Protein AF-A0A7Y5L4W3-F1 (afdb_monomer_lite)

Radius of gyration: 30.9 Å; chains: 1; bounding box: 61×67×86 Å

Structure (mmCIF, N/CA/C/O backbone):
data_AF-A0A7Y5L4W3-F1
#
_entry.id   AF-A0A7Y5L4W3-F1
#
loop_
_atom_site.group_PDB
_atom_site.id
_atom_site.type_symbol
_atom_site.label_atom_id
_atom_site.label_alt_id
_atom_site.label_comp_id
_atom_site.label_asym_id
_atom_site.label_entity_id
_atom_site.label_seq_id
_atom_site.pdbx_PDB_ins_code
_atom_site.Cartn_x
_atom_site.Cartn_y
_atom_site.Cartn_z
_atom_site.occupancy
_atom_site.B_iso_or_equiv
_atom_site.auth_seq_id
_atom_site.auth_comp_id
_atom_site.auth_asym_id
_atom_site.auth_atom_id
_atom_site.pdbx_PDB_model_num
ATOM 1 N N . ALA A 1 1 ? -15.209 17.185 25.508 1.00 70.69 1 ALA A N 1
ATOM 2 C CA . ALA A 1 1 ? -14.730 18.537 25.840 1.00 70.69 1 ALA A CA 1
ATOM 3 C C . ALA A 1 1 ? -14.443 18.598 27.333 1.00 70.69 1 ALA A C 1
ATOM 5 O O . ALA A 1 1 ? -15.109 17.875 28.069 1.00 70.69 1 ALA A O 1
ATOM 6 N N . ILE A 1 2 ? -13.473 19.399 27.769 1.00 72.62 2 ILE A N 1
ATOM 7 C CA . ILE A 1 2 ? -13.125 19.591 29.188 1.00 72.62 2 ILE A CA 1
ATOM 8 C C . ILE A 1 2 ? -13.421 21.040 29.561 1.00 72.62 2 ILE A C 1
ATOM 10 O O . ILE A 1 2 ? -13.145 21.937 28.769 1.00 72.62 2 ILE A O 1
ATOM 14 N N . LYS A 1 3 ? -13.999 21.278 30.740 1.00 77.88 3 LYS A N 1
ATOM 15 C CA . LYS A 1 3 ? -14.192 22.637 31.252 1.00 77.88 3 LYS A CA 1
ATOM 16 C C . LYS A 1 3 ? -12.831 23.212 31.637 1.00 77.88 3 LYS A C 1
ATOM 18 O O . LYS A 1 3 ? -12.131 22.598 32.437 1.00 77.88 3 LYS A O 1
ATOM 23 N N . ILE A 1 4 ? -12.457 24.364 31.088 1.00 77.31 4 ILE A N 1
ATOM 24 C CA . ILE A 1 4 ? -11.211 25.026 31.486 1.00 77.31 4 ILE A CA 1
ATOM 25 C C . ILE A 1 4 ? -11.514 26.006 32.622 1.00 77.31 4 ILE A C 1
ATOM 27 O O . ILE A 1 4 ? -12.463 26.786 32.549 1.00 77.31 4 ILE A O 1
ATOM 31 N N . GLY A 1 5 ? -10.710 25.960 33.686 1.00 67.25 5 GLY A N 1
ATOM 32 C CA . GLY A 1 5 ? -10.701 27.000 34.711 1.00 67.25 5 GLY A CA 1
ATOM 33 C C . GLY A 1 5 ? -9.978 28.238 34.186 1.00 67.25 5 GLY A C 1
ATOM 34 O O . GLY A 1 5 ? -8.765 28.210 34.030 1.00 67.25 5 GLY A O 1
ATOM 35 N N . GLY A 1 6 ? -10.716 29.305 33.878 1.00 69.50 6 GLY A N 1
ATOM 36 C CA . GLY A 1 6 ? -10.157 30.572 33.393 1.00 69.50 6 GLY A CA 1
ATOM 37 C C . GLY A 1 6 ? -10.971 31.184 32.253 1.00 69.50 6 GLY A C 1
ATOM 38 O O . GLY A 1 6 ? -11.746 30.498 31.590 1.00 69.50 6 GLY A O 1
ATOM 39 N N . ASN A 1 7 ? -10.812 32.490 32.036 1.00 76.69 7 ASN A N 1
ATOM 40 C CA . ASN A 1 7 ? -11.541 33.231 31.006 1.00 76.69 7 ASN A CA 1
ATOM 41 C C . ASN A 1 7 ? -10.694 33.296 29.722 1.00 76.69 7 ASN A C 1
ATOM 43 O O . ASN A 1 7 ? -10.004 34.281 29.466 1.00 76.69 7 ASN A O 1
ATOM 47 N N . TYR A 1 8 ? -10.682 32.202 28.958 1.00 81.38 8 TYR A N 1
ATOM 48 C CA . TYR A 1 8 ? -9.958 32.113 27.687 1.00 81.38 8 TYR A CA 1
ATOM 49 C C . TYR A 1 8 ? -10.875 32.521 26.523 1.00 81.38 8 TYR A C 1
ATOM 51 O O . TYR A 1 8 ? -12.008 32.034 26.467 1.00 81.38 8 TYR A O 1
ATOM 59 N N . PRO A 1 9 ? -10.425 33.389 25.595 1.00 83.75 9 PRO A N 1
ATOM 60 C CA . PRO A 1 9 ? -11.215 33.736 24.420 1.00 83.75 9 PRO A CA 1
ATOM 61 C C . PRO A 1 9 ? -11.444 32.522 23.509 1.00 83.75 9 PRO A C 1
ATOM 63 O O . PRO A 1 9 ? -10.730 31.522 23.567 1.00 83.75 9 PRO A O 1
ATOM 66 N N . GLU A 1 10 ? -12.459 32.597 22.651 1.00 84.50 10 GLU A N 1
ATOM 67 C CA . GLU A 1 10 ? -12.707 31.531 21.680 1.00 84.50 10 GLU A CA 1
ATOM 68 C C . GLU A 1 10 ? -11.589 31.490 20.634 1.00 84.50 10 GLU A C 1
ATOM 70 O O . GLU A 1 10 ? -11.131 32.521 20.136 1.00 84.50 10 GLU A O 1
ATOM 75 N N . GLY A 1 11 ? -11.117 30.291 20.299 1.00 83.75 11 GLY A N 1
ATOM 76 C CA . GLY A 1 11 ? -9.986 30.149 19.388 1.00 83.75 11 GLY A CA 1
ATOM 77 C C . GLY A 1 11 ? -9.327 28.780 19.435 1.00 83.75 11 GLY A C 1
ATOM 78 O O . GLY A 1 11 ? -9.814 27.860 20.086 1.00 83.75 11 GLY A O 1
ATOM 79 N N . SER A 1 12 ? -8.210 28.635 18.718 1.00 85.81 12 SER A N 1
ATOM 80 C CA . SER A 1 12 ? -7.402 27.409 18.714 1.00 85.81 12 SER A CA 1
ATOM 81 C C . SER A 1 12 ? -6.350 27.439 19.817 1.00 85.81 12 SER A C 1
ATOM 83 O O . SER A 1 12 ? -5.648 28.437 19.972 1.00 85.81 12 SER A O 1
ATOM 85 N N . TYR A 1 13 ? -6.208 26.328 20.536 1.00 85.69 13 TYR A N 1
ATOM 86 C CA . TYR A 1 13 ? -5.327 26.213 21.697 1.00 85.69 13 TYR A CA 1
ATOM 87 C C . TYR A 1 13 ? -4.530 24.907 21.687 1.00 85.69 13 TYR A C 1
ATOM 89 O O . TYR A 1 13 ? -4.951 23.899 21.106 1.00 85.69 13 TYR A O 1
ATOM 97 N N . ARG A 1 14 ? -3.384 24.932 22.367 1.00 84.31 14 ARG A N 1
ATOM 98 C CA . ARG A 1 14 ? -2.642 23.759 22.833 1.00 84.31 14 ARG A CA 1
ATOM 99 C C . ARG A 1 14 ? -2.838 23.656 24.339 1.00 84.31 14 ARG A C 1
ATOM 101 O O . ARG A 1 14 ? -2.620 24.630 25.050 1.00 84.31 14 ARG A O 1
ATOM 108 N N . VAL A 1 15 ? -3.280 22.498 24.812 1.00 81.31 15 VAL A N 1
ATOM 109 C CA . VAL A 1 15 ? -3.488 22.249 26.243 1.00 81.31 15 VAL A CA 1
ATOM 110 C C . VAL A 1 15 ? -2.564 21.128 26.680 1.00 81.31 15 VAL A C 1
ATOM 112 O O . VAL A 1 15 ? -2.554 20.062 26.065 1.00 81.31 15 VAL A O 1
ATOM 115 N N . PHE A 1 16 ? -1.789 21.388 27.722 1.00 81.69 16 PHE A N 1
ATOM 116 C CA . PHE A 1 16 ? -0.855 20.449 28.325 1.00 81.69 16 PHE A CA 1
ATOM 117 C C . PHE A 1 16 ? -1.538 19.775 29.504 1.00 81.69 16 PHE A C 1
ATOM 119 O O . PHE A 1 16 ? -2.185 20.447 30.312 1.00 81.69 16 PHE A O 1
ATOM 126 N N . PHE A 1 17 ? -1.395 18.458 29.591 1.00 76.62 17 PHE A N 1
ATOM 127 C CA . PHE A 1 17 ? -1.985 17.656 30.655 1.00 76.62 17 PHE A CA 1
ATOM 128 C C . PHE A 1 17 ? -0.888 16.948 31.444 1.00 76.62 17 PHE A C 1
ATOM 130 O O . PHE A 1 17 ? 0.130 16.570 30.866 1.00 76.62 17 PHE A O 1
ATOM 137 N N . ASP A 1 18 ? -1.099 16.762 32.744 1.00 73.06 18 ASP A N 1
ATOM 138 C CA . ASP A 1 18 ? -0.280 15.848 33.538 1.00 73.06 18 ASP A CA 1
ATOM 139 C C . ASP A 1 18 ? -0.660 14.380 33.265 1.00 73.06 18 ASP A C 1
ATOM 141 O O . ASP A 1 18 ? -1.599 14.079 32.518 1.00 73.06 18 ASP A O 1
ATOM 145 N N . GLU A 1 19 ? 0.065 13.447 33.885 1.00 61.22 19 GLU A N 1
ATOM 146 C CA . GLU A 1 19 ? -0.187 12.002 33.760 1.00 61.22 19 GLU A CA 1
ATOM 147 C C . GLU A 1 19 ? -1.587 11.585 34.251 1.00 61.22 19 GLU A C 1
ATOM 149 O O . GLU A 1 19 ? -2.121 10.568 33.810 1.00 61.22 19 GLU A O 1
ATOM 154 N N . ASN A 1 20 ? -2.217 12.398 35.104 1.00 62.41 20 ASN A N 1
ATOM 155 C CA . ASN A 1 20 ? -3.556 12.176 35.648 1.00 62.41 20 ASN A CA 1
ATOM 156 C C . ASN A 1 20 ? -4.658 12.889 34.840 1.00 62.41 20 ASN A C 1
ATOM 158 O O . ASN A 1 20 ? -5.840 12.785 35.171 1.00 62.41 20 ASN A O 1
ATOM 162 N N . GLY A 1 21 ? -4.299 13.600 33.766 1.00 63.59 21 GLY A N 1
ATOM 163 C CA . GLY A 1 21 ? -5.230 14.338 32.918 1.00 63.59 21 GLY A CA 1
ATOM 164 C C . GLY A 1 21 ? -5.667 15.700 33.468 1.00 63.59 21 GLY A C 1
ATOM 165 O O . GLY A 1 21 ? -6.623 16.275 32.941 1.00 63.59 21 GLY A O 1
ATOM 166 N N . ALA A 1 22 ? -4.999 16.238 34.491 1.00 74.75 22 ALA A N 1
ATOM 167 C CA . ALA A 1 22 ? -5.201 17.607 34.953 1.00 74.75 22 ALA A CA 1
ATOM 168 C C . ALA A 1 22 ? -4.508 18.604 34.014 1.00 74.75 22 ALA A C 1
ATOM 170 O O . ALA A 1 22 ? -3.451 18.327 33.451 1.00 74.75 22 ALA A O 1
ATOM 171 N N . ILE A 1 23 ? -5.117 19.777 33.827 1.00 78.12 23 ILE A N 1
ATOM 172 C CA . ILE A 1 23 ? -4.586 20.817 32.939 1.00 78.12 23 ILE A CA 1
ATOM 173 C C . ILE A 1 23 ? -3.377 21.476 33.609 1.00 78.12 23 ILE A C 1
ATOM 175 O O . ILE A 1 23 ? -3.525 22.132 34.637 1.00 78.12 23 ILE A O 1
ATOM 179 N N . LEU A 1 24 ? -2.203 21.337 32.994 1.00 81.31 24 LEU A N 1
ATOM 180 C CA . LEU A 1 24 ? -0.969 22.002 33.413 1.00 81.31 24 LEU A CA 1
ATOM 181 C C . LEU A 1 24 ? -0.857 23.407 32.821 1.00 81.31 24 LEU A C 1
ATOM 183 O O . LEU A 1 24 ? -0.470 24.344 33.514 1.00 81.31 24 LEU A O 1
ATOM 187 N N . ASN A 1 25 ? -1.172 23.553 31.531 1.00 82.00 25 ASN A N 1
ATOM 188 C CA . ASN A 1 25 ? -1.017 24.815 30.810 1.00 82.00 25 ASN A CA 1
ATOM 189 C C . ASN A 1 25 ? -1.960 24.897 29.594 1.00 82.00 25 ASN A C 1
ATOM 191 O O . ASN A 1 25 ? -2.338 23.873 29.020 1.00 82.00 25 ASN A O 1
ATOM 195 N N . VAL A 1 26 ? -2.327 26.115 29.190 1.00 82.94 26 VAL A N 1
ATOM 196 C CA . VAL A 1 26 ? -3.200 26.418 28.045 1.00 82.94 26 VAL A CA 1
ATOM 197 C C . VAL A 1 26 ? -2.573 27.547 27.227 1.00 82.94 26 VAL A C 1
ATOM 199 O O . VAL A 1 26 ? -2.522 28.690 27.674 1.00 82.94 26 VAL A O 1
ATOM 202 N N . GLU A 1 27 ? -2.143 27.245 26.005 1.00 86.31 27 GLU A N 1
ATOM 203 C CA . GLU A 1 27 ? -1.473 28.190 25.108 1.00 86.31 27 GLU A CA 1
ATOM 204 C C . GLU A 1 27 ? -2.327 28.485 23.872 1.00 86.31 27 GLU A C 1
ATOM 206 O O . GLU A 1 27 ? -2.765 27.571 23.166 1.00 86.31 27 GLU A O 1
ATOM 211 N N . GLN A 1 28 ? -2.566 29.767 23.582 1.00 81.94 28 GLN A N 1
ATOM 212 C CA . GLN A 1 28 ? -3.303 30.175 22.386 1.00 81.94 28 GLN A CA 1
ATOM 213 C C . GLN A 1 28 ? -2.423 30.039 21.144 1.00 81.94 28 GLN A C 1
ATOM 215 O O . GLN A 1 28 ? -1.285 30.502 21.106 1.00 81.94 28 GLN A O 1
ATOM 220 N N . LYS A 1 29 ? -2.962 29.430 20.089 1.00 78.94 29 LYS A N 1
ATOM 221 C CA . LYS A 1 29 ? -2.237 29.226 18.836 1.00 78.94 29 LYS A CA 1
ATOM 222 C C . LYS A 1 29 ? -2.311 30.486 17.972 1.00 78.94 29 LYS A C 1
ATOM 224 O O . LYS A 1 29 ? -3.281 30.691 17.245 1.00 78.94 29 LYS A O 1
ATOM 229 N N . THR A 1 30 ? -1.280 31.322 18.029 1.00 60.19 30 THR A N 1
ATOM 230 C CA . THR A 1 30 ? -1.136 32.516 17.183 1.00 60.19 30 THR A CA 1
ATOM 231 C C . THR A 1 30 ? -0.327 32.186 15.924 1.00 60.19 30 THR A C 1
ATOM 233 O O . THR A 1 30 ? 0.887 32.333 15.905 1.00 60.19 30 THR A O 1
ATOM 236 N N . GLY A 1 31 ? -0.993 31.724 14.860 1.00 57.16 31 GLY A N 1
ATOM 237 C CA . GLY A 1 31 ? -0.377 31.520 13.536 1.00 57.16 31 GLY A CA 1
ATOM 238 C C . GLY A 1 31 ? -0.001 30.075 13.169 1.00 57.16 31 GLY A C 1
ATOM 239 O O . GLY A 1 31 ? -0.251 29.117 13.905 1.00 57.16 31 GLY A O 1
ATOM 240 N N . SER A 1 32 ? 0.562 29.904 11.966 1.00 44.03 32 SER A N 1
ATOM 241 C CA . SER A 1 32 ? 0.973 28.616 11.386 1.00 44.03 32 SER A CA 1
ATOM 242 C C . SER A 1 32 ? 2.353 28.163 11.874 1.00 44.03 32 SER A C 1
ATOM 244 O O . SER A 1 32 ? 3.199 27.767 11.070 1.00 44.03 32 SER A O 1
ATOM 246 N N . ASP A 1 33 ? 2.592 28.221 13.180 1.00 42.56 33 ASP A N 1
ATOM 247 C CA . ASP A 1 33 ? 3.857 27.779 13.754 1.00 42.56 33 ASP A CA 1
ATOM 248 C C . ASP A 1 33 ? 3.941 26.251 13.728 1.00 42.56 33 ASP A C 1
ATOM 250 O O . ASP A 1 33 ? 3.390 25.534 14.575 1.00 42.56 33 ASP A O 1
ATOM 254 N N . LYS A 1 34 ? 4.675 25.753 12.728 1.00 40.69 34 LYS A N 1
ATOM 255 C CA . LYS A 1 34 ? 5.316 24.436 12.747 1.00 40.69 34 LYS A CA 1
ATOM 256 C C . LYS A 1 34 ? 6.489 24.486 13.730 1.00 40.69 34 LYS A C 1
ATOM 258 O O . LYS A 1 34 ? 7.641 24.441 13.317 1.00 40.69 34 LYS A O 1
ATOM 263 N N . LYS A 1 35 ? 6.199 24.635 15.022 1.00 39.97 35 LYS A N 1
ATOM 264 C CA . LYS A 1 35 ? 7.147 24.202 16.048 1.00 39.97 35 LYS A CA 1
ATOM 265 C C . LYS A 1 35 ? 7.053 22.688 16.158 1.00 39.97 35 LYS A C 1
ATOM 267 O O . LYS A 1 35 ? 5.947 22.139 16.125 1.00 39.97 35 LYS A O 1
ATOM 272 N N . ASP A 1 36 ? 8.222 22.065 16.206 1.00 36.44 36 ASP A N 1
ATOM 273 C CA . ASP A 1 36 ? 8.403 20.635 16.387 1.00 36.44 36 ASP A CA 1
ATOM 274 C C . ASP A 1 36 ? 7.603 20.136 17.591 1.00 36.44 36 ASP A C 1
ATOM 276 O O . ASP A 1 36 ? 7.322 20.882 18.530 1.00 36.44 36 ASP A O 1
ATOM 280 N N . ALA A 1 37 ? 7.165 18.884 17.502 1.00 37.56 37 ALA A N 1
ATOM 281 C CA . ALA A 1 37 ? 6.348 18.223 18.502 1.00 37.56 37 ALA A CA 1
ATOM 282 C C . ALA A 1 37 ? 7.098 18.130 19.842 1.00 37.56 37 ALA A C 1
ATOM 284 O O . ALA A 1 37 ? 7.767 17.137 20.110 1.00 37.56 37 ALA A O 1
ATOM 285 N N . GLU A 1 38 ? 6.983 19.156 20.684 1.00 38.88 38 GLU A N 1
ATOM 286 C CA . GLU A 1 38 ? 7.213 19.005 22.118 1.00 38.88 38 GLU A CA 1
ATOM 287 C C . GLU A 1 38 ? 6.142 18.045 22.658 1.00 38.88 38 GLU A C 1
ATOM 289 O O . GLU A 1 38 ? 4.941 18.223 22.434 1.00 38.88 38 GLU A O 1
ATOM 294 N N . GLU A 1 39 ? 6.584 16.952 23.277 1.00 50.69 39 GLU A N 1
ATOM 295 C CA . GLU A 1 39 ? 5.698 15.933 23.836 1.00 50.69 39 GLU A CA 1
ATOM 296 C C . GLU A 1 39 ? 4.832 16.532 24.961 1.00 50.69 39 GLU A C 1
ATOM 298 O O . GLU A 1 39 ? 5.305 17.323 25.771 1.00 50.69 39 GLU A O 1
ATOM 303 N N . GLY A 1 40 ? 3.550 16.144 25.016 1.00 58.78 40 GLY A N 1
ATOM 304 C CA . GLY A 1 40 ? 2.673 16.417 26.167 1.00 58.78 40 GLY A CA 1
ATOM 305 C C . GLY A 1 40 ? 1.501 17.383 25.950 1.00 58.78 40 GLY A C 1
ATOM 306 O O . GLY A 1 40 ? 0.690 17.540 26.862 1.00 58.78 40 GLY A O 1
ATOM 307 N N . PHE A 1 41 ? 1.339 17.993 24.767 1.00 67.44 41 PHE A N 1
ATOM 308 C CA . PHE A 1 41 ? 0.166 18.835 24.475 1.00 67.44 41 PHE A CA 1
ATOM 309 C C . PHE A 1 41 ? -0.866 18.169 23.561 1.00 67.44 41 PHE A C 1
ATOM 311 O O . PHE A 1 41 ? -0.556 17.345 22.696 1.00 67.44 41 PHE A O 1
ATOM 318 N N . VAL A 1 42 ? -2.124 18.585 23.709 1.00 74.44 42 VAL A N 1
ATOM 319 C CA . VAL A 1 42 ? -3.221 18.237 22.805 1.00 74.44 42 VAL A CA 1
ATOM 320 C C . VAL A 1 42 ? -3.745 19.500 22.138 1.00 74.44 42 VAL A C 1
ATOM 322 O O . VAL A 1 42 ? -4.016 20.502 22.796 1.00 74.44 42 VAL A O 1
ATOM 325 N N . GLU A 1 43 ? -3.890 19.461 20.814 1.00 82.38 43 GLU A N 1
ATOM 326 C CA . GLU A 1 43 ? -4.502 20.556 20.061 1.00 82.38 43 GLU A CA 1
ATOM 327 C C . GLU A 1 43 ? -6.029 20.483 20.117 1.00 82.38 43 GLU A C 1
ATOM 329 O O . GLU A 1 43 ? -6.628 19.405 20.074 1.00 82.38 43 GLU A O 1
ATOM 334 N N . GLY A 1 44 ? -6.666 21.647 20.137 1.00 83.62 44 GLY A N 1
ATOM 335 C CA . GLY A 1 44 ? -8.115 21.770 20.136 1.00 83.62 44 GLY A CA 1
ATOM 336 C C . GLY A 1 44 ? -8.565 23.211 19.966 1.00 83.62 44 GLY A C 1
ATOM 337 O O . GLY A 1 44 ? -7.783 24.080 19.576 1.00 83.62 44 GLY A O 1
ATOM 338 N N . TYR A 1 45 ? -9.833 23.458 20.257 1.00 84.56 45 TYR A N 1
ATOM 339 C CA . TYR A 1 45 ? -10.403 24.799 20.280 1.00 84.56 45 TYR A CA 1
ATOM 340 C C . TYR A 1 45 ? -11.188 25.024 21.566 1.00 84.56 45 TYR A C 1
ATOM 342 O O . TYR A 1 45 ? -11.766 24.088 22.115 1.00 84.56 45 TYR A O 1
ATOM 350 N N . ILE A 1 46 ? -11.184 26.259 22.058 1.00 84.00 46 ILE A N 1
ATOM 351 C CA . ILE A 1 46 ? -11.999 26.669 23.200 1.00 84.00 46 ILE A CA 1
ATOM 352 C C . ILE A 1 46 ? -13.251 27.354 22.665 1.00 84.00 46 ILE A C 1
ATOM 354 O O . ILE A 1 46 ? -13.150 28.239 21.817 1.00 84.00 46 ILE A O 1
ATOM 358 N N . GLN A 1 47 ? -14.413 26.928 23.154 1.00 78.62 47 GLN A N 1
ATOM 359 C CA . GLN A 1 47 ? -15.709 27.531 22.856 1.00 78.62 47 GLN A CA 1
ATOM 360 C C . GLN A 1 47 ? -16.596 27.454 24.104 1.00 78.62 47 GLN A C 1
ATOM 362 O O . GLN A 1 47 ? -16.646 26.407 24.756 1.00 78.62 47 GLN A O 1
ATOM 367 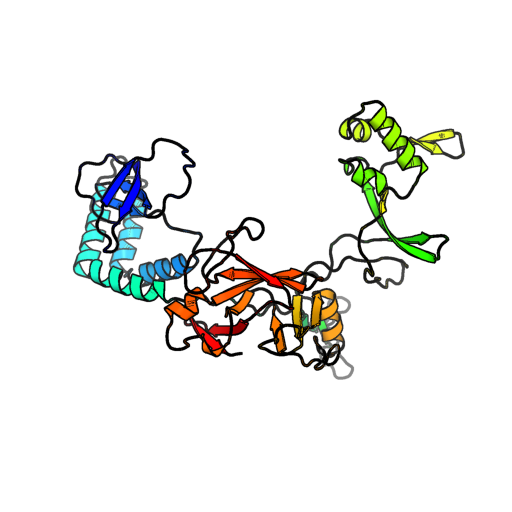N N . GLU A 1 48 ? -17.262 28.556 24.462 1.00 78.88 48 GLU A N 1
ATOM 368 C CA . GLU A 1 48 ? -18.120 28.648 25.661 1.00 78.88 48 GLU A CA 1
ATOM 369 C C . GLU A 1 48 ? -17.451 28.157 26.976 1.00 78.88 48 GLU A C 1
ATOM 371 O O . GLU A 1 48 ? -18.100 27.554 27.832 1.00 78.88 48 GLU A O 1
ATOM 376 N N . GLY A 1 49 ? -16.138 28.369 27.148 1.00 76.31 49 GLY A N 1
ATOM 377 C CA . GLY A 1 49 ? -15.388 27.933 28.343 1.00 76.31 49 GLY A CA 1
ATOM 378 C C . GLY A 1 49 ? -15.024 26.438 28.381 1.00 76.31 49 GLY A C 1
ATOM 379 O O . GLY A 1 49 ? -14.532 25.938 29.397 1.00 76.31 49 GLY A O 1
ATOM 380 N N . TYR A 1 50 ? -15.239 25.715 27.279 1.00 79.25 50 TYR A N 1
ATOM 381 C CA . TYR A 1 50 ? -14.866 24.309 27.129 1.00 79.25 50 TYR A CA 1
ATOM 382 C C . TYR A 1 50 ? -13.792 24.122 26.062 1.00 79.25 50 TYR A C 1
ATOM 384 O O . TYR A 1 50 ? -13.895 24.658 24.963 1.00 79.25 50 TYR A O 1
ATOM 392 N N . PHE A 1 51 ? -12.803 23.280 26.357 1.00 79.44 51 PHE A N 1
ATOM 393 C CA . PHE A 1 51 ? -11.829 22.790 25.391 1.00 79.44 51 PHE A CA 1
ATOM 394 C C . PHE A 1 51 ? -12.347 21.571 24.645 1.00 79.44 51 PHE A C 1
ATOM 396 O O . PHE A 1 51 ? -12.620 20.519 25.235 1.00 79.44 51 PHE A O 1
ATOM 403 N N . TYR A 1 52 ? -12.426 21.690 23.331 1.00 78.56 52 TYR A N 1
ATOM 404 C CA . TYR A 1 52 ? -12.764 20.624 22.411 1.00 78.56 52 TYR A CA 1
ATOM 405 C C . TYR A 1 52 ? -11.492 20.102 21.762 1.00 78.56 52 TYR A C 1
ATOM 407 O O . TYR A 1 52 ? -10.847 20.788 20.970 1.00 78.56 52 TYR A O 1
ATOM 415 N N . PHE A 1 53 ? -11.154 18.856 22.081 1.00 77.38 53 PHE A N 1
ATOM 416 C CA . PHE A 1 53 ? -10.053 18.149 21.447 1.00 77.38 53 PHE A CA 1
ATOM 417 C C . PHE A 1 53 ? -10.227 18.115 19.933 1.00 77.38 53 PHE A C 1
ATOM 419 O O . PHE A 1 53 ? -11.296 17.772 19.415 1.00 77.38 53 PHE A O 1
ATOM 426 N N . ARG A 1 54 ? -9.151 18.404 19.206 1.00 75.12 54 ARG A N 1
ATOM 427 C CA . ARG A 1 54 ? -9.125 18.184 17.769 1.00 75.12 54 ARG A CA 1
ATOM 428 C C . ARG A 1 54 ? -9.147 16.679 17.513 1.00 75.12 54 ARG A C 1
ATOM 430 O O . ARG A 1 54 ? -8.255 15.949 17.941 1.00 75.12 54 ARG A O 1
ATOM 437 N N . LYS A 1 55 ? -10.172 16.210 16.801 1.00 69.12 55 LYS A N 1
ATOM 438 C CA . LYS A 1 55 ? -10.329 14.794 16.451 1.00 69.12 55 LYS A CA 1
ATOM 439 C C . LYS A 1 55 ? -9.116 14.315 15.641 1.00 69.12 55 LYS A C 1
ATOM 441 O O . LYS A 1 55 ? -8.905 14.781 14.519 1.00 69.12 55 LYS A O 1
ATOM 446 N N . LYS A 1 56 ? -8.335 13.382 16.199 1.00 72.19 56 LYS A N 1
ATOM 447 C CA . LYS A 1 56 ? -7.234 12.706 15.496 1.00 72.19 56 LYS A CA 1
ATOM 448 C C . LYS A 1 56 ? -7.830 11.753 14.456 1.00 72.19 56 LYS A C 1
ATOM 450 O O . LYS A 1 56 ? -8.287 10.670 14.797 1.00 72.19 56 LYS A O 1
ATOM 455 N N . ARG A 1 57 ? -7.868 12.178 13.190 1.00 72.88 57 ARG A N 1
ATOM 456 C CA . ARG A 1 57 ? -8.358 11.352 12.066 1.00 72.88 57 ARG A CA 1
ATOM 457 C C . ARG A 1 57 ? -7.349 10.292 11.616 1.00 72.88 57 ARG A C 1
ATOM 459 O O . ARG A 1 57 ? -7.712 9.389 10.873 1.00 72.88 57 ARG A O 1
ATOM 466 N N . ASP A 1 58 ? -6.113 10.402 12.093 1.00 82.38 58 ASP A N 1
ATOM 467 C CA . ASP A 1 58 ? -5.002 9.512 11.751 1.00 82.38 58 ASP A CA 1
ATOM 468 C C . ASP A 1 58 ? -4.966 8.242 12.620 1.00 82.38 58 ASP A C 1
ATOM 470 O O . ASP A 1 58 ? -4.076 7.415 12.464 1.00 82.38 58 ASP A O 1
ATOM 474 N N . ASP A 1 59 ? -5.937 8.056 13.518 1.00 86.31 59 ASP A N 1
ATOM 475 C CA . ASP A 1 59 ? -6.126 6.831 14.301 1.00 86.31 59 ASP A CA 1
ATOM 476 C C . ASP A 1 59 ? -7.521 6.263 14.023 1.00 86.31 59 ASP A C 1
ATOM 478 O O . ASP A 1 59 ? -8.520 6.907 14.331 1.00 86.31 59 ASP A O 1
ATOM 482 N N . HIS A 1 60 ? -7.608 5.068 13.442 1.00 87.88 60 HIS A N 1
ATOM 483 C CA . HIS A 1 60 ? -8.859 4.403 13.057 1.00 87.88 60 HIS A CA 1
ATOM 484 C C . HIS A 1 60 ? -9.806 4.149 14.244 1.00 87.88 60 HIS A C 1
ATOM 486 O O . HIS A 1 60 ? -11.013 4.024 14.033 1.00 87.88 60 HIS A O 1
ATOM 492 N N . ARG A 1 61 ? -9.313 4.129 15.492 1.00 87.06 61 ARG A N 1
ATOM 493 C CA . ARG A 1 61 ? -10.151 3.929 16.689 1.00 87.06 61 ARG A CA 1
ATOM 494 C C . ARG A 1 61 ? -11.203 5.024 16.879 1.00 87.06 61 ARG A C 1
ATOM 496 O O . ARG A 1 61 ? -12.183 4.813 17.591 1.00 87.06 61 ARG A O 1
ATOM 503 N N . HIS A 1 62 ? -11.066 6.170 16.204 1.00 85.94 62 HIS A N 1
ATOM 504 C CA . HIS A 1 62 ? -12.104 7.202 16.212 1.00 85.94 62 HIS A CA 1
ATOM 505 C C . HIS A 1 62 ? -13.459 6.701 15.684 1.00 85.94 62 HIS A C 1
ATOM 507 O O . HIS A 1 62 ? -14.485 7.216 16.115 1.00 85.94 62 HIS A O 1
ATOM 513 N N . HIS A 1 63 ? -13.483 5.685 14.812 1.00 88.00 63 HIS A N 1
ATOM 514 C CA . HIS A 1 63 ? -14.730 5.070 14.349 1.00 88.00 63 HIS A CA 1
ATOM 515 C C . HIS A 1 63 ? -15.481 4.350 15.474 1.00 88.00 63 HIS A C 1
ATOM 517 O O . HIS A 1 63 ? -16.706 4.417 15.524 1.00 88.00 63 HIS A O 1
ATOM 523 N N . ALA A 1 64 ? -14.766 3.715 16.407 1.00 88.31 64 ALA A N 1
ATOM 524 C CA . ALA A 1 64 ? -15.382 3.079 17.570 1.00 88.31 64 ALA A CA 1
ATOM 525 C C . ALA A 1 64 ? -15.965 4.119 18.538 1.00 88.31 64 ALA A C 1
ATOM 527 O O . ALA A 1 64 ? -17.060 3.931 19.060 1.00 88.31 64 ALA A O 1
ATOM 528 N N . ILE A 1 65 ? -15.277 5.253 18.716 1.00 88.12 65 ILE A N 1
ATOM 529 C CA . ILE A 1 65 ? -15.790 6.384 19.508 1.00 88.12 65 ILE A CA 1
ATOM 530 C C . ILE A 1 65 ? -17.060 6.960 18.867 1.00 88.12 65 ILE A C 1
ATOM 532 O O . ILE A 1 65 ? -18.031 7.239 19.569 1.00 88.12 65 ILE A O 1
ATOM 536 N N . ASP A 1 66 ? -17.078 7.108 17.540 1.00 87.62 66 ASP A N 1
ATOM 537 C CA . ASP A 1 66 ? -18.265 7.569 16.814 1.00 87.62 66 ASP A CA 1
ATOM 538 C C . ASP A 1 66 ? -19.430 6.574 16.960 1.00 87.62 66 ASP A C 1
ATOM 540 O O . ASP A 1 66 ? -20.558 6.985 17.224 1.00 87.62 66 ASP A O 1
ATOM 544 N N . ALA A 1 67 ? -19.163 5.269 16.853 1.00 90.19 67 ALA A N 1
ATOM 545 C CA . ALA A 1 67 ? -20.167 4.224 17.044 1.00 90.19 67 ALA A CA 1
ATOM 546 C C . ALA A 1 67 ? -20.731 4.214 18.475 1.00 90.19 67 ALA A C 1
ATOM 548 O O . ALA A 1 67 ? -21.942 4.097 18.652 1.00 90.19 67 ALA A O 1
ATOM 549 N N . LEU A 1 68 ? -19.880 4.410 19.488 1.00 89.56 68 LEU A N 1
ATOM 550 C CA . LEU A 1 68 ? -20.314 4.562 20.877 1.00 89.56 68 LEU A CA 1
ATOM 551 C C . LEU A 1 68 ? -21.224 5.785 21.044 1.00 89.56 68 LEU A C 1
ATOM 553 O O . LEU A 1 68 ? -22.277 5.686 21.667 1.00 89.56 68 LEU A O 1
ATOM 557 N N . ALA A 1 69 ? -20.866 6.927 20.451 1.00 86.94 69 ALA A N 1
ATOM 558 C CA . ALA A 1 69 ? -21.703 8.125 20.494 1.00 86.94 69 ALA A CA 1
ATOM 559 C C . ALA A 1 69 ? -23.080 7.895 19.841 1.00 86.94 69 ALA A C 1
ATOM 561 O O . ALA A 1 69 ? -24.096 8.352 20.367 1.00 86.94 69 ALA A O 1
ATOM 562 N N . VAL A 1 70 ? -23.131 7.144 18.734 1.00 88.00 70 VAL A N 1
ATOM 563 C CA . VAL A 1 70 ? -24.393 6.727 18.100 1.00 88.00 70 VAL A CA 1
ATOM 564 C C . VAL A 1 70 ? -25.192 5.806 19.023 1.00 88.00 70 VAL A C 1
ATOM 566 O O . VAL A 1 70 ? -26.384 6.032 19.203 1.00 88.00 70 VAL A O 1
ATOM 569 N N . ALA A 1 71 ? -24.554 4.818 19.655 1.00 88.81 71 ALA A N 1
ATOM 570 C CA . ALA A 1 71 ? -25.218 3.884 20.566 1.00 88.81 71 ALA A CA 1
ATOM 571 C C . ALA A 1 71 ? -25.815 4.575 21.806 1.00 88.81 71 ALA A C 1
ATOM 573 O O . ALA A 1 71 ? -26.882 4.188 22.277 1.00 88.81 71 ALA A O 1
ATOM 574 N N . LEU A 1 72 ? -25.161 5.628 22.306 1.00 86.69 72 LEU A N 1
ATOM 575 C CA . LEU A 1 72 ? -25.650 6.449 23.420 1.00 86.69 72 LEU A CA 1
ATOM 576 C C . LEU A 1 72 ? -26.742 7.453 23.006 1.00 86.69 72 LEU A C 1
ATOM 578 O O . LEU A 1 72 ? -27.338 8.111 23.859 1.00 86.69 72 LEU A O 1
ATOM 582 N N . THR A 1 73 ? -27.020 7.594 21.708 1.00 85.56 73 THR A N 1
ATOM 583 C CA . THR A 1 73 ? -28.042 8.514 21.206 1.00 85.56 73 THR A CA 1
ATOM 584 C C . THR A 1 73 ? -29.397 7.815 21.143 1.00 85.56 73 THR A C 1
ATOM 586 O O . THR A 1 73 ? -29.672 7.033 20.237 1.00 85.56 73 THR A O 1
ATOM 589 N N . ASN A 1 74 ? -30.289 8.135 22.081 1.00 83.44 74 ASN A N 1
ATOM 590 C CA . ASN A 1 74 ? -31.669 7.648 22.044 1.00 83.44 74 ASN A CA 1
ATOM 591 C C . ASN A 1 74 ? -32.587 8.518 21.164 1.00 83.44 74 ASN A C 1
ATOM 593 O O . ASN A 1 74 ? -32.239 9.625 20.746 1.00 83.44 74 ASN A O 1
ATOM 597 N N . SER A 1 75 ? -33.816 8.045 20.932 1.00 85.56 75 SER A N 1
ATOM 598 C CA . SER A 1 75 ? -34.802 8.733 20.089 1.00 85.56 75 SER A CA 1
ATOM 599 C C . SER A 1 75 ? -35.153 10.150 20.566 1.00 85.56 75 SER A C 1
ATOM 601 O O . SER A 1 75 ? -35.476 11.000 19.738 1.00 85.56 75 SER A O 1
ATOM 603 N N . ARG A 1 76 ? -35.093 10.450 21.876 1.00 83.44 76 ARG A N 1
ATOM 604 C CA . ARG A 1 76 ? -35.363 11.807 22.399 1.00 83.44 76 ARG A CA 1
ATOM 605 C C . ARG A 1 76 ? -34.243 12.769 22.028 1.00 83.44 76 ARG A C 1
ATOM 607 O O . ARG A 1 76 ? -34.527 13.882 21.578 1.00 83.44 76 ARG A O 1
ATOM 614 N N . ILE A 1 77 ? -32.996 12.334 22.199 1.00 82.75 77 ILE A N 1
ATOM 615 C CA . ILE A 1 77 ? -31.801 13.088 21.815 1.00 82.75 77 ILE A CA 1
ATOM 616 C C . ILE A 1 77 ? -31.800 13.286 20.297 1.00 82.75 77 ILE A C 1
ATOM 618 O O . ILE A 1 77 ? -31.713 14.422 19.840 1.00 82.75 77 ILE A O 1
ATOM 622 N N . PHE A 1 78 ? -32.012 12.221 19.519 1.00 84.81 78 PHE A N 1
ATOM 623 C CA . PHE A 1 78 ? -32.070 12.284 18.057 1.00 84.81 78 PHE A CA 1
ATOM 624 C C . PHE A 1 78 ? -33.131 13.270 17.553 1.00 84.81 78 PHE A C 1
ATOM 626 O O . PHE A 1 78 ? -32.820 14.182 16.788 1.00 84.81 78 PHE A O 1
ATOM 633 N N . ASN A 1 79 ? -34.372 13.154 18.038 1.00 84.81 79 ASN A N 1
ATOM 634 C CA . ASN A 1 79 ? -35.454 14.067 17.664 1.00 84.81 79 ASN A CA 1
ATOM 635 C C . ASN A 1 79 ? -35.157 15.515 18.075 1.00 84.81 79 ASN A C 1
ATOM 637 O O . ASN A 1 79 ? -35.592 16.452 17.405 1.00 84.81 79 ASN A O 1
ATOM 641 N N . SER A 1 80 ? -34.435 15.713 19.179 1.00 81.25 80 SER A N 1
ATOM 642 C CA . SER A 1 80 ? -34.026 17.041 19.637 1.00 81.25 80 SER A CA 1
ATOM 643 C C . SER A 1 80 ? -32.942 17.645 18.742 1.00 81.25 80 SER A C 1
ATOM 645 O O . SER A 1 80 ? -33.046 18.817 18.383 1.00 81.25 80 SER A O 1
ATOM 647 N N . ILE A 1 81 ? -31.961 16.840 18.321 1.00 80.94 81 ILE A N 1
ATOM 648 C CA . ILE A 1 81 ? -30.915 17.236 17.369 1.00 80.94 81 ILE A CA 1
ATOM 649 C C . ILE A 1 81 ? -31.537 17.575 16.008 1.00 80.94 81 ILE A C 1
ATOM 651 O O . ILE A 1 81 ? -31.300 18.662 15.489 1.00 80.94 81 ILE A O 1
ATOM 655 N N . ALA A 1 82 ? -32.399 16.712 15.467 1.00 82.44 82 ALA A N 1
ATOM 656 C CA . ALA A 1 82 ? -33.054 16.939 14.177 1.00 82.44 82 ALA A CA 1
ATOM 657 C C . ALA A 1 82 ? -33.897 18.228 14.159 1.00 82.44 82 ALA A C 1
ATOM 659 O O . ALA A 1 82 ? -33.891 18.976 13.184 1.00 82.44 82 ALA A O 1
ATOM 660 N N . LYS A 1 83 ? -34.590 18.532 15.265 1.00 80.75 83 LYS A N 1
ATOM 661 C CA . LYS A 1 83 ? -35.312 19.803 15.419 1.00 80.75 83 LYS A CA 1
ATOM 662 C C . LYS A 1 83 ? -34.366 20.999 15.514 1.00 80.75 83 LYS A C 1
ATOM 664 O O . LYS A 1 83 ? -34.671 22.045 14.952 1.00 80.75 83 LYS A O 1
ATOM 669 N N . SER A 1 84 ? -33.223 20.868 16.193 1.00 74.62 84 SER A N 1
ATOM 670 C CA . SER A 1 84 ? -32.243 21.962 16.253 1.00 74.62 84 SER A CA 1
ATOM 671 C C . SER A 1 84 ? -31.664 22.310 14.882 1.00 74.62 84 SER A C 1
ATOM 673 O O . SER A 1 84 ? -31.586 23.491 14.566 1.00 74.62 84 SER A O 1
ATOM 675 N N . SER A 1 85 ? -31.361 21.320 14.033 1.00 70.38 85 SER A N 1
ATOM 676 C CA . SER A 1 85 ? -30.808 21.585 12.699 1.00 70.38 85 SER A CA 1
ATOM 677 C C . SER A 1 85 ? -31.802 22.293 11.778 1.00 70.38 85 SER A C 1
ATOM 679 O O . SER A 1 85 ? -31.402 23.134 10.992 1.00 70.38 85 SER A O 1
ATOM 681 N N . THR A 1 86 ? -33.106 22.015 11.900 1.00 74.88 86 THR A N 1
ATOM 682 C CA . THR A 1 86 ? -34.133 22.749 11.134 1.00 74.88 86 THR A CA 1
ATOM 683 C C . THR A 1 86 ? -34.326 24.193 11.596 1.00 74.88 86 THR A C 1
ATOM 685 O O . THR A 1 86 ? -34.849 25.008 10.847 1.00 74.88 86 THR A O 1
ATOM 688 N N . ILE A 1 87 ? -33.958 24.505 12.842 1.00 72.56 87 ILE A N 1
ATOM 689 C CA . ILE A 1 87 ? -34.120 25.839 13.433 1.00 72.56 87 ILE A CA 1
ATOM 690 C C . ILE A 1 87 ? -32.892 26.715 13.152 1.00 72.56 87 ILE A C 1
ATOM 692 O O . ILE A 1 87 ? -33.051 27.926 13.031 1.00 72.56 87 ILE A O 1
ATOM 696 N N . GLU A 1 88 ? -31.696 26.125 13.006 1.00 66.69 88 GLU A N 1
ATOM 697 C CA . GLU A 1 88 ? -30.456 26.850 12.670 1.00 66.69 88 GLU A CA 1
ATOM 698 C C . GLU A 1 88 ? -30.606 27.725 11.411 1.00 66.69 88 GLU A C 1
ATOM 700 O O . GLU A 1 88 ? -30.098 28.843 11.393 1.00 66.69 88 GLU A O 1
ATOM 705 N N . ASP A 1 89 ? -31.390 27.287 10.421 1.00 69.00 89 ASP A N 1
ATOM 706 C CA . ASP A 1 89 ? -31.649 28.044 9.187 1.00 69.00 89 ASP A CA 1
ATOM 707 C C . ASP A 1 89 ? -32.511 29.311 9.394 1.00 69.00 89 ASP A C 1
ATOM 709 O O . ASP A 1 89 ? -32.531 30.199 8.540 1.00 69.00 89 ASP A O 1
ATOM 713 N N . PHE A 1 90 ? -33.222 29.419 10.524 1.00 74.44 90 PHE A N 1
ATOM 714 C CA . PHE A 1 90 ? -34.200 30.481 10.808 1.00 74.44 90 PHE A CA 1
ATOM 715 C C . PHE A 1 90 ? -33.923 31.248 12.112 1.00 74.44 90 PHE A C 1
ATOM 717 O O . PHE A 1 90 ? -34.753 32.058 12.531 1.00 74.44 90 PHE A O 1
ATOM 724 N N . ASP A 1 91 ? -32.776 31.019 12.759 1.00 76.00 91 ASP A N 1
ATOM 725 C CA . ASP A 1 91 ? -32.412 31.618 14.050 1.00 76.00 91 ASP A CA 1
ATOM 726 C C . ASP A 1 91 ? -31.212 32.578 13.916 1.00 76.00 91 ASP A C 1
ATOM 728 O O . ASP A 1 91 ? -30.092 32.235 14.303 1.00 76.00 91 ASP A O 1
ATOM 732 N N . PRO A 1 92 ? -31.419 33.806 13.393 1.00 69.19 92 PRO A N 1
ATOM 733 C CA . PRO A 1 92 ? -30.342 34.766 13.127 1.00 69.19 92 PRO A CA 1
ATOM 734 C C . PRO A 1 92 ? -29.572 35.212 14.381 1.00 69.19 92 PRO A C 1
ATOM 736 O O . PRO A 1 92 ? -28.488 35.779 14.258 1.00 69.19 92 PRO A O 1
ATOM 739 N N . TYR A 1 93 ? -30.108 34.954 15.578 1.00 75.38 93 TYR A N 1
ATOM 740 C CA . TYR A 1 93 ? -29.477 35.286 16.859 1.00 75.38 93 TYR A CA 1
ATOM 741 C C . TYR A 1 93 ? -29.018 34.047 17.652 1.00 75.38 93 TYR A C 1
ATOM 743 O O . TYR A 1 93 ? -28.455 34.197 18.737 1.00 75.38 93 TYR A O 1
ATOM 751 N N . GLY A 1 94 ? -29.250 32.829 17.147 1.00 77.12 94 GLY A N 1
ATOM 752 C CA . GLY A 1 94 ? -28.847 31.569 17.783 1.00 77.12 94 GLY A CA 1
ATOM 753 C C . GLY A 1 94 ? -29.519 31.264 19.133 1.00 77.12 94 GLY A C 1
ATOM 754 O O . GLY A 1 94 ? -29.048 30.393 19.870 1.00 77.12 94 GLY A O 1
ATOM 755 N N . ILE A 1 95 ? -30.591 31.978 19.495 1.00 75.81 95 ILE A N 1
ATOM 756 C CA . ILE A 1 95 ? -31.244 31.891 20.812 1.00 75.81 95 ILE A CA 1
ATOM 757 C C . ILE A 1 95 ? -31.965 30.548 20.975 1.00 75.81 95 ILE A C 1
ATOM 759 O O . ILE A 1 95 ? -31.832 29.877 22.004 1.00 75.81 95 ILE A O 1
ATOM 763 N N . PHE A 1 96 ? -32.713 30.134 19.955 1.00 72.44 96 PHE A N 1
ATOM 764 C CA . PHE A 1 96 ? -33.474 28.888 19.959 1.00 72.44 96 PHE A CA 1
ATOM 765 C C . PHE A 1 96 ? -32.552 27.679 19.825 1.00 72.44 96 PHE A C 1
ATOM 767 O O . PHE A 1 96 ? -32.739 26.675 20.517 1.00 72.44 96 PHE A O 1
ATOM 774 N N . VAL A 1 97 ? -31.510 27.795 19.000 1.00 75.31 97 VAL A N 1
ATOM 775 C CA . VAL A 1 97 ? -30.464 26.775 18.860 1.00 75.31 97 VAL A CA 1
ATOM 776 C C . VAL A 1 97 ? -29.758 26.550 20.196 1.00 75.31 97 VAL A C 1
ATOM 778 O O . VAL A 1 97 ? -29.577 25.402 20.610 1.00 75.31 97 VAL A O 1
ATOM 781 N N . LYS A 1 98 ? -29.414 27.625 20.918 1.00 78.50 98 LYS A N 1
ATOM 782 C CA . LYS A 1 98 ? -28.798 27.541 22.249 1.00 78.50 98 LYS A CA 1
ATOM 783 C C . LYS A 1 98 ? -29.722 26.874 23.269 1.00 78.50 98 LYS A C 1
ATOM 785 O O . LYS A 1 98 ? -29.307 25.919 23.923 1.00 78.50 98 LYS A O 1
ATOM 790 N N . ALA A 1 99 ? -30.987 27.292 23.343 1.00 77.25 99 ALA A N 1
ATOM 791 C CA . ALA A 1 99 ? -31.972 26.681 24.238 1.00 77.25 99 ALA A CA 1
ATOM 792 C C . ALA A 1 99 ? -32.166 25.177 23.959 1.00 77.25 99 ALA A C 1
ATOM 794 O O . ALA A 1 99 ? -32.299 24.373 24.885 1.00 77.25 99 ALA A O 1
ATOM 795 N N . MET A 1 100 ? -32.137 24.774 22.685 1.00 75.94 100 MET A N 1
ATOM 796 C CA . MET A 1 100 ? -32.256 23.370 22.297 1.00 75.94 100 MET A CA 1
ATOM 797 C C . MET A 1 100 ? -30.992 22.565 22.629 1.00 75.94 100 MET A C 1
ATOM 799 O O . MET A 1 100 ? -31.100 21.446 23.133 1.00 75.94 100 MET A O 1
ATOM 803 N N . LYS A 1 101 ? -29.797 23.138 22.425 1.00 79.81 101 LYS A N 1
ATOM 804 C CA . LYS A 1 101 ? -28.521 22.543 22.863 1.00 79.81 101 LYS A CA 1
ATOM 805 C C . LYS A 1 101 ? -28.497 22.336 24.376 1.00 79.81 101 LYS A C 1
ATOM 807 O O . LYS A 1 101 ? -28.104 21.265 24.832 1.00 79.81 101 LYS A O 1
ATOM 812 N N . ASP A 1 102 ? -28.976 23.303 25.152 1.00 81.44 102 ASP A N 1
ATOM 813 C CA . ASP A 1 102 ? -29.064 23.184 26.611 1.00 81.44 102 ASP A CA 1
ATOM 814 C C . ASP A 1 102 ? -30.082 22.122 27.045 1.00 81.44 102 ASP A C 1
ATOM 816 O O . ASP A 1 102 ? -29.826 21.361 27.981 1.00 81.44 102 ASP A O 1
ATOM 820 N N . LYS A 1 103 ? -31.201 21.990 26.322 1.00 80.50 103 LYS A N 1
ATOM 821 C CA . LYS A 1 103 ? -32.156 20.894 26.525 1.00 80.50 103 LYS A CA 1
ATOM 822 C C . LYS A 1 103 ? -31.521 19.526 26.260 1.00 80.50 103 LYS A C 1
ATOM 824 O O . LYS A 1 103 ? -31.702 18.618 27.065 1.00 80.50 103 LYS A O 1
ATOM 829 N N . ILE A 1 104 ? -30.762 19.379 25.172 1.00 79.94 104 ILE A N 1
ATOM 830 C CA . ILE A 1 104 ? -30.031 18.140 24.860 1.00 79.94 104 ILE A CA 1
ATOM 831 C C . ILE A 1 104 ? -29.011 17.830 25.961 1.00 79.94 104 ILE A C 1
ATOM 833 O O . ILE A 1 104 ? -28.971 16.699 26.441 1.00 79.94 104 ILE A O 1
ATOM 837 N N . LYS A 1 105 ? -28.237 18.831 26.409 1.00 80.31 105 LYS A N 1
ATOM 838 C CA . LYS A 1 105 ? -27.272 18.680 27.511 1.00 80.31 105 LYS A CA 1
ATOM 839 C C . LYS A 1 105 ? -27.946 18.190 28.797 1.00 80.31 105 LYS A C 1
ATOM 841 O O . LYS A 1 105 ? -27.383 17.325 29.456 1.00 80.31 105 LYS A O 1
ATOM 846 N N . ARG A 1 106 ? -29.139 18.698 29.140 1.00 82.06 106 ARG A N 1
ATOM 847 C CA . ARG A 1 106 ? -29.904 18.223 30.312 1.00 82.06 106 ARG A CA 1
ATOM 848 C C . ARG A 1 106 ? -30.345 16.773 30.169 1.00 82.06 106 ARG A C 1
ATOM 850 O O . ARG A 1 106 ? -30.057 15.992 31.061 1.00 82.06 106 ARG A O 1
ATOM 857 N N . ILE A 1 107 ? -30.958 16.409 29.040 1.00 80.12 107 ILE A N 1
ATOM 858 C CA . ILE A 1 107 ? -31.395 15.024 28.784 1.00 80.12 107 ILE A CA 1
ATOM 859 C C . ILE A 1 107 ? -30.202 14.066 28.893 1.00 80.12 107 ILE A C 1
ATOM 861 O O . ILE A 1 107 ? -30.286 13.040 29.557 1.00 80.12 107 ILE A O 1
ATOM 865 N N . MET A 1 108 ? -29.065 14.430 28.291 1.00 80.50 108 MET A N 1
ATOM 866 C CA . MET A 1 108 ? -27.838 13.643 28.400 1.00 80.50 108 MET A CA 1
ATOM 867 C C . MET A 1 108 ? -27.332 13.548 29.844 1.00 80.50 108 MET A C 1
ATOM 869 O O . MET A 1 108 ? -26.943 12.468 30.256 1.00 80.50 108 MET A O 1
ATOM 873 N N . ALA A 1 109 ? -27.340 14.640 30.612 1.00 81.25 109 ALA A N 1
ATOM 874 C CA . ALA A 1 109 ? -26.872 14.638 32.001 1.00 81.25 109 ALA A CA 1
ATOM 875 C C . ALA A 1 109 ? -27.799 13.874 32.966 1.00 81.25 109 ALA A C 1
ATOM 877 O O . ALA A 1 109 ? -27.333 13.387 33.990 1.00 81.25 109 ALA A O 1
ATOM 878 N N . GLU A 1 110 ? -29.095 13.777 32.658 1.00 82.25 110 GLU A N 1
ATOM 879 C CA . GLU A 1 110 ? -30.067 12.989 33.428 1.00 82.25 110 GLU A CA 1
ATOM 880 C C . GLU A 1 110 ? -29.896 11.483 33.200 1.00 82.25 110 GLU A C 1
ATOM 882 O O . GLU A 1 110 ? -30.059 10.690 34.124 1.00 82.25 110 GLU A O 1
ATOM 887 N N . GLU A 1 111 ? -29.589 11.085 31.964 1.00 78.56 111 GLU A N 1
ATOM 888 C CA . GLU A 1 111 ? -29.586 9.679 31.549 1.00 78.56 111 GLU A CA 1
ATOM 889 C C . GLU A 1 111 ? -28.176 9.059 31.517 1.00 78.56 111 GLU A C 1
ATOM 891 O O . GLU A 1 111 ? -28.050 7.834 31.534 1.00 78.56 111 GLU A O 1
ATOM 896 N N . LEU A 1 112 ? -27.113 9.872 31.471 1.00 81.69 112 LEU A N 1
ATOM 897 C CA . LEU A 1 112 ? -25.733 9.419 31.283 1.00 81.69 112 LEU A CA 1
ATOM 898 C C . LEU A 1 112 ? -24.776 10.036 32.308 1.00 81.69 112 LEU A C 1
ATOM 900 O O . LEU A 1 112 ? -24.646 11.255 32.422 1.00 81.69 112 LEU A O 1
ATOM 904 N N . ASP A 1 113 ? -23.991 9.179 32.958 1.00 85.31 113 ASP A N 1
ATOM 905 C CA . ASP A 1 113 ? -22.800 9.600 33.696 1.00 85.31 113 ASP A CA 1
ATOM 906 C C . ASP A 1 113 ? -21.633 9.781 32.713 1.00 85.31 113 ASP A C 1
ATOM 908 O O . ASP A 1 113 ? -20.942 8.833 32.327 1.00 85.31 113 ASP A O 1
ATOM 912 N N . ALA A 1 114 ? -21.445 11.021 32.261 1.00 78.31 114 ALA A N 1
ATOM 913 C CA . ALA A 1 114 ? -20.453 11.353 31.245 1.00 78.31 114 ALA A CA 1
ATOM 914 C C . ALA A 1 114 ? -19.014 11.028 31.673 1.00 78.31 114 ALA A C 1
ATOM 916 O O . ALA A 1 114 ? -18.200 10.682 30.816 1.00 78.31 114 ALA A O 1
ATOM 917 N N . ASP A 1 115 ? -18.684 11.141 32.960 1.00 79.69 115 ASP A N 1
ATOM 918 C CA . ASP A 1 115 ? -17.321 10.911 33.438 1.00 79.69 115 ASP A CA 1
ATOM 919 C C . ASP A 1 115 ? -17.031 9.417 33.561 1.00 79.69 115 ASP A C 1
ATOM 921 O O . ASP A 1 115 ? -15.980 8.959 33.097 1.00 79.69 115 ASP A O 1
ATOM 925 N N . LYS A 1 116 ? -18.002 8.634 34.046 1.00 85.81 116 LYS A N 1
ATOM 926 C CA . LYS A 1 116 ? -17.918 7.170 34.020 1.00 85.81 116 LYS A CA 1
ATOM 927 C C . LYS A 1 116 ? -17.773 6.635 32.594 1.00 85.81 116 LYS A C 1
ATOM 929 O O . LYS A 1 116 ? -16.843 5.878 32.321 1.00 85.81 116 LYS A O 1
ATOM 934 N N . ILE A 1 117 ? -18.619 7.089 31.664 1.00 86.75 117 ILE A N 1
ATOM 935 C CA . ILE A 1 117 ? -18.568 6.663 30.254 1.00 86.75 117 ILE A CA 1
ATOM 936 C C . ILE A 1 117 ? -17.222 7.011 29.623 1.00 86.75 117 ILE A C 1
ATOM 938 O O . ILE A 1 117 ? -16.660 6.202 28.892 1.00 86.75 117 ILE A O 1
ATOM 942 N N . ARG A 1 118 ? -16.676 8.203 29.892 1.00 83.56 118 ARG A N 1
ATOM 943 C CA . ARG A 1 118 ? -15.360 8.595 29.366 1.00 83.56 118 ARG A CA 1
ATOM 944 C C . ARG A 1 118 ? -14.252 7.683 29.872 1.00 83.56 118 ARG A C 1
ATOM 946 O O . ARG A 1 118 ? -13.385 7.322 29.078 1.00 83.56 118 ARG A O 1
ATOM 953 N N . LYS A 1 119 ? -14.271 7.335 31.161 1.00 85.00 119 LYS A N 1
ATOM 954 C CA . LYS A 1 119 ? -13.277 6.441 31.759 1.00 85.00 119 LYS A CA 1
ATOM 955 C C . LYS A 1 119 ? -13.352 5.047 31.135 1.00 85.00 119 LYS A C 1
ATOM 957 O O . LYS A 1 119 ? -12.348 4.568 30.619 1.00 85.00 119 LYS A O 1
ATOM 962 N N . GLU A 1 120 ? -14.544 4.458 31.082 1.00 88.75 120 GLU A N 1
ATOM 963 C CA . GLU A 1 120 ? -14.760 3.132 30.486 1.00 88.75 120 GLU A CA 1
ATOM 964 C C . GLU A 1 120 ? -14.411 3.115 28.989 1.00 88.75 120 GLU A C 1
ATOM 966 O O . GLU A 1 120 ? -13.683 2.241 28.519 1.00 88.75 120 GLU A O 1
ATOM 971 N N . ALA A 1 121 ? -14.856 4.123 28.232 1.00 88.12 121 ALA A N 1
ATOM 972 C CA . ALA A 1 121 ? -14.543 4.238 26.811 1.00 88.12 121 ALA A CA 1
ATOM 973 C C . ALA A 1 121 ? -13.036 4.360 26.568 1.00 88.12 121 ALA A C 1
ATOM 975 O O . ALA A 1 121 ? -12.520 3.772 25.619 1.00 88.12 121 ALA A O 1
ATOM 976 N N . ARG A 1 122 ? -12.317 5.100 27.419 1.00 85.62 122 ARG A N 1
ATOM 977 C CA . ARG A 1 122 ? -10.862 5.227 27.323 1.00 85.62 122 ARG A CA 1
ATOM 978 C C . ARG A 1 122 ? -10.168 3.884 27.540 1.00 85.62 122 ARG A C 1
ATOM 980 O O . ARG A 1 122 ? -9.356 3.499 26.703 1.00 85.62 122 ARG A O 1
ATOM 987 N N . GLU A 1 123 ? -10.522 3.170 28.606 1.00 85.38 123 GLU A N 1
ATOM 988 C CA . GLU A 1 123 ? -9.940 1.863 28.938 1.00 85.38 123 GLU A CA 1
ATOM 989 C C . GLU A 1 123 ? -10.154 0.825 27.822 1.00 85.38 123 GLU A C 1
ATOM 991 O O . GLU A 1 123 ? -9.267 0.015 27.545 1.00 85.38 123 GLU A O 1
ATOM 996 N N . ILE A 1 124 ? -11.311 0.867 27.151 1.00 86.38 124 ILE A N 1
ATOM 997 C CA . ILE A 1 124 ? -11.625 -0.010 26.013 1.00 86.38 124 ILE A CA 1
ATOM 998 C C . ILE A 1 124 ? -10.843 0.413 24.762 1.00 86.38 124 ILE A C 1
ATOM 1000 O O . ILE A 1 124 ? -10.198 -0.417 24.122 1.00 86.38 124 ILE A O 1
ATOM 1004 N N . VAL A 1 125 ? -10.864 1.702 24.406 1.00 85.75 125 VAL A N 1
ATOM 1005 C CA . VAL A 1 125 ? -10.205 2.227 23.196 1.00 85.75 125 VAL A CA 1
ATOM 1006 C C . VAL A 1 125 ? -8.687 2.033 23.245 1.00 85.75 125 VAL A C 1
ATOM 1008 O O . VAL A 1 125 ? -8.062 1.797 22.210 1.00 85.75 125 VAL A O 1
ATOM 1011 N N . GLU A 1 126 ? -8.070 2.094 24.424 1.00 82.69 126 GLU A N 1
ATOM 1012 C CA . GLU A 1 126 ? -6.637 1.825 24.593 1.00 82.69 126 GLU A CA 1
ATOM 1013 C C . GLU A 1 126 ? -6.247 0.384 24.220 1.00 82.69 126 GLU A C 1
ATOM 1015 O O . GLU A 1 126 ? -5.124 0.167 23.769 1.00 82.69 126 GLU A O 1
ATOM 1020 N N . LYS A 1 127 ? -7.179 -0.572 24.323 1.00 83.25 127 LYS A N 1
ATOM 1021 C CA . LYS A 1 127 ? -6.965 -2.004 24.043 1.00 83.25 127 LYS A CA 1
ATOM 1022 C C . LYS A 1 127 ? -7.541 -2.460 22.698 1.00 83.25 127 LYS A C 1
ATOM 1024 O O . LYS A 1 127 ? -7.349 -3.606 22.306 1.00 83.25 127 LYS A O 1
ATOM 1029 N N . LEU A 1 128 ? -8.272 -1.589 22.006 1.00 87.06 128 LEU A N 1
ATOM 1030 C CA . LEU A 1 128 ? -9.056 -1.950 20.830 1.00 87.06 128 LEU A CA 1
ATOM 1031 C C . LEU A 1 128 ? -8.166 -2.224 19.610 1.00 87.06 128 LEU A C 1
ATOM 1033 O O . LEU A 1 128 ? -7.703 -1.284 18.957 1.00 87.06 128 LEU A O 1
ATOM 1037 N N . ALA A 1 129 ? -7.989 -3.499 19.263 1.00 88.56 129 ALA A N 1
ATOM 1038 C CA . ALA A 1 129 ? -7.374 -3.889 18.001 1.00 88.56 129 ALA A CA 1
ATOM 1039 C C . ALA A 1 129 ? -8.332 -3.662 16.821 1.00 88.56 129 ALA A C 1
ATOM 1041 O O . ALA A 1 129 ? -9.554 -3.662 16.960 1.00 88.56 129 ALA A O 1
ATOM 1042 N N . ILE A 1 130 ? -7.763 -3.465 15.634 1.00 89.25 130 ILE A N 1
ATOM 1043 C CA . ILE A 1 130 ? -8.518 -3.122 14.424 1.00 89.25 130 ILE A CA 1
ATOM 1044 C C . ILE A 1 130 ? -8.394 -4.248 13.420 1.00 89.25 130 ILE A C 1
ATOM 1046 O O . ILE A 1 130 ? -7.294 -4.556 12.962 1.00 89.25 130 ILE A O 1
ATOM 1050 N N . SER A 1 131 ? -9.539 -4.815 13.059 1.00 89.56 131 SER A N 1
ATOM 1051 C CA . SER A 1 131 ? -9.632 -5.818 12.010 1.00 89.56 131 SER A CA 1
ATOM 1052 C C . SER A 1 131 ? -9.590 -5.182 10.620 1.00 89.56 131 SER A C 1
ATOM 1054 O O . SER A 1 131 ? -10.124 -4.094 10.388 1.00 89.56 131 SER A O 1
ATOM 1056 N N . TYR A 1 132 ? -8.948 -5.882 9.687 1.00 87.94 132 TYR A N 1
ATOM 1057 C CA . TYR A 1 132 ? -8.884 -5.523 8.277 1.00 87.94 132 TYR A CA 1
ATOM 1058 C C . TYR A 1 132 ? -9.286 -6.727 7.432 1.00 87.94 132 TYR A C 1
ATOM 1060 O O . TYR A 1 132 ? -8.752 -7.825 7.603 1.00 87.94 132 TYR A O 1
ATOM 1068 N N . ASP A 1 133 ? -10.177 -6.504 6.465 1.00 82.44 133 ASP A N 1
ATOM 1069 C CA . ASP A 1 133 ? -10.482 -7.520 5.464 1.00 82.44 133 ASP A CA 1
ATOM 1070 C C . ASP A 1 133 ? -9.332 -7.617 4.451 1.00 82.44 133 ASP A C 1
ATOM 1072 O O . ASP A 1 133 ? -9.129 -6.750 3.596 1.00 82.44 133 ASP A O 1
ATOM 1076 N N . SER A 1 134 ? -8.565 -8.698 4.566 1.00 70.38 134 SER A N 1
ATOM 1077 C CA . SER A 1 134 ? -7.434 -9.015 3.694 1.00 70.38 134 SER A CA 1
ATOM 1078 C C . SER A 1 134 ? -7.802 -9.972 2.549 1.00 70.38 134 SER A C 1
ATOM 1080 O O . SER A 1 134 ? -6.947 -10.289 1.714 1.00 70.38 134 SER A O 1
ATOM 1082 N N . MET A 1 135 ? -9.066 -10.412 2.428 1.00 64.62 135 MET A N 1
ATOM 1083 C CA . MET A 1 135 ? -9.509 -11.382 1.415 1.00 64.62 135 MET A CA 1
ATOM 1084 C C . MET A 1 135 ? -9.701 -10.767 0.018 1.00 64.62 135 MET A C 1
ATOM 1086 O O . MET A 1 135 ? -10.742 -10.893 -0.635 1.00 64.62 135 MET A O 1
ATOM 1090 N N . LYS A 1 136 ? -8.639 -10.175 -0.533 1.00 68.12 136 LYS A N 1
ATOM 1091 C CA . LYS A 1 136 ? -8.590 -9.786 -1.947 1.00 68.12 136 LYS A CA 1
ATOM 1092 C C . LYS A 1 136 ? -8.524 -11.044 -2.817 1.00 68.12 136 LYS A C 1
ATOM 1094 O O . LYS A 1 136 ? -7.459 -11.618 -3.055 1.00 68.12 136 LYS A O 1
ATOM 1099 N N . LYS A 1 137 ? -9.682 -11.493 -3.311 1.00 74.06 137 LYS A N 1
ATOM 1100 C CA . LYS A 1 137 ? -9.766 -12.589 -4.289 1.00 74.06 137 LYS A CA 1
ATOM 1101 C C . LYS A 1 137 ? -9.072 -12.153 -5.579 1.00 74.06 137 LYS A C 1
ATOM 1103 O O . LYS A 1 137 ? -9.539 -11.230 -6.233 1.00 74.06 137 LYS A O 1
ATOM 1108 N N . VAL A 1 138 ? -7.991 -12.828 -5.975 1.00 81.19 138 VAL A N 1
ATOM 1109 C CA . VAL A 1 138 ? -7.328 -12.578 -7.275 1.00 81.19 138 VAL A CA 1
ATOM 1110 C C . VAL A 1 138 ? -8.181 -13.104 -8.419 1.00 81.19 138 VAL A C 1
ATOM 1112 O O . VAL A 1 138 ? -8.327 -12.460 -9.456 1.00 81.19 138 VAL A O 1
ATOM 1115 N N . VAL A 1 139 ? -8.767 -14.278 -8.208 1.00 81.31 139 VAL A N 1
ATOM 1116 C CA . VAL A 1 139 ? -9.577 -14.994 -9.179 1.00 81.31 139 VAL A CA 1
ATOM 1117 C C . VAL A 1 139 ? -10.887 -15.407 -8.522 1.00 81.31 139 VAL A C 1
ATOM 1119 O O . VAL A 1 139 ? -10.902 -15.925 -7.409 1.00 81.31 139 VAL A O 1
ATOM 1122 N N . ALA A 1 140 ? -11.994 -15.215 -9.233 1.00 80.81 140 ALA A N 1
ATOM 1123 C CA . ALA A 1 140 ? -13.290 -15.770 -8.866 1.00 80.81 140 ALA A CA 1
ATOM 1124 C C . ALA A 1 140 ? -13.742 -16.775 -9.928 1.00 80.81 140 ALA A C 1
ATOM 1126 O O . ALA A 1 140 ? -13.601 -16.516 -11.126 1.00 80.81 140 ALA A O 1
ATOM 1127 N N . SER A 1 141 ? -14.322 -17.900 -9.502 1.00 78.00 141 SER A N 1
ATOM 1128 C CA . SER A 1 141 ? -15.045 -18.773 -10.430 1.00 78.00 141 SER A CA 1
ATOM 1129 C C . SER A 1 141 ? -16.232 -17.998 -10.998 1.00 78.00 141 SER A C 1
ATOM 1131 O O . SER A 1 141 ? -17.008 -17.393 -10.256 1.00 78.00 141 SER A O 1
ATOM 1133 N N . SER A 1 142 ? -16.351 -17.969 -12.319 1.00 78.06 142 SER A N 1
ATOM 1134 C CA . SER A 1 142 ? -17.451 -17.328 -13.017 1.00 78.06 142 SER A CA 1
ATOM 1135 C C . SER A 1 142 ? -18.183 -18.332 -13.891 1.00 78.06 142 SER A C 1
ATOM 1137 O O . SER A 1 142 ? -17.612 -19.252 -14.480 1.00 78.06 142 SER A O 1
ATOM 1139 N N . LYS A 1 143 ? -19.500 -18.146 -13.945 1.00 82.44 143 LYS A N 1
ATOM 1140 C CA . LYS A 1 143 ? -20.417 -18.954 -14.735 1.00 82.44 143 LYS A CA 1
ATOM 1141 C C . LYS A 1 143 ? -21.295 -18.000 -15.536 1.00 82.44 143 LYS A C 1
ATOM 1143 O O . LYS A 1 143 ? -22.240 -17.428 -15.001 1.00 82.44 143 LYS A O 1
ATOM 1148 N N . LYS A 1 144 ? -20.971 -17.798 -16.814 1.00 81.69 144 LYS A N 1
ATOM 1149 C CA . LYS A 1 144 ? -21.737 -16.923 -17.716 1.00 81.69 144 LYS A CA 1
ATOM 1150 C C . LYS A 1 144 ? -22.568 -17.757 -18.679 1.00 81.69 144 LYS A C 1
ATOM 1152 O O . LYS A 1 144 ? -22.055 -18.694 -19.283 1.00 81.69 144 LYS A O 1
ATOM 1157 N N . LYS A 1 145 ? -23.855 -17.426 -18.822 1.00 87.38 145 LYS A N 1
ATOM 1158 C CA . LYS A 1 145 ? -24.712 -18.031 -19.853 1.00 87.38 145 LYS A CA 1
ATOM 1159 C C . LYS A 1 145 ? -24.148 -17.673 -21.224 1.00 87.38 145 LYS A C 1
ATOM 1161 O O . LYS A 1 145 ? -23.816 -16.514 -21.463 1.00 87.38 145 LYS A O 1
ATOM 1166 N N . LEU A 1 146 ? -24.038 -18.662 -22.100 1.00 85.81 146 LEU A N 1
ATOM 1167 C CA . LEU A 1 146 ? -23.634 -18.430 -23.478 1.00 85.81 146 LEU A CA 1
ATOM 1168 C C . LEU A 1 146 ? -24.846 -17.999 -24.300 1.00 85.81 146 LEU A C 1
ATOM 1170 O O . LEU A 1 146 ? -25.916 -18.597 -24.190 1.00 85.81 146 LEU A O 1
ATOM 1174 N N . TYR A 1 147 ? -24.664 -16.981 -25.135 1.00 86.62 147 TYR A N 1
ATOM 1175 C CA . TYR A 1 147 ? -25.692 -16.469 -26.034 1.00 86.62 147 TYR A CA 1
ATOM 1176 C C . TYR A 1 147 ? -25.188 -16.494 -27.474 1.00 86.62 147 TYR A C 1
ATOM 1178 O O . TYR A 1 147 ? -24.012 -16.243 -27.730 1.00 86.62 147 TYR A O 1
ATOM 1186 N N . ARG A 1 148 ? -26.094 -16.756 -28.415 1.00 83.06 148 ARG A N 1
ATOM 1187 C CA . ARG A 1 148 ? -25.882 -16.542 -29.850 1.00 83.06 148 ARG A CA 1
ATOM 1188 C C . ARG A 1 148 ? -27.124 -15.850 -30.396 1.00 83.06 148 ARG A C 1
ATOM 1190 O O . ARG A 1 148 ? -28.233 -16.326 -30.167 1.00 83.06 148 ARG A O 1
ATOM 1197 N N . ASN A 1 149 ? -26.943 -14.707 -31.056 1.00 82.31 149 ASN A N 1
ATOM 1198 C CA . ASN A 1 149 ? -28.032 -13.878 -31.593 1.00 82.31 149 ASN A CA 1
ATOM 1199 C C . ASN A 1 149 ? -29.119 -13.557 -30.543 1.00 82.31 149 ASN A C 1
ATOM 1201 O O . ASN A 1 149 ? -30.309 -13.731 -30.790 1.00 82.31 149 ASN A O 1
ATOM 1205 N N . GLY A 1 150 ? -28.710 -13.180 -29.326 1.00 82.00 150 GLY A N 1
ATOM 1206 C CA . GLY A 1 150 ? -29.626 -12.823 -28.233 1.00 82.00 150 GLY A CA 1
ATOM 1207 C C . GLY A 1 150 ? -30.341 -13.994 -27.540 1.00 82.00 150 GLY A C 1
ATOM 1208 O O . GLY A 1 150 ? -30.993 -13.781 -26.522 1.00 82.00 150 GLY A O 1
ATOM 1209 N N . LYS A 1 151 ? -30.196 -15.240 -28.014 1.00 84.19 151 LYS A N 1
ATOM 1210 C CA . LYS A 1 151 ? -30.805 -16.430 -27.390 1.00 84.19 151 LYS A CA 1
ATOM 1211 C C . LYS A 1 151 ? -29.768 -17.245 -26.623 1.00 84.19 151 LYS A C 1
ATOM 1213 O O . LYS A 1 151 ? -28.654 -17.453 -27.105 1.00 84.19 151 LYS A O 1
ATOM 1218 N N . SER A 1 152 ? -30.130 -17.716 -25.426 1.00 84.94 152 SER A N 1
ATOM 1219 C CA . SER A 1 152 ? -29.251 -18.581 -24.633 1.00 84.94 152 SER A CA 1
ATOM 1220 C C . SER A 1 152 ? -29.026 -19.910 -25.353 1.00 84.94 152 SER A C 1
ATOM 1222 O O . SER A 1 152 ? -29.993 -20.573 -25.738 1.00 84.94 152 SER A O 1
ATOM 1224 N N . LEU A 1 153 ? -27.763 -20.290 -25.530 1.00 86.75 153 LEU A N 1
ATOM 1225 C CA . LEU A 1 153 ? -27.385 -21.552 -26.152 1.00 86.75 153 LEU A CA 1
ATOM 1226 C C . LEU A 1 153 ? -27.772 -22.711 -25.234 1.00 86.75 153 LEU A C 1
ATOM 1228 O O . LEU A 1 153 ? -27.604 -22.632 -24.017 1.00 86.75 153 LEU A O 1
ATOM 1232 N N . LYS A 1 154 ? -28.280 -23.791 -25.823 1.00 88.31 154 LYS A N 1
ATOM 1233 C CA . LYS A 1 154 ? -28.646 -25.022 -25.121 1.00 88.31 154 LYS A CA 1
ATOM 1234 C C . LYS A 1 154 ? -27.830 -26.192 -25.673 1.00 88.31 154 LYS A C 1
ATOM 1236 O O . LYS A 1 154 ? -27.451 -26.173 -26.842 1.00 88.31 154 LYS A O 1
ATOM 1241 N N . ASN A 1 155 ? -27.523 -27.179 -24.836 1.00 86.69 155 ASN A N 1
ATOM 1242 C CA . ASN A 1 155 ? -26.926 -28.439 -25.280 1.00 86.69 155 ASN A CA 1
ATOM 1243 C C . ASN A 1 155 ? -27.973 -29.293 -26.030 1.00 86.69 155 ASN A C 1
ATOM 1245 O O . ASN A 1 155 ? -29.144 -28.919 -26.120 1.00 86.69 155 ASN A O 1
ATOM 1249 N N . LYS A 1 156 ? -27.563 -30.464 -26.536 1.00 84.00 156 LYS A N 1
ATOM 1250 C CA . LYS A 1 156 ? -28.461 -31.412 -27.227 1.00 84.00 156 LYS A CA 1
ATOM 1251 C C . LYS A 1 156 ? -29.633 -31.906 -26.355 1.00 84.00 156 LYS A C 1
ATOM 1253 O O . LYS A 1 156 ? -30.633 -32.351 -26.894 1.00 84.00 156 LYS A O 1
ATOM 1258 N N . GLU A 1 157 ? -29.534 -31.771 -25.034 1.00 84.69 157 GLU A N 1
ATOM 1259 C CA . GLU A 1 157 ? -30.556 -32.153 -24.044 1.00 84.69 157 GLU A CA 1
ATOM 1260 C C . GLU A 1 157 ? -31.448 -30.970 -23.609 1.00 84.69 157 GLU A C 1
ATOM 1262 O O . GLU A 1 157 ? -32.222 -31.081 -22.661 1.00 84.69 157 GLU A O 1
ATOM 1267 N N . GLY A 1 158 ? -31.314 -29.792 -24.231 1.00 80.38 158 GLY A N 1
ATOM 1268 C CA . GLY A 1 158 ? -32.125 -28.612 -23.909 1.00 80.38 158 GLY A CA 1
ATOM 1269 C C . GLY A 1 158 ? -31.692 -27.815 -22.666 1.00 80.38 158 GLY A C 1
ATOM 1270 O O . GLY A 1 158 ? -32.337 -26.815 -22.332 1.00 80.38 158 GLY A O 1
ATOM 1271 N N . LYS A 1 159 ? -30.586 -28.176 -22.001 1.00 85.56 159 LYS A N 1
ATOM 1272 C CA . LYS A 1 159 ? -30.017 -27.430 -20.861 1.00 85.56 159 LYS A CA 1
ATOM 1273 C C . LYS A 1 159 ? -29.179 -26.244 -21.331 1.00 85.56 159 LYS A C 1
ATOM 1275 O O . LYS A 1 159 ? -28.406 -26.362 -22.276 1.00 85.56 159 LYS A O 1
ATOM 1280 N N . ILE A 1 160 ? -29.287 -25.107 -20.637 1.00 85.62 160 ILE A N 1
ATOM 1281 C CA . ILE A 1 160 ? -28.524 -23.885 -20.947 1.00 85.62 160 ILE A CA 1
ATOM 1282 C C . ILE A 1 160 ? -27.018 -24.147 -20.810 1.00 85.62 160 ILE A C 1
ATOM 1284 O O . ILE A 1 160 ? -26.551 -24.646 -19.785 1.00 85.62 160 ILE A O 1
ATOM 1288 N N . LEU A 1 161 ? -26.260 -23.757 -21.832 1.00 85.94 161 LEU A N 1
ATOM 1289 C CA . LEU A 1 161 ? -24.806 -23.803 -21.848 1.00 85.94 161 LEU A CA 1
ATOM 1290 C C . LEU A 1 161 ? -24.225 -22.611 -21.087 1.00 85.94 161 LEU A C 1
ATOM 1292 O O . LEU A 1 161 ? -24.617 -21.455 -21.276 1.00 85.94 161 LEU A O 1
ATOM 1296 N N . TYR A 1 162 ? -23.245 -22.905 -20.239 1.00 83.88 162 TYR A N 1
ATOM 1297 C CA . TYR A 1 162 ? -22.514 -21.907 -19.477 1.00 83.88 162 TYR A CA 1
ATOM 1298 C C . TYR A 1 162 ? -21.031 -21.979 -19.817 1.00 83.88 162 TYR A C 1
ATOM 1300 O O . TYR A 1 162 ? -20.435 -23.052 -19.748 1.00 83.88 162 TYR A O 1
ATOM 1308 N N . ALA A 1 163 ? -20.429 -20.827 -20.095 1.00 78.06 163 ALA A N 1
ATOM 1309 C CA . ALA A 1 163 ? -18.991 -20.669 -19.999 1.00 78.06 163 ALA A CA 1
ATOM 1310 C C . ALA A 1 163 ? -18.627 -20.653 -18.515 1.00 78.06 163 ALA A C 1
ATOM 1312 O O . ALA A 1 163 ? -19.045 -19.758 -17.772 1.00 78.06 163 ALA A O 1
ATOM 1313 N N . LYS A 1 164 ? -17.888 -21.675 -18.091 1.00 78.88 164 LYS A N 1
ATOM 1314 C CA . LYS A 1 164 ? -17.240 -21.715 -16.784 1.00 78.88 164 LYS A CA 1
ATOM 1315 C C . LYS A 1 164 ? -15.797 -21.279 -16.968 1.00 78.88 164 LYS A C 1
ATOM 1317 O O . LYS A 1 164 ? -15.138 -21.720 -17.905 1.00 78.88 164 LYS A O 1
ATOM 1322 N N . GLY A 1 165 ? -15.320 -20.425 -16.083 1.00 71.88 165 GLY A N 1
ATOM 1323 C CA . GLY A 1 165 ? -13.939 -19.989 -16.108 1.00 71.88 165 GLY A CA 1
ATOM 1324 C C . GLY A 1 165 ? -13.567 -19.254 -14.841 1.00 71.88 165 GLY A C 1
ATOM 1325 O O . GLY A 1 165 ? -14.357 -19.108 -13.911 1.00 71.88 165 GLY A O 1
ATOM 1326 N N . HIS A 1 166 ? -12.340 -18.779 -14.832 1.00 76.75 166 HIS A N 1
ATOM 1327 C CA . HIS A 1 166 ? -11.782 -17.983 -13.765 1.00 76.75 166 HIS A CA 1
ATOM 1328 C C . HIS A 1 166 ? -11.688 -16.537 -14.242 1.00 76.75 166 HIS A C 1
ATOM 1330 O O . HIS A 1 166 ? -11.107 -16.248 -15.286 1.00 76.75 166 HIS A O 1
ATOM 1336 N N . THR A 1 167 ? -12.307 -15.617 -13.509 1.00 80.31 167 THR A N 1
ATOM 1337 C CA . THR A 1 167 ? -12.263 -14.188 -13.821 1.00 80.31 167 THR A CA 1
ATOM 1338 C C . THR A 1 167 ? -11.323 -13.495 -12.852 1.00 80.31 167 THR A C 1
ATOM 1340 O O . THR A 1 167 ? -11.529 -13.567 -11.639 1.00 80.31 167 THR A O 1
ATOM 1343 N N . ALA A 1 168 ? -10.311 -12.819 -13.396 1.00 83.56 168 ALA A N 1
ATOM 1344 C CA . ALA A 1 168 ? -9.425 -11.960 -12.626 1.00 83.56 168 ALA A CA 1
ATOM 1345 C C . ALA A 1 168 ? -10.215 -10.793 -12.012 1.00 83.56 168 ALA A C 1
ATOM 1347 O O . ALA A 1 168 ? -11.056 -10.182 -12.673 1.00 83.56 168 ALA A O 1
ATOM 1348 N N . ARG A 1 169 ? -9.960 -10.506 -10.737 1.00 85.12 169 ARG A N 1
ATOM 1349 C CA . ARG A 1 169 ? -10.609 -9.440 -9.955 1.00 85.12 169 ARG A CA 1
ATOM 1350 C C . ARG A 1 169 ? -9.641 -8.332 -9.538 1.00 85.12 169 ARG A C 1
ATOM 1352 O O . ARG A 1 169 ? -10.050 -7.395 -8.864 1.00 85.12 169 ARG A O 1
ATOM 1359 N N . ALA A 1 170 ? -8.387 -8.430 -9.967 1.00 84.69 170 ALA A N 1
ATOM 1360 C CA . ALA A 1 170 ? -7.332 -7.467 -9.700 1.00 84.69 170 ALA A CA 1
ATOM 1361 C C . ALA A 1 170 ? -6.602 -7.097 -11.004 1.00 84.69 170 ALA A C 1
ATOM 1363 O O . ALA A 1 170 ? -6.570 -7.919 -11.930 1.00 84.69 170 ALA A O 1
ATOM 1364 N N . PRO A 1 171 ? -6.008 -5.891 -11.091 1.00 88.56 171 PRO A N 1
ATOM 1365 C CA . PRO A 1 171 ? -5.182 -5.503 -12.229 1.00 88.56 171 PRO A CA 1
ATOM 1366 C C . PRO A 1 171 ? -3.964 -6.427 -12.319 1.00 88.56 171 PRO A C 1
ATOM 1368 O O . PRO A 1 171 ? -3.144 -6.497 -11.405 1.00 88.56 171 PRO A O 1
ATOM 1371 N N . LEU A 1 172 ? -3.863 -7.172 -13.420 1.00 89.62 172 LEU A N 1
ATOM 1372 C CA . LEU A 1 172 ? -2.803 -8.166 -13.601 1.00 89.62 172 LEU A CA 1
ATOM 1373 C C . LEU A 1 172 ? -1.481 -7.509 -14.021 1.00 89.62 172 LEU A C 1
ATOM 1375 O O . LEU A 1 172 ? -0.407 -7.923 -13.591 1.00 89.62 172 LEU A O 1
ATOM 1379 N N . HIS A 1 173 ? -1.553 -6.471 -14.843 1.00 90.56 173 HIS A N 1
ATOM 1380 C CA . HIS A 1 173 ? -0.400 -5.774 -15.392 1.00 90.56 173 HIS A CA 1
ATOM 1381 C C . HIS A 1 173 ? -0.675 -4.279 -15.514 1.00 90.56 173 HIS A C 1
ATOM 1383 O O . HIS A 1 173 ? -1.821 -3.840 -15.410 1.00 90.56 173 HIS A O 1
ATOM 1389 N N . GLU A 1 174 ? 0.384 -3.508 -15.726 1.00 90.88 174 GLU A N 1
ATOM 1390 C CA . GLU A 1 174 ? 0.270 -2.096 -16.084 1.00 90.88 174 GLU A CA 1
ATOM 1391 C C . GLU A 1 174 ? -0.369 -1.929 -17.469 1.00 90.88 174 GLU A C 1
ATOM 1393 O O . GLU A 1 174 ? -0.350 -2.838 -18.300 1.00 90.88 174 GLU A O 1
ATOM 1398 N N . GLU A 1 175 ? -0.925 -0.751 -17.742 1.00 90.19 175 GLU A N 1
ATOM 1399 C CA . GLU A 1 175 ? -1.592 -0.455 -19.018 1.00 90.19 175 GLU A CA 1
ATOM 1400 C C . GLU A 1 175 ? -0.614 -0.385 -20.202 1.00 90.19 175 GLU A C 1
ATOM 1402 O O . GLU A 1 175 ? -1.002 -0.554 -21.357 1.00 90.19 175 GLU A O 1
ATOM 1407 N N . SER A 1 176 ? 0.668 -0.143 -19.919 1.00 90.75 176 SER A N 1
ATOM 1408 C CA . SER A 1 176 ? 1.700 0.011 -20.940 1.00 90.75 176 SER A CA 1
ATOM 1409 C C . SER A 1 176 ? 2.125 -1.328 -21.537 1.00 90.75 176 SER A C 1
ATOM 1411 O O . SER A 1 176 ? 2.475 -2.271 -20.826 1.00 90.75 176 SER A O 1
ATOM 1413 N N . LEU A 1 177 ? 2.166 -1.371 -22.869 1.00 90.62 177 LEU A N 1
ATOM 1414 C CA . LEU A 1 177 ? 2.724 -2.479 -23.635 1.00 90.62 177 LEU A CA 1
ATOM 1415 C C . LEU A 1 177 ? 4.145 -2.142 -24.083 1.00 90.62 177 LEU A C 1
ATOM 1417 O O . LEU A 1 177 ? 4.422 -1.043 -24.569 1.00 90.62 177 LEU A O 1
ATOM 1421 N N . TYR A 1 178 ? 5.031 -3.120 -23.959 1.00 91.62 178 TYR A N 1
ATOM 1422 C CA . TYR A 1 178 ? 6.443 -2.995 -24.288 1.00 91.62 178 TYR A CA 1
ATOM 1423 C C . TYR A 1 178 ? 6.777 -3.850 -25.507 1.00 91.62 178 TYR A C 1
ATOM 1425 O O . TYR A 1 178 ? 6.283 -4.967 -25.654 1.00 91.62 178 TYR A O 1
ATOM 1433 N N . GLY A 1 179 ? 7.627 -3.321 -26.382 1.00 90.38 179 GLY A N 1
ATOM 1434 C CA . GLY A 1 179 ? 8.321 -4.120 -27.388 1.00 90.38 179 GLY A CA 1
ATOM 1435 C C . GLY A 1 179 ? 9.640 -4.649 -26.833 1.00 90.38 179 GLY A C 1
ATOM 1436 O O . GLY A 1 179 ? 10.047 -4.285 -25.729 1.00 90.38 179 GLY A O 1
ATOM 1437 N N . ALA A 1 180 ? 10.345 -5.450 -27.623 1.00 88.94 180 ALA A N 1
ATOM 1438 C CA . ALA A 1 180 ? 11.721 -5.832 -27.334 1.00 88.94 180 ALA A CA 1
ATOM 1439 C C . ALA A 1 180 ? 12.610 -5.637 -28.563 1.00 88.94 180 ALA A C 1
ATOM 1441 O O . ALA A 1 180 ? 12.148 -5.762 -29.699 1.00 88.94 180 ALA A O 1
ATOM 1442 N N . VAL A 1 181 ? 13.876 -5.318 -28.316 1.00 86.19 181 VAL A N 1
ATOM 1443 C CA . VAL A 1 181 ? 14.935 -5.228 -29.322 1.00 86.19 181 VAL A CA 1
ATOM 1444 C C . VAL A 1 181 ? 16.049 -6.177 -28.902 1.00 86.19 181 VAL A C 1
ATOM 1446 O O . VAL A 1 181 ? 16.427 -6.211 -27.728 1.00 86.19 181 VAL A O 1
ATOM 1449 N N . THR A 1 182 ? 16.540 -6.956 -29.859 1.00 85.12 182 THR A N 1
ATOM 1450 C CA . THR A 1 182 ? 17.692 -7.840 -29.682 1.00 85.12 182 THR A CA 1
ATOM 1451 C C . THR A 1 182 ? 18.949 -7.105 -30.122 1.00 85.12 182 THR A C 1
ATOM 1453 O O . THR A 1 18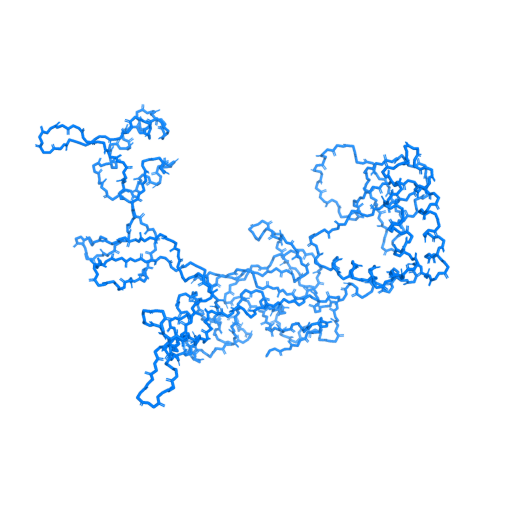2 ? 18.944 -6.447 -31.162 1.00 85.12 182 THR A O 1
ATOM 1456 N N . PHE A 1 183 ? 19.996 -7.194 -29.314 1.00 77.06 183 PHE A N 1
ATOM 1457 C CA . PHE A 1 183 ? 21.311 -6.634 -29.596 1.00 77.06 183 PHE A CA 1
ATOM 1458 C C . PHE A 1 183 ? 22.192 -7.646 -30.327 1.00 77.06 183 PHE A C 1
ATOM 1460 O O . PHE A 1 183 ? 21.914 -8.845 -30.323 1.00 77.06 183 PHE A O 1
ATOM 1467 N N . ASP A 1 184 ? 23.290 -7.157 -30.900 1.00 79.12 184 ASP A N 1
ATOM 1468 C CA . ASP A 1 184 ? 24.283 -7.992 -31.585 1.00 79.12 184 ASP A CA 1
ATOM 1469 C C . ASP A 1 184 ? 24.951 -9.008 -30.638 1.00 79.12 184 ASP A C 1
ATOM 1471 O O . ASP A 1 184 ? 25.370 -10.077 -31.071 1.00 79.12 184 ASP A O 1
ATOM 1475 N N . ASP A 1 185 ? 24.990 -8.714 -29.331 1.00 81.38 185 ASP A N 1
ATOM 1476 C CA . ASP A 1 185 ? 25.458 -9.626 -28.275 1.00 81.38 185 ASP A CA 1
ATOM 1477 C C . ASP A 1 185 ? 24.432 -10.720 -27.900 1.00 81.38 185 ASP A C 1
ATOM 1479 O O . ASP A 1 185 ? 24.686 -11.544 -27.021 1.00 81.38 185 ASP A O 1
ATOM 1483 N N . GLY A 1 186 ? 23.261 -10.733 -28.547 1.00 78.75 186 GLY A N 1
ATOM 1484 C CA . GLY A 1 186 ? 22.162 -11.659 -28.278 1.00 78.75 186 GLY A CA 1
ATOM 1485 C C . GLY A 1 186 ? 21.290 -11.287 -27.073 1.00 78.75 186 GLY A C 1
ATOM 1486 O O . GLY A 1 186 ? 20.284 -11.956 -26.824 1.00 78.75 186 GLY A O 1
ATOM 1487 N N . SER A 1 187 ? 21.614 -10.219 -26.336 1.00 82.81 187 SER A N 1
ATOM 1488 C CA . SER A 1 187 ? 20.791 -9.744 -25.225 1.00 82.81 187 SER A CA 1
ATOM 1489 C C . SER A 1 187 ? 19.505 -9.085 -25.732 1.00 82.81 187 SER A C 1
ATOM 1491 O O . SER A 1 187 ? 19.472 -8.406 -26.760 1.00 82.81 187 SER A O 1
ATOM 1493 N N . MET A 1 188 ? 18.403 -9.292 -25.013 1.00 84.38 188 MET A N 1
ATOM 1494 C CA . MET A 1 188 ? 17.106 -8.691 -25.321 1.00 84.38 188 MET A CA 1
ATOM 1495 C C . MET A 1 188 ? 16.824 -7.574 -24.318 1.00 84.38 188 MET A C 1
ATOM 1497 O O . MET A 1 188 ? 16.864 -7.813 -23.112 1.00 84.38 188 MET A O 1
ATOM 1501 N N . ARG A 1 189 ? 16.492 -6.366 -24.792 1.00 88.81 189 ARG A N 1
ATOM 1502 C CA . ARG A 1 189 ? 16.021 -5.272 -23.921 1.00 88.81 189 ARG A CA 1
ATOM 1503 C C . ARG A 1 189 ? 14.645 -4.784 -24.335 1.00 88.81 189 ARG A C 1
ATOM 1505 O O . ARG A 1 189 ? 14.311 -4.735 -25.520 1.00 88.81 189 ARG A O 1
ATOM 1512 N N . TYR A 1 190 ? 13.857 -4.386 -23.343 1.00 91.31 190 TYR A N 1
ATOM 1513 C CA . TYR A 1 190 ? 12.500 -3.896 -23.549 1.00 91.31 190 TYR A CA 1
ATOM 1514 C C . TYR A 1 190 ? 12.484 -2.416 -23.916 1.00 91.31 190 TYR A C 1
ATOM 1516 O O . TYR A 1 190 ? 13.297 -1.624 -23.433 1.00 91.31 190 TYR A O 1
ATOM 1524 N N . VAL A 1 191 ? 11.537 -2.043 -24.775 1.00 92.56 191 VAL A N 1
ATOM 1525 C CA . VAL A 1 191 ? 11.407 -0.686 -25.308 1.00 92.56 191 VAL A CA 1
ATOM 1526 C C . VAL A 1 191 ? 9.964 -0.204 -25.277 1.00 92.56 191 VAL A C 1
ATOM 1528 O O . VAL A 1 191 ? 9.022 -0.976 -25.461 1.00 92.56 191 VAL A O 1
ATOM 1531 N N . ILE A 1 192 ? 9.788 1.103 -25.108 1.00 93.62 192 ILE A N 1
ATOM 1532 C CA . ILE A 1 192 ? 8.496 1.786 -25.224 1.00 93.62 192 ILE A CA 1
ATOM 1533 C C . ILE A 1 192 ? 8.660 3.066 -26.042 1.00 93.62 192 ILE A C 1
ATOM 1535 O O . ILE A 1 192 ? 9.744 3.642 -26.106 1.00 93.62 192 ILE A O 1
ATOM 1539 N N . ARG A 1 193 ? 7.594 3.510 -26.713 1.00 93.31 193 ARG A N 1
ATOM 1540 C CA . ARG A 1 193 ? 7.587 4.792 -27.427 1.00 93.31 193 ARG A CA 1
ATOM 1541 C C . ARG A 1 193 ? 7.087 5.888 -26.498 1.00 93.31 193 ARG A C 1
ATOM 1543 O O . ARG A 1 193 ? 5.984 5.775 -25.976 1.00 93.31 193 ARG A O 1
ATOM 1550 N N . ARG A 1 194 ? 7.870 6.952 -26.337 1.00 93.75 194 ARG A N 1
ATOM 1551 C CA . ARG A 1 194 ? 7.513 8.128 -25.538 1.00 93.75 194 ARG A CA 1
ATOM 1552 C C . ARG A 1 194 ? 7.491 9.385 -26.415 1.00 93.75 194 ARG A C 1
ATOM 1554 O O . ARG A 1 194 ? 8.308 9.481 -27.335 1.00 93.75 194 ARG A O 1
ATOM 1561 N N . PRO A 1 195 ? 6.570 10.332 -26.175 1.00 93.25 195 PRO A N 1
ATOM 1562 C CA . PRO A 1 195 ? 6.544 11.591 -26.910 1.00 93.25 195 PRO A CA 1
ATOM 1563 C C . PRO A 1 195 ? 7.777 12.438 -26.587 1.00 93.25 195 PRO A C 1
ATOM 1565 O O . PRO A 1 195 ? 8.358 12.307 -25.512 1.00 93.25 195 PRO A O 1
ATOM 1568 N N . VAL A 1 196 ? 8.161 13.347 -27.488 1.00 90.56 196 VAL A N 1
ATOM 1569 C CA . VAL A 1 196 ? 9.302 14.263 -27.256 1.00 90.56 196 VAL A CA 1
ATOM 1570 C C . VAL A 1 196 ? 9.104 15.118 -25.994 1.00 90.56 196 VAL A C 1
ATOM 1572 O O . VAL A 1 196 ? 10.066 15.436 -25.304 1.00 90.56 196 VAL A O 1
ATOM 1575 N N . SER A 1 197 ? 7.857 15.415 -25.626 1.00 91.19 197 SER A N 1
ATOM 1576 C CA . SER A 1 197 ? 7.514 16.144 -24.399 1.00 91.19 197 SER A CA 1
ATOM 1577 C C . SER A 1 197 ? 7.747 15.366 -23.096 1.00 91.19 197 SER A C 1
ATOM 1579 O O . SER A 1 197 ? 7.726 15.970 -22.029 1.00 91.19 197 SER A O 1
ATOM 1581 N N . TYR A 1 198 ? 7.969 14.046 -23.148 1.00 90.94 198 TYR A N 1
ATOM 1582 C CA . TYR A 1 198 ? 8.241 13.230 -21.957 1.00 90.94 198 TYR A CA 1
ATOM 1583 C C . TYR A 1 198 ? 9.623 13.513 -21.347 1.00 90.94 198 TYR A C 1
ATOM 1585 O O . TYR A 1 198 ? 9.838 13.337 -20.146 1.00 90.94 198 TYR A O 1
ATOM 1593 N N . PHE A 1 199 ? 10.590 13.900 -22.177 1.00 90.06 199 PHE A N 1
ATOM 1594 C CA . PHE A 1 199 ? 11.976 14.043 -21.756 1.00 90.06 199 PHE A CA 1
ATOM 1595 C C . PHE A 1 199 ? 12.147 15.325 -20.942 1.00 90.06 199 PHE A C 1
ATOM 1597 O O . PHE A 1 199 ? 11.934 16.424 -21.441 1.00 90.06 199 PHE A O 1
ATOM 1604 N N . SER A 1 200 ? 12.541 15.165 -19.682 1.00 89.88 200 SER A N 1
ATOM 1605 C CA . SER A 1 200 ? 12.711 16.252 -18.710 1.00 89.88 200 SER A CA 1
ATOM 1606 C C . SER A 1 200 ? 14.066 16.220 -17.999 1.00 89.88 200 SER A C 1
ATOM 1608 O O . SER A 1 200 ? 14.379 17.116 -17.220 1.00 89.88 200 SER A O 1
ATOM 1610 N N . SER A 1 201 ? 14.871 15.183 -18.242 1.00 90.94 201 SER A N 1
ATOM 1611 C CA . SER A 1 201 ? 16.179 14.984 -17.622 1.00 90.94 201 SER A CA 1
ATOM 1612 C C . SER A 1 201 ? 17.166 14.386 -18.622 1.00 90.94 201 SER A C 1
ATOM 1614 O O . SER A 1 201 ? 16.773 13.672 -19.549 1.00 90.94 201 SER A O 1
ATOM 1616 N N . ARG A 1 202 ? 18.466 14.643 -18.419 1.00 89.00 202 ARG A N 1
ATOM 1617 C CA . ARG A 1 202 ? 19.538 14.075 -19.256 1.00 89.00 202 ARG A CA 1
ATOM 1618 C C . ARG A 1 202 ? 19.564 12.542 -19.179 1.00 89.00 202 ARG A C 1
ATOM 1620 O O . ARG A 1 202 ? 19.721 11.898 -20.209 1.00 89.00 202 ARG A O 1
ATOM 1627 N N . LYS A 1 203 ? 19.263 11.966 -18.005 1.00 89.69 203 LYS A N 1
ATOM 1628 C CA . LYS A 1 203 ? 19.117 10.512 -17.816 1.00 89.69 203 LYS A CA 1
ATOM 1629 C C . LYS A 1 203 ? 18.066 9.912 -18.762 1.00 89.69 203 LYS A C 1
ATOM 1631 O O . LYS A 1 203 ? 18.342 8.923 -19.429 1.00 89.69 203 LYS A O 1
ATOM 1636 N N . HIS A 1 204 ? 16.892 10.538 -18.900 1.00 88.38 204 HIS A N 1
ATOM 1637 C CA . HIS A 1 204 ? 15.861 10.045 -19.828 1.00 88.38 204 HIS A CA 1
ATOM 1638 C C . HIS A 1 204 ? 16.315 10.093 -21.297 1.00 88.38 204 HIS A C 1
ATOM 1640 O O . HIS A 1 204 ? 15.870 9.284 -22.105 1.00 88.38 204 HIS A O 1
ATOM 1646 N N . VAL A 1 205 ? 17.184 11.041 -21.663 1.00 90.00 205 VAL A N 1
ATOM 1647 C CA . VAL A 1 205 ? 17.733 11.148 -23.026 1.00 90.00 205 VAL A CA 1
ATOM 1648 C C . VAL A 1 205 ? 18.756 10.040 -23.292 1.00 90.00 205 VAL A C 1
ATOM 1650 O O . VAL A 1 205 ? 18.812 9.505 -24.398 1.00 90.00 205 VAL A O 1
ATOM 1653 N N . GLU A 1 206 ? 19.533 9.644 -22.285 1.00 91.25 206 GLU A N 1
ATOM 1654 C CA . GLU A 1 206 ? 20.491 8.535 -22.394 1.00 91.25 206 GLU A CA 1
ATOM 1655 C C . GLU A 1 206 ? 19.806 7.184 -22.656 1.00 91.25 206 GLU A C 1
ATOM 1657 O O . GLU A 1 206 ? 20.371 6.345 -23.362 1.00 91.25 206 GLU A O 1
ATOM 1662 N N . GLU A 1 207 ? 18.563 7.020 -22.186 1.00 92.38 207 GLU A N 1
ATOM 1663 C CA . GLU A 1 207 ? 17.696 5.856 -22.426 1.00 92.38 207 GLU A CA 1
ATOM 1664 C C . GLU A 1 207 ? 17.165 5.761 -23.871 1.00 92.38 207 GLU A C 1
ATOM 1666 O O . GLU A 1 207 ? 16.506 4.777 -24.213 1.00 92.38 207 GLU A O 1
ATOM 1671 N N . ILE A 1 208 ? 17.401 6.747 -24.744 1.00 93.38 208 ILE A N 1
ATOM 1672 C CA . ILE A 1 208 ? 16.951 6.693 -26.144 1.00 93.38 208 ILE A CA 1
ATOM 1673 C C . ILE A 1 208 ? 17.683 5.573 -26.898 1.00 93.38 208 ILE A C 1
ATOM 1675 O O . ILE A 1 208 ? 18.909 5.481 -26.879 1.00 93.38 208 ILE A O 1
ATOM 1679 N N . VAL A 1 209 ? 16.909 4.749 -27.611 1.00 90.75 209 VAL A N 1
ATOM 1680 C CA . VAL A 1 209 ? 17.414 3.606 -28.391 1.00 90.75 209 VAL A CA 1
ATOM 1681 C C . VAL A 1 209 ? 18.216 4.062 -29.609 1.00 90.75 209 VAL A C 1
ATOM 1683 O O . VAL A 1 209 ? 19.276 3.516 -29.897 1.00 90.75 209 VAL A O 1
ATOM 1686 N N . ASP A 1 210 ? 17.700 5.054 -30.334 1.00 90.19 210 ASP A N 1
ATOM 1687 C CA . ASP A 1 210 ? 18.304 5.564 -31.563 1.00 90.19 210 ASP A CA 1
ATOM 1688 C C . ASP A 1 210 ? 19.440 6.552 -31.251 1.00 90.19 210 ASP A C 1
ATOM 1690 O O . ASP A 1 210 ? 19.212 7.656 -30.745 1.00 90.19 210 ASP A O 1
ATOM 1694 N N . THR A 1 211 ? 20.674 6.159 -31.572 1.00 91.12 211 THR A N 1
ATOM 1695 C CA . THR A 1 211 ? 21.876 6.957 -31.299 1.00 91.12 211 THR A CA 1
ATOM 1696 C C . THR A 1 211 ? 21.857 8.318 -31.995 1.00 91.12 211 THR A C 1
ATOM 1698 O O . THR A 1 211 ? 22.294 9.303 -31.402 1.00 91.12 211 THR A O 1
ATOM 1701 N N . SER A 1 212 ? 21.327 8.410 -33.216 1.00 89.38 212 SER A N 1
ATOM 1702 C CA . SER A 1 212 ? 21.271 9.660 -33.982 1.00 89.38 212 SER A CA 1
ATOM 1703 C C . SER A 1 212 ? 20.326 10.657 -33.327 1.00 89.38 212 SER A C 1
ATOM 1705 O O . SER A 1 212 ? 20.702 11.804 -33.082 1.00 89.38 212 SER A O 1
ATOM 1707 N N . ILE A 1 213 ? 19.124 10.201 -32.962 1.00 89.88 213 ILE A N 1
ATOM 1708 C CA . ILE A 1 213 ? 18.151 11.025 -32.237 1.00 89.88 213 ILE A CA 1
ATOM 1709 C C . ILE A 1 213 ? 18.732 11.463 -30.892 1.00 89.88 213 ILE A C 1
ATOM 1711 O O . ILE A 1 213 ? 18.631 12.637 -30.540 1.00 89.88 213 ILE A O 1
ATOM 1715 N N . ARG A 1 214 ? 19.386 10.550 -30.162 1.00 92.44 214 ARG A N 1
ATOM 1716 C CA . ARG A 1 214 ? 20.032 10.854 -28.880 1.00 92.44 214 ARG A CA 1
ATOM 1717 C C . ARG A 1 214 ? 21.085 11.955 -29.014 1.00 92.44 214 ARG A C 1
ATOM 1719 O O . ARG A 1 214 ? 21.081 12.895 -28.226 1.00 92.44 214 ARG A O 1
ATOM 1726 N N . LEU A 1 215 ? 21.954 11.875 -30.023 1.00 91.19 215 LEU A N 1
ATOM 1727 C CA . LEU A 1 215 ? 22.986 12.887 -30.271 1.00 91.19 215 LEU A CA 1
ATOM 1728 C C . LEU A 1 215 ? 22.388 14.245 -30.650 1.00 91.19 215 LEU A C 1
ATOM 1730 O O . LEU A 1 215 ? 22.862 15.266 -30.158 1.00 91.19 215 LEU A O 1
ATOM 1734 N N . ILE A 1 216 ? 21.345 14.274 -31.485 1.00 89.31 216 ILE A N 1
ATOM 1735 C CA . ILE A 1 216 ? 20.638 15.520 -31.823 1.00 89.31 216 ILE A CA 1
ATOM 1736 C C . ILE A 1 216 ? 20.052 16.149 -30.555 1.00 89.31 216 ILE A C 1
ATOM 1738 O O . ILE A 1 216 ? 20.232 17.343 -30.322 1.00 89.31 216 ILE A O 1
ATOM 1742 N N . PHE A 1 217 ? 19.412 15.338 -29.710 1.00 89.19 217 PHE A N 1
ATOM 1743 C CA . PHE A 1 217 ? 18.814 15.790 -28.456 1.00 89.19 217 PHE A CA 1
ATOM 1744 C C . PHE A 1 217 ? 19.866 16.398 -27.517 1.00 89.19 217 PHE A C 1
ATOM 1746 O O . PHE A 1 217 ? 19.686 17.510 -27.022 1.00 89.19 217 PHE A O 1
ATOM 1753 N N . LEU A 1 218 ? 20.989 15.702 -27.311 1.00 90.25 218 LEU A N 1
ATOM 1754 C CA . LEU A 1 218 ? 22.080 16.177 -26.457 1.00 90.25 218 LEU A CA 1
ATOM 1755 C C . LEU A 1 218 ? 22.701 17.473 -26.987 1.00 90.25 218 LEU A C 1
ATOM 1757 O O . LEU A 1 218 ? 22.865 18.410 -26.216 1.00 90.25 218 LEU A O 1
ATOM 1761 N N . ARG A 1 219 ? 22.940 17.590 -28.300 1.00 90.19 219 ARG A N 1
ATOM 1762 C CA . ARG A 1 219 ? 23.446 18.838 -28.902 1.00 90.19 219 ARG A CA 1
ATOM 1763 C C . ARG A 1 219 ? 22.497 20.016 -28.690 1.00 90.19 219 ARG A C 1
ATOM 1765 O O . ARG A 1 219 ? 22.955 21.129 -28.458 1.00 90.19 219 ARG A O 1
ATOM 1772 N N . MET A 1 220 ? 21.182 19.796 -28.771 1.00 87.50 220 MET A N 1
ATOM 1773 C CA . MET A 1 220 ? 20.203 20.854 -28.502 1.00 87.50 220 MET A CA 1
ATOM 1774 C C . MET A 1 220 ? 20.251 21.307 -27.038 1.00 87.50 220 MET A C 1
ATOM 1776 O O . MET A 1 220 ? 20.216 22.510 -26.785 1.00 87.50 220 MET A O 1
ATOM 1780 N N . LEU A 1 221 ? 20.390 20.373 -26.094 1.00 89.44 221 LEU A N 1
ATOM 1781 C CA . LEU A 1 221 ? 20.557 20.695 -24.673 1.00 89.44 221 LEU A CA 1
ATOM 1782 C C . LEU A 1 221 ? 21.876 21.429 -24.404 1.00 89.44 221 LEU A C 1
ATOM 1784 O O . LEU A 1 221 ? 21.875 22.454 -23.729 1.00 89.44 221 LEU A O 1
ATOM 1788 N N . ASP A 1 222 ? 22.982 20.955 -24.980 1.00 90.50 222 ASP A N 1
ATOM 1789 C CA . ASP A 1 222 ? 24.303 21.569 -24.818 1.00 90.50 222 ASP A CA 1
ATOM 1790 C C . ASP A 1 222 ? 24.364 22.966 -25.481 1.00 90.50 222 ASP A C 1
ATOM 1792 O O . ASP A 1 222 ? 25.123 23.825 -25.045 1.00 90.50 222 ASP A O 1
ATOM 1796 N N . SER A 1 223 ? 23.503 23.243 -26.474 1.00 88.56 223 SER A N 1
ATOM 1797 C CA . SER A 1 223 ? 23.309 24.588 -27.050 1.00 88.56 223 SER A CA 1
ATOM 1798 C C . SER A 1 223 ? 22.487 25.550 -26.174 1.00 88.56 223 SER A C 1
ATOM 1800 O O . SER A 1 223 ? 22.179 26.659 -26.606 1.00 88.56 223 SER A O 1
ATOM 1802 N N . GLY A 1 224 ? 22.100 25.129 -24.966 1.00 86.56 224 GLY A N 1
ATOM 1803 C CA . GLY A 1 224 ? 21.367 25.942 -23.993 1.00 86.56 224 GLY A CA 1
ATOM 1804 C C . GLY A 1 224 ? 19.842 25.911 -24.132 1.00 86.56 224 GLY A C 1
ATOM 1805 O O . GLY A 1 224 ? 19.162 26.639 -23.412 1.00 86.56 224 GLY A O 1
ATOM 1806 N N . LYS A 1 225 ? 19.277 25.083 -25.024 1.00 87.75 225 LYS A N 1
ATOM 1807 C CA . LYS A 1 225 ? 17.815 24.969 -25.173 1.00 87.75 225 LYS A CA 1
ATOM 1808 C C . LYS A 1 225 ? 17.215 24.174 -24.021 1.00 87.75 225 LYS A C 1
ATOM 1810 O O . LYS A 1 225 ? 17.720 23.113 -23.654 1.00 87.75 225 LYS A O 1
ATOM 1815 N N . SER A 1 226 ? 16.078 24.637 -23.510 1.00 89.94 226 SER A N 1
ATOM 1816 C CA . SER A 1 226 ? 15.308 23.889 -22.516 1.00 89.94 226 SER A CA 1
ATOM 1817 C C . SER A 1 226 ? 14.573 22.687 -23.134 1.00 89.94 226 SER A C 1
ATOM 1819 O O . SER A 1 226 ? 14.241 22.673 -24.320 1.00 89.94 226 SER A O 1
ATOM 1821 N N . PHE A 1 227 ? 14.243 21.675 -22.321 1.00 90.00 227 PHE A N 1
ATOM 1822 C CA . PHE A 1 227 ? 13.430 20.528 -22.762 1.00 90.00 227 PHE A CA 1
ATOM 1823 C C . PHE A 1 227 ? 12.081 20.950 -23.362 1.00 90.00 227 PHE A C 1
ATOM 1825 O O . PHE A 1 227 ? 11.615 20.348 -24.329 1.00 90.00 227 PHE A O 1
ATOM 1832 N N . LYS A 1 228 ? 11.473 22.014 -22.823 1.00 88.88 228 LYS A N 1
ATOM 1833 C CA . LYS A 1 228 ? 10.204 22.559 -23.316 1.00 88.88 228 LYS A CA 1
ATOM 1834 C C . LYS A 1 228 ? 10.358 23.149 -24.719 1.00 88.88 228 LYS A C 1
ATOM 1836 O O . LYS A 1 228 ? 9.568 22.824 -25.598 1.00 88.88 228 LYS A O 1
ATOM 1841 N N . GLU A 1 229 ? 11.413 23.926 -24.957 1.00 88.50 229 GLU A N 1
ATOM 1842 C CA . GLU A 1 229 ? 11.708 24.462 -26.292 1.00 88.50 229 GLU A CA 1
ATOM 1843 C C . GLU A 1 229 ? 12.000 23.365 -27.315 1.00 88.50 229 GLU A C 1
ATOM 1845 O O . GLU A 1 229 ? 11.616 23.493 -28.475 1.00 88.50 229 GLU A O 1
ATOM 1850 N N . ILE A 1 230 ? 12.680 22.287 -26.909 1.00 86.56 230 ILE A N 1
ATOM 1851 C CA . ILE A 1 230 ? 12.940 21.132 -27.780 1.00 86.56 230 ILE A CA 1
ATOM 1852 C C . ILE A 1 230 ? 11.628 20.417 -28.121 1.00 86.56 230 ILE A C 1
ATOM 1854 O O . ILE A 1 230 ? 11.423 20.030 -29.270 1.00 86.56 230 ILE A O 1
ATOM 1858 N N . ALA A 1 231 ? 10.721 20.274 -27.153 1.00 87.69 231 ALA A N 1
ATOM 1859 C CA . ALA A 1 231 ? 9.411 19.672 -27.376 1.00 87.69 231 ALA A CA 1
ATOM 1860 C C . ALA A 1 231 ? 8.513 20.522 -28.294 1.00 87.69 231 ALA A C 1
ATOM 1862 O O . ALA A 1 231 ? 7.804 19.956 -29.122 1.00 87.69 231 ALA A O 1
ATOM 1863 N N . GLU A 1 232 ? 8.563 21.852 -28.179 1.00 86.69 232 GLU A N 1
ATOM 1864 C CA . GLU A 1 232 ? 7.795 22.782 -29.021 1.00 86.69 232 GLU A CA 1
ATOM 1865 C C . GLU A 1 232 ? 8.366 22.898 -30.438 1.00 86.69 232 GLU A C 1
ATOM 1867 O O . GLU A 1 232 ? 7.625 22.791 -31.414 1.00 86.69 232 GLU A O 1
ATOM 1872 N N . LYS A 1 233 ? 9.686 23.087 -30.567 1.00 82.75 233 LYS A N 1
ATOM 1873 C CA . LYS A 1 233 ? 10.353 23.187 -31.876 1.00 82.75 233 LYS A CA 1
ATOM 1874 C C . LYS A 1 233 ? 10.381 21.845 -32.603 1.00 82.75 233 LYS A C 1
ATOM 1876 O O . LYS A 1 233 ? 10.396 21.831 -33.827 1.00 82.75 233 LYS A O 1
ATOM 1881 N N . GLY A 1 234 ? 10.361 20.738 -31.864 1.00 80.94 234 GLY A N 1
ATOM 1882 C CA . GLY A 1 234 ? 10.422 19.389 -32.405 1.00 80.94 234 GLY A CA 1
ATOM 1883 C C . GLY A 1 234 ? 11.824 18.985 -32.864 1.00 80.94 234 GLY A C 1
ATOM 1884 O O . GLY A 1 234 ? 12.729 19.803 -33.041 1.00 80.94 234 GLY A O 1
ATOM 1885 N N . ILE A 1 235 ? 12.001 17.679 -33.053 1.00 85.25 235 ILE A N 1
ATOM 1886 C CA . ILE A 1 235 ? 13.203 17.085 -33.642 1.00 85.25 235 ILE A CA 1
ATOM 1887 C C . ILE A 1 235 ? 12.841 16.639 -35.050 1.00 85.25 235 ILE A C 1
ATOM 1889 O O . ILE A 1 235 ? 11.806 16.006 -35.246 1.00 85.25 235 ILE A O 1
ATOM 1893 N N . PHE A 1 236 ? 13.700 16.938 -36.016 1.00 87.44 236 PHE A N 1
ATOM 1894 C CA . PHE A 1 236 ? 13.496 16.563 -37.407 1.00 87.44 236 PHE A CA 1
ATOM 1895 C C . PHE A 1 236 ? 14.605 15.627 -37.864 1.00 87.44 236 PHE A C 1
ATOM 1897 O O . PHE A 1 236 ? 15.770 15.820 -37.516 1.00 87.44 236 PHE A O 1
ATOM 1904 N N . LEU A 1 237 ? 14.229 14.616 -38.641 1.00 85.62 237 LEU A N 1
ATOM 1905 C CA . LEU A 1 237 ? 15.165 13.732 -39.323 1.00 85.62 237 LEU A CA 1
ATOM 1906 C C . LEU A 1 237 ? 14.944 13.829 -40.834 1.00 85.62 237 LEU A C 1
ATOM 1908 O O . LEU A 1 237 ? 13.786 13.864 -41.261 1.00 85.62 237 LEU A O 1
ATOM 1912 N N . PRO A 1 238 ? 16.014 13.835 -41.644 1.00 83.31 238 PRO A N 1
ATOM 1913 C CA . PRO A 1 238 ? 15.877 13.806 -43.092 1.00 83.31 238 PRO A CA 1
ATOM 1914 C C . PRO A 1 238 ? 15.294 12.457 -43.535 1.00 83.31 238 PRO A C 1
ATOM 1916 O O . PRO A 1 238 ? 15.732 11.393 -43.088 1.00 83.31 238 PRO A O 1
ATOM 1919 N N . ASN A 1 239 ? 14.297 12.488 -44.417 1.00 82.06 239 ASN A N 1
ATOM 1920 C CA . ASN A 1 239 ? 13.817 11.304 -45.121 1.00 82.06 239 ASN A CA 1
ATOM 1921 C C . ASN A 1 239 ? 14.785 10.921 -46.260 1.00 82.06 239 ASN A C 1
ATOM 1923 O O . ASN A 1 239 ? 15.765 11.614 -46.530 1.00 82.06 239 ASN A O 1
ATOM 1927 N N . ARG A 1 240 ? 14.503 9.814 -46.963 1.00 79.44 240 ARG A N 1
ATOM 1928 C CA . ARG A 1 240 ? 15.321 9.355 -48.107 1.00 79.44 240 ARG A CA 1
ATOM 1929 C C . ARG A 1 240 ? 15.444 10.388 -49.240 1.00 79.44 240 ARG A C 1
ATOM 1931 O O . ARG A 1 240 ? 16.394 10.307 -50.006 1.00 79.44 240 ARG A O 1
ATOM 1938 N N . ASN A 1 241 ? 14.517 11.342 -49.319 1.00 80.81 241 ASN A N 1
ATOM 1939 C CA . ASN A 1 241 ? 14.471 12.405 -50.323 1.00 80.81 241 ASN A CA 1
ATOM 1940 C C . ASN A 1 241 ? 15.075 13.731 -49.810 1.00 80.81 241 ASN A C 1
ATOM 1942 O O . ASN A 1 241 ? 15.040 14.728 -50.521 1.00 80.81 241 ASN A O 1
ATOM 1946 N N . GLY A 1 242 ? 15.615 13.760 -48.584 1.00 77.38 242 GLY A N 1
ATOM 1947 C CA . GLY A 1 242 ? 16.210 14.948 -47.965 1.00 77.38 242 GLY A CA 1
ATOM 1948 C C . GLY A 1 242 ? 15.221 15.888 -47.266 1.00 77.38 242 GLY A C 1
ATOM 1949 O O . GLY A 1 242 ? 15.650 16.862 -46.652 1.00 77.38 242 GLY A O 1
ATOM 1950 N N . GLU A 1 243 ? 13.917 15.607 -47.298 1.00 83.44 243 GLU A N 1
ATOM 1951 C CA . GLU A 1 243 ? 12.920 16.420 -46.598 1.00 83.44 243 GLU A CA 1
ATOM 1952 C C . GLU A 1 243 ? 12.882 16.075 -45.108 1.00 83.44 243 GLU A C 1
ATOM 1954 O O . GLU A 1 243 ? 12.965 14.913 -44.704 1.00 83.44 243 GLU A O 1
ATOM 1959 N N . ASN A 1 244 ? 12.704 17.092 -44.274 1.00 84.50 244 ASN A N 1
ATOM 1960 C CA . ASN A 1 244 ? 12.681 16.943 -42.826 1.00 84.50 244 ASN A CA 1
ATOM 1961 C C . ASN A 1 244 ? 11.329 16.410 -42.335 1.00 84.50 244 ASN A C 1
ATOM 1963 O O . ASN A 1 244 ? 10.299 17.068 -42.473 1.00 84.50 244 ASN A O 1
ATOM 1967 N N . VAL A 1 245 ? 11.339 15.246 -41.682 1.00 86.62 245 VAL A N 1
ATOM 1968 C CA . VAL A 1 245 ? 10.156 14.639 -41.061 1.00 86.62 245 VAL A CA 1
ATOM 1969 C C . VAL A 1 245 ? 10.199 14.851 -39.546 1.00 86.62 245 VAL A C 1
ATOM 1971 O O . VAL A 1 245 ? 11.209 14.524 -38.913 1.00 86.62 245 VAL A O 1
ATO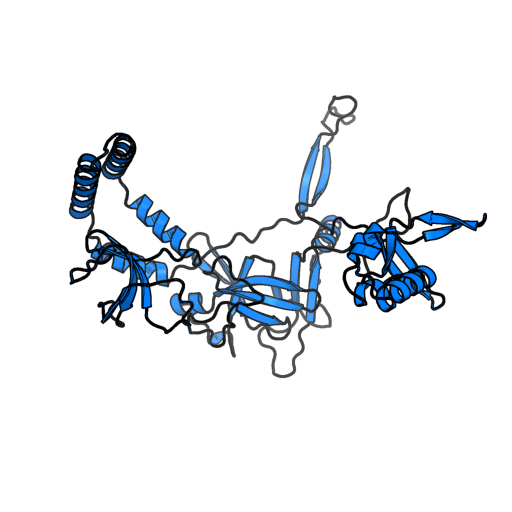M 1974 N N . PRO A 1 246 ? 9.115 15.361 -38.930 1.00 89.88 246 PRO A N 1
ATOM 1975 C CA . PRO A 1 246 ? 9.062 15.571 -37.490 1.00 89.88 246 PRO A CA 1
ATOM 1976 C C . PRO A 1 246 ? 8.980 14.245 -36.726 1.00 89.88 246 PRO A C 1
ATOM 1978 O O . PRO A 1 246 ? 8.102 13.405 -36.952 1.00 89.88 246 PRO A O 1
ATOM 1981 N N . VAL A 1 247 ? 9.857 14.088 -35.742 1.00 89.81 247 VAL A N 1
ATOM 1982 C CA . VAL A 1 247 ? 9.858 12.973 -34.799 1.00 89.81 247 VAL A CA 1
ATOM 1983 C C . VAL A 1 247 ? 8.873 13.279 -33.676 1.00 89.81 247 VAL A C 1
ATOM 1985 O O . VAL A 1 247 ? 9.136 14.106 -32.812 1.00 89.81 247 VAL A O 1
ATOM 1988 N N . LYS A 1 248 ? 7.729 12.588 -33.667 1.00 89.94 248 LYS A N 1
ATOM 1989 C CA . LYS A 1 248 ? 6.705 12.757 -32.615 1.00 89.94 248 LYS A CA 1
ATOM 1990 C C . LYS A 1 248 ? 6.956 11.885 -31.386 1.00 89.94 248 LYS A C 1
ATOM 1992 O O . LYS A 1 248 ? 6.763 12.325 -30.259 1.00 89.94 248 LYS A O 1
ATOM 1997 N N . ASN A 1 249 ? 7.371 10.638 -31.615 1.00 92.50 249 ASN A N 1
ATOM 1998 C CA . ASN A 1 249 ? 7.540 9.621 -30.577 1.00 92.50 249 ASN A CA 1
ATOM 1999 C C . ASN A 1 249 ? 8.852 8.865 -30.771 1.00 92.50 249 ASN A C 1
ATOM 2001 O O . ASN A 1 249 ? 9.065 8.276 -31.837 1.00 92.50 249 ASN A O 1
ATOM 2005 N N . ILE A 1 250 ? 9.657 8.806 -29.716 1.00 93.25 250 ILE A N 1
ATOM 2006 C CA . ILE A 1 250 ? 10.997 8.220 -29.683 1.00 93.25 250 ILE A CA 1
ATOM 2007 C C . ILE A 1 250 ? 10.952 6.910 -28.891 1.00 93.25 250 ILE A C 1
ATOM 2009 O O . ILE A 1 250 ? 10.252 6.813 -27.884 1.00 93.25 250 ILE A O 1
ATOM 2013 N N . ARG A 1 251 ? 11.671 5.880 -29.353 1.00 93.56 251 ARG A N 1
ATOM 2014 C CA . ARG A 1 251 ? 11.828 4.630 -28.594 1.00 93.56 251 ARG A CA 1
ATOM 2015 C C . ARG A 1 251 ? 12.848 4.829 -27.476 1.00 93.56 251 ARG A C 1
ATOM 2017 O O . ARG A 1 251 ? 13.966 5.264 -27.747 1.00 93.56 251 ARG A O 1
ATOM 2024 N N . THR A 1 252 ? 12.475 4.462 -26.259 1.00 93.75 252 THR A N 1
ATOM 2025 C CA . THR A 1 252 ? 13.351 4.463 -25.085 1.00 93.75 252 THR A CA 1
ATOM 2026 C C . THR A 1 252 ? 13.463 3.057 -24.520 1.00 93.75 252 THR A C 1
ATOM 2028 O O . THR A 1 252 ? 12.488 2.298 -24.542 1.00 93.75 252 THR A O 1
ATOM 2031 N N . TYR A 1 253 ? 14.637 2.723 -23.996 1.00 91.69 253 TYR A N 1
ATOM 2032 C CA . TYR A 1 253 ? 14.831 1.538 -23.178 1.00 91.69 253 TYR A CA 1
ATOM 2033 C C . TYR A 1 253 ? 14.013 1.640 -21.896 1.00 91.69 253 TYR A C 1
ATOM 2035 O O . TYR A 1 253 ? 13.695 2.728 -21.411 1.00 91.69 253 TYR A O 1
ATOM 2043 N N . VAL A 1 254 ? 13.642 0.482 -21.370 1.00 88.69 254 VAL A N 1
ATOM 2044 C CA . VAL A 1 254 ? 12.895 0.367 -20.126 1.00 88.69 254 VAL A CA 1
ATOM 2045 C C . VAL A 1 254 ? 13.662 -0.548 -19.193 1.00 88.69 254 VAL A C 1
ATOM 2047 O O . VAL A 1 254 ? 13.994 -1.672 -19.558 1.00 88.69 254 VAL A O 1
ATOM 2050 N N . GLU A 1 255 ? 13.914 -0.066 -17.978 1.00 80.88 255 GLU A N 1
ATOM 2051 C CA . GLU A 1 255 ? 14.465 -0.891 -16.907 1.00 80.88 255 GLU A CA 1
ATOM 2052 C C . GLU A 1 255 ? 13.465 -2.001 -16.536 1.00 80.88 255 GLU A C 1
ATOM 2054 O O . GLU A 1 255 ? 12.268 -1.745 -16.324 1.00 80.88 255 GLU A O 1
ATOM 2059 N N . GLY A 1 256 ? 13.959 -3.236 -16.468 1.00 71.25 256 GLY A N 1
ATOM 2060 C CA . GLY A 1 256 ? 13.194 -4.422 -16.096 1.00 71.25 256 GLY A CA 1
ATOM 2061 C C . GLY A 1 256 ? 13.736 -5.675 -16.775 1.00 71.25 256 GLY A C 1
ATOM 2062 O O . GLY A 1 256 ? 13.918 -5.691 -17.991 1.00 71.25 256 GLY A O 1
ATOM 2063 N N . ASN A 1 257 ? 13.958 -6.727 -15.992 1.00 65.31 257 ASN A N 1
ATOM 2064 C CA . ASN A 1 257 ? 14.304 -8.049 -16.506 1.00 65.31 257 ASN A CA 1
ATOM 2065 C C . ASN A 1 257 ? 13.020 -8.884 -16.638 1.00 65.31 257 ASN A C 1
ATOM 2067 O O . ASN A 1 257 ? 12.084 -8.703 -15.861 1.00 65.31 257 ASN A O 1
ATOM 2071 N N . ASP A 1 258 ? 12.970 -9.767 -17.637 1.00 74.94 258 ASP A N 1
ATOM 2072 C CA . ASP A 1 258 ? 11.960 -10.832 -17.768 1.00 74.94 258 ASP A CA 1
ATOM 2073 C C . ASP A 1 258 ? 10.479 -10.404 -17.732 1.00 74.94 258 ASP A C 1
ATOM 2075 O O . ASP A 1 258 ? 9.638 -11.040 -17.094 1.00 74.94 258 ASP A O 1
ATOM 2079 N N . LEU A 1 259 ? 10.121 -9.346 -18.471 1.00 86.69 259 LEU A N 1
ATOM 2080 C CA . LEU A 1 259 ? 8.715 -8.984 -18.667 1.00 86.69 259 LEU A CA 1
ATOM 2081 C C . LEU A 1 259 ? 7.928 -10.154 -19.295 1.00 86.69 259 LEU A C 1
ATOM 2083 O O . LEU A 1 259 ? 8.368 -10.718 -20.301 1.00 86.69 259 LEU A O 1
ATOM 2087 N N . PRO A 1 260 ? 6.743 -10.525 -18.771 1.00 87.00 260 PRO A N 1
ATOM 2088 C CA . PRO A 1 260 ? 5.930 -11.561 -19.390 1.00 87.00 260 PRO A CA 1
ATOM 2089 C C . PRO A 1 260 ? 5.520 -11.201 -20.818 1.00 87.00 260 PRO A C 1
ATOM 2091 O O . PRO A 1 260 ? 4.967 -10.132 -21.080 1.00 87.00 260 PRO A O 1
ATOM 2094 N N . LYS A 1 261 ? 5.742 -12.136 -21.744 1.00 87.50 261 LYS A N 1
ATOM 2095 C CA . LYS A 1 261 ? 5.296 -12.017 -23.134 1.00 87.50 261 LYS A CA 1
ATOM 2096 C C . LYS A 1 261 ? 3.801 -12.309 -23.246 1.00 87.50 261 LYS A C 1
ATOM 2098 O O . LYS A 1 261 ? 3.341 -13.377 -22.833 1.00 87.50 261 LYS A O 1
ATOM 2103 N N . ILE A 1 262 ? 3.055 -11.409 -23.879 1.00 84.00 262 ILE A N 1
ATOM 2104 C CA . ILE A 1 262 ? 1.663 -11.657 -24.260 1.00 84.00 262 ILE A CA 1
ATOM 2105 C C . ILE A 1 262 ? 1.649 -12.439 -25.574 1.00 84.00 262 ILE A C 1
ATOM 2107 O O . ILE A 1 262 ? 2.304 -12.074 -26.552 1.00 84.00 262 ILE A O 1
ATOM 2111 N N . ARG A 1 263 ? 0.884 -13.533 -25.603 1.00 73.12 263 ARG A N 1
ATOM 2112 C CA . ARG A 1 263 ? 0.569 -14.247 -26.842 1.00 73.12 263 ARG A CA 1
ATOM 2113 C C . ARG A 1 263 ? -0.685 -13.630 -27.448 1.00 73.12 263 ARG A C 1
ATOM 2115 O O . ARG A 1 263 ? -1.762 -13.771 -26.879 1.00 73.12 263 ARG A O 1
ATOM 2122 N N . THR A 1 264 ? -0.538 -12.976 -28.593 1.00 63.50 264 THR A N 1
ATOM 2123 C CA . THR A 1 264 ? -1.667 -12.608 -29.455 1.00 63.50 264 THR A CA 1
ATOM 2124 C C . THR A 1 264 ? -1.493 -13.299 -30.804 1.00 63.50 264 THR A C 1
ATOM 2126 O O . THR A 1 264 ? -0.360 -13.601 -31.185 1.00 63.50 264 THR A O 1
ATOM 2129 N N . SER A 1 265 ? -2.595 -13.607 -31.491 1.00 59.62 265 SER A N 1
ATOM 2130 C CA . SER A 1 265 ? -2.566 -14.215 -32.829 1.00 59.62 265 SER A CA 1
ATOM 2131 C C . SER A 1 265 ? -1.949 -13.284 -33.872 1.00 59.62 265 SER A C 1
ATOM 2133 O O . SER A 1 265 ? -1.312 -13.758 -34.806 1.00 59.62 265 SER A O 1
ATOM 2135 N N . ASP A 1 266 ? -2.096 -11.972 -33.669 1.00 61.53 266 ASP A N 1
ATOM 2136 C CA . ASP A 1 266 ? -1.865 -10.977 -34.717 1.00 61.53 266 ASP A CA 1
ATOM 2137 C C . ASP A 1 266 ? -0.572 -10.173 -34.493 1.00 61.53 266 ASP A C 1
ATOM 2139 O O . ASP A 1 266 ? -0.009 -9.623 -35.436 1.00 61.53 266 ASP A O 1
ATOM 2143 N N . ILE A 1 267 ? -0.078 -10.095 -33.249 1.00 64.44 267 ILE A N 1
ATOM 2144 C CA . ILE A 1 267 ? 1.089 -9.283 -32.881 1.00 64.44 267 ILE A CA 1
ATOM 2145 C C . ILE A 1 267 ? 2.039 -10.101 -32.000 1.00 64.44 267 ILE A C 1
ATOM 2147 O O . ILE A 1 267 ? 1.838 -10.295 -30.794 1.00 64.44 267 ILE A O 1
ATOM 2151 N N . SER A 1 268 ? 3.127 -10.573 -32.603 1.00 65.12 268 SER A N 1
ATOM 2152 C CA . SER A 1 268 ? 4.218 -11.216 -31.873 1.00 65.12 268 SER A CA 1
ATOM 2153 C C . SER A 1 268 ? 5.150 -10.176 -31.241 1.00 65.12 268 SER A C 1
ATOM 2155 O O . SER A 1 268 ? 5.518 -9.206 -31.895 1.00 65.12 268 SER A O 1
ATOM 2157 N N . GLY A 1 269 ? 5.604 -10.419 -30.006 1.00 78.06 269 GLY A N 1
ATOM 2158 C CA . GLY A 1 269 ? 6.682 -9.628 -29.385 1.00 78.06 269 GLY A CA 1
ATOM 2159 C C . GLY A 1 269 ? 6.225 -8.498 -28.459 1.00 78.06 269 GLY A C 1
ATOM 2160 O O . GLY A 1 269 ? 6.983 -7.557 -28.246 1.00 78.06 269 GLY A O 1
ATOM 2161 N N . LEU A 1 270 ? 5.010 -8.592 -27.911 1.00 87.81 270 LEU A N 1
ATOM 2162 C CA . LEU A 1 270 ? 4.525 -7.690 -26.868 1.00 87.81 270 LEU A CA 1
ATOM 2163 C C . LEU A 1 270 ? 4.815 -8.244 -25.477 1.00 87.81 270 LEU A C 1
ATOM 2165 O O . LEU A 1 270 ? 4.626 -9.433 -25.212 1.00 87.81 270 LEU A O 1
ATOM 2169 N N . PHE A 1 271 ? 5.217 -7.351 -24.587 1.00 90.31 271 PHE A N 1
ATOM 2170 C CA . PHE A 1 271 ? 5.579 -7.637 -23.210 1.00 90.31 271 PHE A CA 1
ATOM 2171 C C . PHE A 1 271 ? 4.862 -6.674 -22.266 1.00 90.31 271 PHE A C 1
ATOM 2173 O O . PHE A 1 271 ? 4.460 -5.581 -22.669 1.00 90.31 271 PHE A O 1
ATOM 2180 N N . ILE A 1 272 ? 4.699 -7.075 -21.009 1.00 90.44 272 ILE A N 1
ATOM 2181 C CA . ILE A 1 272 ? 4.005 -6.289 -19.982 1.00 90.44 272 ILE A CA 1
ATOM 2182 C C . ILE A 1 272 ? 4.804 -6.224 -18.693 1.00 90.44 272 ILE A C 1
ATOM 2184 O O . ILE A 1 272 ? 5.464 -7.186 -18.318 1.00 90.44 272 ILE A O 1
ATOM 2188 N N . LYS A 1 273 ? 4.678 -5.114 -17.968 1.00 89.81 273 LYS A N 1
ATOM 2189 C CA . LYS A 1 273 ? 5.093 -5.053 -16.567 1.00 89.81 273 LYS A CA 1
ATOM 2190 C C . LYS A 1 273 ? 3.996 -5.615 -15.682 1.00 89.81 273 LYS A C 1
ATOM 2192 O O . LYS A 1 273 ? 2.844 -5.187 -15.753 1.00 89.81 273 LYS A O 1
ATOM 2197 N N . THR A 1 274 ? 4.354 -6.585 -14.845 1.00 82.88 274 THR A N 1
ATOM 2198 C CA . THR A 1 274 ? 3.476 -7.027 -13.762 1.00 82.88 274 THR A CA 1
ATOM 2199 C C . THR A 1 274 ? 3.343 -5.867 -12.785 1.00 82.88 274 THR A C 1
ATOM 2201 O O . THR A 1 274 ? 4.359 -5.384 -12.296 1.00 82.88 274 THR A O 1
ATOM 2204 N N . GLY A 1 275 ? 2.118 -5.393 -12.557 1.00 83.94 275 GLY A N 1
ATOM 2205 C CA . GLY A 1 275 ? 1.867 -4.217 -11.725 1.00 83.94 275 GLY A CA 1
ATOM 2206 C C . GLY A 1 275 ? 2.016 -4.539 -10.238 1.00 83.94 275 GLY A C 1
ATOM 2207 O O . GLY A 1 275 ? 3.113 -4.708 -9.717 1.00 83.94 275 GLY A O 1
ATOM 2208 N N . GLY A 1 276 ? 0.891 -4.634 -9.530 1.00 87.25 276 GLY A N 1
ATOM 2209 C CA . GLY A 1 276 ? 0.896 -4.887 -8.090 1.00 87.25 276 GLY A CA 1
ATOM 2210 C C . GLY A 1 276 ? 1.387 -6.287 -7.694 1.00 87.25 276 GLY A C 1
ATOM 2211 O O . GLY A 1 276 ? 1.127 -7.289 -8.373 1.00 87.25 276 GLY A O 1
ATOM 2212 N N . ASN A 1 277 ? 2.024 -6.358 -6.526 1.00 91.69 277 ASN A N 1
ATOM 2213 C CA . ASN A 1 277 ? 2.315 -7.617 -5.849 1.00 91.69 277 ASN A CA 1
ATOM 2214 C C . ASN A 1 277 ? 1.076 -8.103 -5.088 1.00 91.69 277 ASN A C 1
ATOM 2216 O O . ASN A 1 277 ? 0.381 -7.308 -4.455 1.00 91.69 277 ASN A O 1
ATOM 2220 N N . TYR A 1 278 ? 0.798 -9.404 -5.156 1.00 91.81 278 TYR A N 1
ATOM 2221 C CA . TYR A 1 278 ? -0.345 -10.013 -4.481 1.00 91.81 278 TYR A CA 1
ATOM 2222 C C . TYR A 1 278 ? 0.038 -10.579 -3.116 1.00 91.81 278 TYR A C 1
ATOM 2224 O O . TYR A 1 278 ? -0.590 -10.251 -2.110 1.00 91.81 278 TYR A O 1
ATOM 2232 N N . ARG A 1 279 ? 1.061 -11.439 -3.081 1.00 92.56 279 ARG A N 1
ATOM 2233 C CA . ARG A 1 279 ? 1.430 -12.200 -1.884 1.00 92.56 279 ARG A CA 1
ATOM 2234 C C . ARG A 1 279 ? 2.923 -12.487 -1.866 1.00 92.56 279 ARG A C 1
ATOM 2236 O O . ARG A 1 279 ? 3.494 -12.799 -2.910 1.00 92.56 279 ARG A O 1
ATOM 2243 N N . ILE A 1 280 ? 3.535 -12.427 -0.691 1.00 94.56 280 ILE A N 1
ATOM 2244 C CA . ILE A 1 280 ? 4.914 -12.860 -0.455 1.00 94.56 280 ILE A CA 1
ATOM 2245 C C . ILE A 1 280 ? 4.907 -14.104 0.436 1.00 94.56 280 ILE A C 1
ATOM 2247 O O . ILE A 1 280 ? 4.227 -14.135 1.457 1.00 94.56 280 ILE A O 1
ATOM 2251 N N . GLY A 1 281 ? 5.621 -15.148 0.028 1.00 94.81 281 GLY A N 1
ATOM 2252 C CA . GLY A 1 281 ? 5.856 -16.357 0.816 1.00 94.81 281 GLY A CA 1
ATOM 2253 C C . GLY A 1 281 ? 7.275 -16.343 1.365 1.00 94.81 281 GLY A C 1
ATOM 2254 O O . GLY A 1 281 ? 8.216 -16.111 0.605 1.00 94.81 281 GLY A O 1
ATOM 2255 N N . ILE A 1 282 ? 7.427 -16.580 2.665 1.00 93.88 282 ILE A N 1
ATOM 2256 C CA . ILE A 1 282 ? 8.718 -16.598 3.361 1.00 93.88 282 ILE A CA 1
ATOM 2257 C C . ILE A 1 282 ? 9.019 -18.034 3.779 1.00 93.88 282 ILE A C 1
ATOM 2259 O O . ILE A 1 282 ? 8.148 -18.724 4.300 1.00 93.88 282 ILE A O 1
ATOM 2263 N N . TYR A 1 283 ? 10.252 -18.475 3.548 1.00 93.00 283 TYR A N 1
ATOM 2264 C CA . TYR A 1 283 ? 10.703 -19.844 3.773 1.00 93.00 283 TYR A CA 1
ATOM 2265 C C . TYR A 1 283 ? 11.902 -19.876 4.714 1.00 93.00 283 TYR A C 1
ATOM 2267 O O . TYR A 1 283 ? 12.853 -19.100 4.551 1.00 93.00 283 TYR A O 1
ATOM 2275 N N . GLY A 1 284 ? 11.892 -20.829 5.636 1.00 88.81 284 GLY A N 1
ATOM 2276 C CA . GLY A 1 284 ? 12.926 -21.030 6.643 1.00 88.81 284 GLY A CA 1
ATOM 2277 C C . GLY A 1 284 ? 12.322 -21.224 8.027 1.00 88.81 284 GLY A C 1
ATOM 2278 O O . GLY A 1 284 ? 11.161 -21.586 8.166 1.00 88.81 284 GLY A O 1
ATOM 2279 N N . GLU A 1 285 ? 13.126 -20.964 9.047 1.00 78.62 285 GLU A N 1
ATOM 2280 C CA . GLU A 1 285 ? 12.735 -21.134 10.447 1.00 78.62 285 GLU A CA 1
ATOM 2281 C C . GLU A 1 285 ? 12.114 -19.855 11.014 1.00 78.62 285 GLU A C 1
ATOM 2283 O O . GLU A 1 285 ? 12.485 -18.748 10.599 1.00 78.62 285 GLU A O 1
ATOM 2288 N N . SER A 1 286 ? 11.207 -19.992 11.987 1.00 67.44 286 SER A N 1
ATOM 2289 C CA . SER A 1 286 ? 10.539 -18.866 12.658 1.00 67.44 286 SER A CA 1
ATOM 2290 C C . SER A 1 286 ? 11.514 -17.963 13.409 1.00 67.44 286 SER A C 1
ATOM 2292 O O . SER A 1 286 ? 11.375 -16.740 13.358 1.00 67.44 286 SER A O 1
ATOM 2294 N N . ASN A 1 287 ? 12.569 -18.544 13.989 1.00 67.44 287 ASN A N 1
ATOM 2295 C CA . ASN A 1 287 ? 13.621 -17.798 14.666 1.00 67.44 287 ASN A CA 1
ATOM 2296 C C . ASN A 1 287 ? 15.002 -18.103 14.060 1.00 67.44 287 ASN A C 1
ATOM 2298 O O . ASN A 1 287 ? 15.684 -19.030 14.496 1.00 67.44 287 ASN A O 1
ATOM 2302 N N . PRO A 1 288 ? 15.414 -17.372 13.010 1.00 62.44 288 PRO A N 1
ATOM 2303 C CA . PRO A 1 288 ? 16.667 -17.650 12.335 1.00 62.44 288 PRO A CA 1
ATOM 2304 C C . PRO A 1 288 ? 17.822 -17.342 13.289 1.00 62.44 288 PRO A C 1
ATOM 2306 O O . PRO A 1 288 ? 18.022 -16.194 13.693 1.00 62.44 288 PRO A O 1
ATOM 2309 N N . GLN A 1 289 ? 18.611 -18.365 13.622 1.00 61.47 289 GLN A N 1
ATOM 2310 C CA . GLN A 1 289 ? 19.876 -18.171 14.327 1.00 61.47 289 GLN A CA 1
ATOM 2311 C C . GLN A 1 289 ? 20.778 -17.210 13.541 1.00 61.47 289 GLN A C 1
ATOM 2313 O O . GLN A 1 289 ? 20.660 -17.069 12.319 1.00 61.47 289 GLN A O 1
ATOM 2318 N N . LYS A 1 290 ? 21.708 -16.544 14.231 1.00 55.72 290 LYS A N 1
ATOM 2319 C CA . LYS A 1 290 ? 22.645 -15.594 13.619 1.00 55.72 290 LYS A CA 1
ATOM 2320 C C . LYS A 1 290 ? 23.424 -16.281 12.482 1.00 55.72 290 LYS A C 1
ATOM 2322 O O . LYS A 1 290 ? 24.298 -17.098 12.736 1.00 55.72 290 LYS A O 1
ATOM 2327 N N . GLY A 1 291 ? 23.091 -15.953 11.229 1.00 59.09 291 GLY A N 1
ATOM 2328 C CA . GLY A 1 291 ? 23.681 -16.553 10.019 1.00 59.09 291 GLY A CA 1
ATOM 2329 C C . GLY A 1 291 ? 22.756 -17.485 9.220 1.00 59.09 291 GLY A C 1
ATOM 2330 O O . GLY A 1 291 ? 23.064 -17.782 8.065 1.00 59.09 291 GLY A O 1
ATOM 2331 N N . SER A 1 292 ? 21.602 -17.888 9.767 1.00 70.12 292 SER A N 1
ATOM 2332 C CA . SER A 1 292 ? 20.578 -18.634 9.028 1.00 70.12 292 SER A CA 1
ATOM 2333 C C . SER A 1 292 ? 19.946 -17.731 7.968 1.00 70.12 292 SER A C 1
ATOM 2335 O O . SER A 1 292 ? 19.358 -16.689 8.267 1.00 70.12 292 SER A O 1
ATOM 2337 N N . LYS A 1 293 ? 20.114 -18.096 6.694 1.00 82.31 293 LYS A N 1
ATOM 2338 C CA . LYS A 1 293 ? 19.491 -17.378 5.577 1.00 82.31 293 LYS A CA 1
ATOM 2339 C C . LYS A 1 293 ? 18.062 -17.882 5.430 1.00 82.31 293 LYS A C 1
ATOM 2341 O O . LYS A 1 293 ? 17.856 -19.087 5.368 1.00 82.31 293 LYS A O 1
ATOM 2346 N N . ARG A 1 294 ? 17.083 -17.008 5.241 1.00 88.12 294 ARG A N 1
ATOM 2347 C CA . ARG A 1 294 ? 15.753 -17.367 4.725 1.00 88.12 294 ARG A CA 1
ATOM 2348 C C . ARG A 1 294 ? 15.741 -17.328 3.201 1.00 88.12 294 ARG A C 1
ATOM 2350 O O . ARG A 1 294 ? 16.738 -16.989 2.565 1.00 88.12 294 ARG A O 1
ATOM 2357 N N . SER A 1 295 ? 14.640 -17.749 2.601 1.00 91.12 295 SER A N 1
ATOM 2358 C CA . SER A 1 295 ? 14.357 -17.473 1.190 1.00 91.12 295 SER A CA 1
ATOM 2359 C C . SER A 1 295 ? 12.927 -16.980 1.047 1.00 91.12 295 SER A C 1
ATOM 2361 O O . SER A 1 295 ? 12.138 -17.096 1.984 1.00 91.12 295 SER A O 1
ATOM 2363 N N . PHE A 1 296 ? 12.598 -16.383 -0.089 1.00 94.38 296 PHE A N 1
ATOM 2364 C CA . PHE A 1 296 ? 11.280 -15.809 -0.307 1.00 94.38 296 PHE A CA 1
ATOM 2365 C C . PHE A 1 296 ? 10.864 -15.960 -1.763 1.00 94.38 296 PHE A C 1
ATOM 2367 O O . PHE A 1 296 ? 11.701 -16.101 -2.652 1.00 94.38 296 PHE A O 1
ATOM 2374 N N . ILE A 1 297 ? 9.557 -15.908 -1.989 1.00 94.56 297 ILE A N 1
ATOM 2375 C CA . ILE A 1 297 ? 8.963 -15.782 -3.316 1.00 94.56 297 ILE A CA 1
ATOM 2376 C C . ILE A 1 297 ? 7.914 -14.679 -3.228 1.00 94.56 297 ILE A C 1
ATOM 2378 O O . ILE A 1 297 ? 6.979 -14.785 -2.435 1.00 94.56 297 ILE A O 1
ATOM 2382 N N . THR A 1 298 ? 8.031 -13.650 -4.061 1.00 94.19 298 THR A N 1
ATOM 2383 C CA . THR A 1 298 ? 6.976 -12.646 -4.238 1.00 94.19 298 THR A CA 1
ATOM 2384 C C . THR A 1 298 ? 6.180 -12.984 -5.495 1.00 94.19 298 THR A C 1
ATOM 2386 O O . THR A 1 298 ? 6.747 -13.150 -6.568 1.00 94.19 298 THR A O 1
ATOM 2389 N N . ARG A 1 299 ? 4.853 -13.091 -5.376 1.00 92.88 299 ARG A N 1
ATOM 2390 C CA . ARG A 1 299 ? 3.937 -13.342 -6.498 1.00 92.88 299 ARG A CA 1
ATOM 2391 C C . ARG A 1 299 ? 3.157 -12.081 -6.838 1.00 92.88 299 ARG A C 1
ATOM 2393 O O . ARG A 1 299 ? 2.509 -11.494 -5.969 1.00 92.88 299 ARG A O 1
ATOM 2400 N N . SER A 1 300 ? 3.172 -11.691 -8.110 1.00 92.25 300 SER A N 1
ATOM 2401 C CA . SER A 1 300 ? 2.294 -10.636 -8.633 1.00 92.25 300 SER A CA 1
ATOM 2402 C C . SER A 1 300 ? 0.861 -11.139 -8.830 1.00 92.25 300 SER A C 1
ATOM 2404 O O . SER A 1 300 ? 0.612 -12.348 -8.858 1.00 92.25 300 SER A O 1
ATOM 2406 N N . TYR A 1 301 ? -0.096 -10.222 -9.009 1.00 91.12 301 TYR A N 1
ATOM 2407 C CA . TYR A 1 301 ? -1.473 -10.601 -9.360 1.00 91.12 301 TYR A CA 1
ATOM 2408 C C . TYR A 1 301 ? -1.540 -11.413 -10.663 1.00 91.12 301 TYR A C 1
ATOM 2410 O O . TYR A 1 301 ? -2.320 -12.361 -10.752 1.00 91.12 301 TYR A O 1
ATOM 2418 N N . PHE A 1 302 ? -0.694 -11.091 -11.649 1.00 90.25 302 PHE A N 1
ATOM 2419 C CA . PHE A 1 302 ? -0.581 -11.844 -12.901 1.00 90.25 302 PHE A CA 1
ATOM 2420 C C . PHE A 1 302 ? -0.159 -13.296 -12.672 1.00 90.25 302 PHE A C 1
ATOM 2422 O O . PHE A 1 302 ? -0.812 -14.218 -13.163 1.00 90.25 302 PHE A O 1
ATOM 2429 N N . GLU A 1 303 ? 0.914 -13.509 -11.908 1.00 90.31 303 GLU A N 1
ATOM 2430 C CA . GLU A 1 303 ? 1.406 -14.855 -11.612 1.00 90.31 303 GLU A CA 1
ATOM 2431 C C . GLU A 1 303 ? 0.397 -15.656 -10.797 1.00 90.31 303 GLU A C 1
ATOM 2433 O O . GLU A 1 303 ? 0.110 -16.805 -11.132 1.00 90.31 303 GLU A O 1
ATOM 2438 N N . ALA A 1 304 ? -0.191 -15.034 -9.774 1.00 91.12 304 ALA A N 1
ATOM 2439 C CA . ALA A 1 304 ? -1.203 -15.664 -8.942 1.00 91.12 304 ALA A CA 1
ATOM 2440 C C . ALA A 1 304 ? -2.419 -16.102 -9.770 1.00 91.12 304 ALA A C 1
ATOM 2442 O O . ALA A 1 304 ? -2.843 -17.251 -9.671 1.00 91.12 304 ALA A O 1
ATOM 2443 N N . ALA A 1 305 ? -2.935 -15.233 -10.647 1.00 89.75 305 ALA A N 1
ATOM 2444 C CA . ALA A 1 305 ? -4.046 -15.580 -11.528 1.00 89.75 305 AL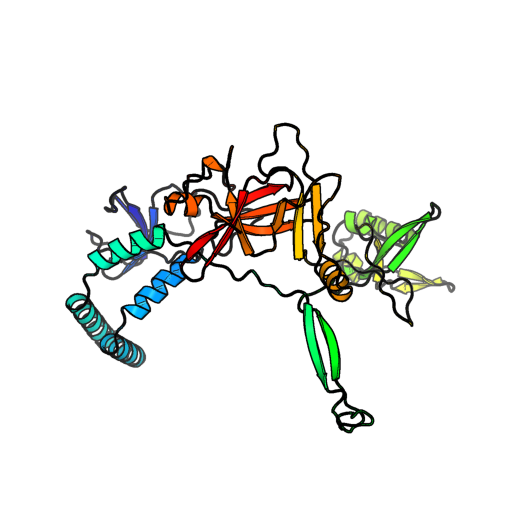A A CA 1
ATOM 2445 C C . ALA A 1 305 ? -3.691 -16.736 -12.474 1.00 89.75 305 ALA A C 1
ATOM 2447 O O . ALA A 1 305 ? -4.498 -17.641 -12.687 1.00 89.75 305 ALA A O 1
ATOM 2448 N N . ARG A 1 306 ? -2.471 -16.740 -13.021 1.00 88.88 306 ARG A N 1
ATOM 2449 C CA . ARG A 1 306 ? -1.990 -17.803 -13.908 1.00 88.88 306 ARG A CA 1
ATOM 2450 C C . ARG A 1 306 ? -1.884 -19.153 -13.193 1.00 88.88 306 ARG A C 1
ATOM 2452 O O . ARG A 1 306 ? -2.326 -20.147 -13.765 1.00 88.88 306 ARG A O 1
ATOM 2459 N N . LEU A 1 307 ? -1.321 -19.189 -11.985 1.00 90.44 307 LEU A N 1
ATOM 2460 C CA . LEU A 1 307 ? -1.190 -20.407 -11.174 1.00 90.44 307 LEU A CA 1
ATOM 2461 C C . LEU A 1 307 ? -2.564 -20.939 -10.751 1.00 90.44 307 LEU A C 1
ATOM 2463 O O . LEU A 1 307 ? -2.869 -22.106 -10.984 1.00 90.44 307 LEU A O 1
ATOM 2467 N N . MET A 1 308 ? -3.439 -20.062 -10.246 1.00 88.06 308 MET A N 1
ATOM 2468 C CA . MET A 1 308 ? -4.804 -20.429 -9.853 1.00 88.06 308 MET A CA 1
ATOM 2469 C C . MET A 1 308 ? -5.608 -20.998 -11.029 1.00 88.06 308 MET A C 1
ATOM 2471 O O . MET A 1 308 ? -6.288 -22.005 -10.871 1.00 88.06 308 MET A O 1
ATOM 2475 N N . ASN A 1 309 ? -5.485 -20.414 -12.227 1.00 84.81 309 ASN A N 1
ATOM 2476 C CA . ASN A 1 309 ? -6.144 -20.933 -13.432 1.00 84.81 309 ASN A CA 1
ATOM 2477 C C . ASN A 1 309 ? -5.659 -22.334 -13.827 1.00 84.81 309 ASN A C 1
ATOM 2479 O O . ASN A 1 309 ? -6.399 -23.091 -14.454 1.00 84.81 309 ASN A O 1
ATOM 2483 N N . ARG A 1 310 ? -4.411 -22.670 -13.489 1.00 87.38 310 ARG A N 1
ATOM 2484 C CA . ARG A 1 310 ? -3.805 -23.985 -13.729 1.00 87.38 310 ARG A CA 1
ATOM 2485 C C . ARG A 1 310 ? -4.024 -24.964 -12.580 1.00 87.38 310 ARG A C 1
ATOM 2487 O O . ARG A 1 310 ? -3.612 -26.107 -12.706 1.00 87.38 310 ARG A O 1
ATOM 2494 N N . HIS A 1 311 ? -4.703 -24.541 -11.511 1.00 86.38 311 HIS A N 1
ATOM 2495 C CA . HIS A 1 311 ? -4.876 -25.319 -10.282 1.00 86.38 311 HIS A CA 1
ATOM 2496 C C . HIS A 1 311 ? -3.534 -25.686 -9.620 1.00 86.38 311 HIS A C 1
ATOM 2498 O O . HIS A 1 311 ? -3.417 -26.708 -8.951 1.00 86.38 311 HIS A O 1
ATOM 2504 N N . GLU A 1 312 ? -2.520 -24.838 -9.803 1.00 90.06 312 GLU A N 1
ATOM 2505 C CA . GLU A 1 312 ? -1.210 -24.970 -9.166 1.00 90.06 312 GLU A CA 1
ATOM 2506 C C . GLU A 1 312 ? -1.180 -24.168 -7.849 1.00 90.06 312 GLU A C 1
ATOM 2508 O O . GLU A 1 312 ? -1.805 -23.102 -7.758 1.00 90.06 312 GLU A O 1
ATOM 2513 N N . PRO A 1 313 ? -0.453 -24.635 -6.817 1.00 90.81 313 PRO A N 1
ATOM 2514 C CA . PRO A 1 313 ? -0.315 -23.889 -5.573 1.00 90.81 313 PRO A CA 1
ATOM 2515 C C . PRO A 1 313 ? 0.442 -22.572 -5.808 1.00 90.81 313 PRO A C 1
ATOM 2517 O O . PRO A 1 313 ? 1.389 -22.507 -6.590 1.00 90.81 313 PRO A O 1
ATOM 2520 N N . LEU A 1 314 ? 0.055 -21.511 -5.090 1.00 90.25 314 LEU A N 1
ATOM 2521 C CA . LEU A 1 314 ? 0.721 -20.200 -5.188 1.00 90.25 314 LEU A CA 1
ATOM 2522 C C . LEU A 1 314 ? 2.198 -20.252 -4.778 1.00 90.25 314 LEU A C 1
ATOM 2524 O O . LEU A 1 314 ? 3.039 -19.537 -5.334 1.00 90.25 314 LEU A O 1
ATOM 2528 N N . PHE A 1 315 ? 2.486 -21.101 -3.797 1.00 94.00 315 PHE A N 1
ATOM 2529 C CA . PHE A 1 315 ? 3.795 -21.289 -3.203 1.00 94.00 315 PHE A CA 1
ATOM 2530 C C . PHE A 1 315 ? 4.098 -22.786 -3.126 1.00 94.00 315 PHE A C 1
ATOM 2532 O O . PHE A 1 315 ? 3.236 -23.544 -2.674 1.00 94.00 315 PHE A O 1
ATOM 2539 N N . PRO A 1 316 ? 5.282 -23.236 -3.573 1.00 93.44 316 PRO A N 1
ATOM 2540 C CA . PRO A 1 316 ? 5.739 -24.587 -3.275 1.00 93.44 316 PRO A CA 1
ATOM 2541 C C . PRO A 1 316 ? 5.887 -24.780 -1.760 1.00 93.44 316 PRO A C 1
ATOM 2543 O O . PRO A 1 316 ? 6.079 -23.820 -1.024 1.00 93.44 316 PRO A O 1
ATOM 2546 N N . GLN A 1 317 ? 5.835 -26.027 -1.290 1.00 91.94 317 GLN A N 1
ATOM 2547 C CA . GLN A 1 317 ? 6.066 -26.330 0.130 1.00 91.94 317 GLN A CA 1
ATOM 2548 C C . GLN A 1 317 ? 7.532 -26.144 0.533 1.00 91.94 317 GLN A C 1
ATOM 2550 O O . GLN A 1 317 ? 7.820 -25.738 1.655 1.00 91.94 317 GLN A O 1
ATOM 2555 N N . ILE A 1 318 ? 8.456 -26.421 -0.394 1.00 91.50 318 ILE A N 1
ATOM 2556 C CA . ILE A 1 318 ? 9.898 -26.280 -0.195 1.00 91.50 318 ILE A CA 1
ATOM 2557 C C . ILE A 1 318 ? 10.462 -25.362 -1.278 1.00 91.50 318 ILE A C 1
ATOM 2559 O O . ILE A 1 318 ? 10.193 -25.544 -2.466 1.00 91.50 318 ILE A O 1
ATOM 2563 N N . HIS A 1 319 ? 11.284 -24.401 -0.873 1.00 90.75 319 HIS A N 1
ATOM 2564 C CA . HIS A 1 319 ? 12.037 -23.533 -1.768 1.00 90.75 319 HIS A CA 1
ATOM 2565 C C . HIS A 1 319 ? 13.464 -23.361 -1.240 1.00 90.75 319 HIS A C 1
ATOM 2567 O O . HIS A 1 319 ? 13.660 -23.091 -0.058 1.00 90.75 319 HIS A O 1
ATOM 2573 N N . ASN A 1 320 ? 14.473 -23.559 -2.098 1.00 88.31 320 ASN A N 1
ATOM 2574 C CA . ASN A 1 320 ? 15.897 -23.503 -1.727 1.00 88.31 320 ASN A CA 1
ATOM 2575 C C . ASN A 1 320 ? 16.238 -24.318 -0.458 1.00 88.31 320 ASN A C 1
ATOM 2577 O O . ASN A 1 320 ? 16.962 -23.842 0.419 1.00 88.31 320 ASN A O 1
ATOM 2581 N N . GLY A 1 321 ? 15.668 -25.525 -0.344 1.00 86.25 321 GLY A N 1
ATOM 2582 C CA . GLY A 1 321 ? 15.868 -26.435 0.791 1.00 86.25 321 GLY A CA 1
ATOM 2583 C C . GLY A 1 321 ? 15.140 -26.049 2.084 1.00 86.25 321 GLY A C 1
ATOM 2584 O O . GLY A 1 321 ? 15.394 -26.660 3.114 1.00 86.25 321 GLY A O 1
ATOM 2585 N N . LYS A 1 322 ? 14.251 -25.048 2.058 1.00 90.69 322 LYS A N 1
ATOM 2586 C CA . LYS A 1 322 ? 13.537 -24.533 3.238 1.00 90.69 322 LYS A CA 1
ATOM 2587 C C . LYS A 1 322 ? 12.034 -24.693 3.085 1.00 90.69 322 LYS A C 1
ATOM 2589 O O . LYS A 1 322 ? 11.512 -24.469 1.994 1.00 90.69 322 LYS A O 1
ATOM 2594 N N . SER A 1 323 ? 11.348 -25.037 4.170 1.00 91.62 323 SER A N 1
ATOM 2595 C CA . SER A 1 323 ? 9.887 -25.113 4.223 1.00 91.62 323 SER A CA 1
ATOM 2596 C C . SER A 1 323 ? 9.247 -23.724 4.230 1.00 91.62 323 SER A C 1
ATOM 2598 O O . SER A 1 323 ? 9.852 -22.747 4.679 1.00 91.62 323 SER A O 1
ATOM 2600 N N . LEU A 1 324 ? 8.025 -23.631 3.704 1.00 92.88 324 LEU A N 1
ATOM 2601 C CA . LEU A 1 324 ? 7.207 -22.426 3.784 1.00 92.88 324 LEU A CA 1
ATOM 2602 C C . LEU A 1 324 ? 6.846 -22.153 5.249 1.00 92.88 324 LEU A C 1
ATOM 2604 O O . LEU A 1 324 ? 6.192 -22.972 5.886 1.00 92.88 324 LEU A O 1
ATOM 2608 N N . LEU A 1 325 ? 7.260 -20.995 5.759 1.00 89.94 325 LEU A N 1
ATOM 2609 C CA . LEU A 1 325 ? 6.989 -20.566 7.127 1.00 89.94 325 LEU A CA 1
ATOM 2610 C C . LEU A 1 325 ? 5.599 -19.928 7.215 1.00 89.94 325 LEU A C 1
ATOM 2612 O O . LEU A 1 325 ? 4.700 -20.433 7.874 1.00 89.94 325 LEU A O 1
ATOM 2616 N N . PHE A 1 326 ? 5.412 -18.819 6.502 1.00 90.69 326 PHE A N 1
ATOM 2617 C CA . PHE A 1 326 ? 4.114 -18.176 6.335 1.00 90.69 326 PHE A CA 1
ATOM 2618 C C . PHE A 1 326 ? 4.095 -17.354 5.048 1.00 90.69 326 PHE A C 1
ATOM 2620 O O . PHE A 1 326 ? 5.118 -17.123 4.394 1.00 90.69 326 PHE A O 1
ATOM 2627 N N . SER A 1 327 ? 2.906 -16.888 4.676 1.00 93.12 327 SER A N 1
ATOM 2628 C CA . SER A 1 327 ? 2.735 -15.973 3.553 1.00 93.12 327 SER A CA 1
ATOM 2629 C C . SER A 1 327 ? 1.880 -14.776 3.936 1.00 93.12 327 SER A C 1
ATOM 2631 O O . SER A 1 327 ? 0.855 -14.932 4.608 1.00 93.12 327 SER A O 1
ATOM 2633 N N . LEU A 1 328 ? 2.308 -13.608 3.460 1.00 93.56 328 LEU A N 1
ATOM 2634 C CA . LEU A 1 328 ? 1.730 -12.306 3.758 1.00 93.56 328 LEU A CA 1
ATOM 2635 C C . LEU A 1 328 ? 1.120 -11.676 2.504 1.00 93.56 328 LEU A C 1
ATOM 2637 O O . LEU A 1 328 ? 1.762 -11.626 1.450 1.00 93.56 328 LEU A O 1
ATOM 2641 N N . THR A 1 329 ? -0.100 -11.168 2.616 1.00 92.88 329 THR A N 1
ATOM 2642 C CA . THR A 1 329 ? -0.704 -10.229 1.656 1.00 92.88 329 THR A CA 1
ATOM 2643 C C . THR A 1 329 ? -0.783 -8.831 2.256 1.00 92.88 329 THR A C 1
ATOM 2645 O O . THR A 1 329 ? -0.502 -8.629 3.434 1.00 92.88 329 THR A O 1
ATOM 2648 N N . GLN A 1 330 ? -1.169 -7.840 1.450 1.00 91.69 330 GLN A N 1
ATOM 2649 C CA . GLN A 1 330 ? -1.552 -6.536 1.994 1.00 91.69 330 GLN A CA 1
ATOM 2650 C C . GLN A 1 330 ? -2.709 -6.692 2.984 1.00 91.69 330 GLN A C 1
ATOM 2652 O O . GLN A 1 330 ? -3.563 -7.560 2.796 1.00 91.69 330 GLN A O 1
ATOM 2657 N N . ASP A 1 331 ? -2.712 -5.840 4.006 1.00 91.56 331 ASP A N 1
ATOM 2658 C CA . ASP A 1 331 ? -3.711 -5.762 5.075 1.00 91.56 331 ASP A CA 1
ATOM 2659 C C . ASP A 1 331 ? -3.744 -6.979 6.027 1.00 91.56 331 ASP A C 1
ATOM 2661 O O . ASP A 1 331 ? -4.439 -6.938 7.038 1.00 91.56 331 ASP A O 1
ATOM 2665 N N . GLU A 1 332 ? -2.949 -8.030 5.780 1.00 92.81 332 GLU A N 1
ATOM 2666 C CA . GLU A 1 332 ? -2.719 -9.086 6.775 1.00 92.81 332 GLU A CA 1
ATOM 2667 C C . GLU A 1 332 ? -1.891 -8.552 7.952 1.00 92.81 332 GLU A C 1
ATOM 2669 O O . GLU A 1 332 ? -1.075 -7.631 7.809 1.00 92.81 332 GLU A O 1
ATOM 2674 N N . MET A 1 333 ? -2.107 -9.147 9.125 1.00 93.38 333 MET A N 1
ATOM 2675 C CA . MET A 1 333 ? -1.538 -8.685 10.385 1.00 93.38 333 MET A CA 1
ATOM 2676 C C . MET A 1 333 ? -0.449 -9.613 10.911 1.00 93.38 333 MET A C 1
ATOM 2678 O O . MET A 1 333 ? -0.463 -10.830 10.713 1.00 93.38 333 MET A O 1
ATOM 2682 N N . VAL A 1 334 ? 0.526 -8.999 11.572 1.00 94.06 334 VAL A N 1
ATOM 2683 C CA . VAL A 1 334 ? 1.698 -9.656 12.137 1.00 94.06 334 VAL A CA 1
ATOM 2684 C C . VAL A 1 334 ? 1.981 -9.051 13.505 1.00 94.06 334 VAL A C 1
ATOM 2686 O O . VAL A 1 334 ? 2.068 -7.828 13.637 1.00 94.06 334 VAL A O 1
ATOM 2689 N N . ILE A 1 335 ? 2.164 -9.908 14.506 1.00 93.38 335 ILE A N 1
ATOM 2690 C CA . ILE A 1 335 ? 2.720 -9.520 15.801 1.00 93.38 335 ILE A CA 1
ATOM 2691 C C . ILE A 1 335 ? 4.229 -9.652 15.738 1.00 93.38 335 ILE A C 1
ATOM 2693 O O . ILE A 1 335 ? 4.743 -10.721 15.416 1.00 93.38 335 ILE A O 1
ATOM 2697 N N . LEU A 1 336 ? 4.933 -8.563 16.028 1.00 92.38 336 LEU A N 1
ATOM 2698 C CA . LEU A 1 336 ? 6.389 -8.519 15.976 1.00 92.38 336 LEU A CA 1
ATOM 2699 C C . LEU A 1 336 ? 7.033 -8.812 17.334 1.00 92.38 336 LEU A C 1
ATOM 2701 O O . LEU A 1 336 ? 6.501 -8.461 18.390 1.00 92.38 336 LEU A O 1
ATOM 2705 N N . PHE A 1 337 ? 8.227 -9.399 17.273 1.00 90.31 337 PHE A N 1
ATOM 2706 C CA . PHE A 1 337 ? 9.099 -9.641 18.421 1.00 90.31 337 PHE A CA 1
ATOM 2707 C C . PHE A 1 337 ? 10.558 -9.296 18.089 1.00 90.31 337 PHE A C 1
ATOM 2709 O O . PHE A 1 337 ? 10.969 -9.330 16.926 1.00 90.31 337 PHE A O 1
ATOM 2716 N N . ASP A 1 338 ? 11.347 -8.950 19.102 1.00 84.75 338 ASP A N 1
ATOM 2717 C CA . ASP A 1 338 ? 12.740 -8.535 18.959 1.00 84.75 338 ASP A CA 1
ATOM 2718 C C . ASP A 1 338 ? 13.693 -9.731 18.998 1.00 84.75 338 ASP A C 1
ATOM 2720 O O . ASP A 1 338 ? 14.556 -9.859 18.117 1.00 84.75 338 ASP A O 1
ATOM 2724 N N . GLN A 1 339 ? 13.545 -10.627 19.980 1.00 81.81 339 GLN A N 1
ATOM 2725 C CA . GLN A 1 339 ? 14.460 -11.759 20.167 1.00 81.81 339 GLN A CA 1
ATOM 2726 C C . GLN A 1 339 ? 13.786 -13.111 19.961 1.00 81.81 339 GLN A C 1
ATOM 2728 O O . GLN A 1 339 ? 14.254 -13.887 19.122 1.00 81.81 339 GLN A O 1
ATOM 2733 N N . HIS A 1 340 ? 12.704 -13.388 20.689 1.00 82.31 340 HIS A N 1
ATOM 2734 C CA . HIS A 1 340 ? 12.029 -14.686 20.666 1.00 82.31 340 HIS A CA 1
ATOM 2735 C C . HIS A 1 340 ? 10.511 -14.524 20.739 1.00 82.31 340 HIS A C 1
ATOM 2737 O O . HIS A 1 340 ? 10.019 -13.549 21.288 1.00 82.31 340 HIS A O 1
ATOM 2743 N N . GLU A 1 341 ? 9.767 -15.497 20.220 1.00 83.81 341 GLU A N 1
ATOM 2744 C CA . GLU A 1 341 ? 8.298 -15.505 20.251 1.00 83.81 341 GLU A CA 1
ATOM 2745 C C . GLU A 1 341 ? 7.723 -15.535 21.677 1.00 83.81 341 GLU A C 1
ATOM 2747 O O . GLU A 1 341 ? 6.636 -15.012 21.911 1.00 83.81 341 GLU A O 1
ATOM 2752 N N . ASP A 1 342 ? 8.475 -16.084 22.633 1.00 85.06 342 ASP A N 1
ATOM 2753 C CA . ASP A 1 342 ? 8.060 -16.220 24.039 1.00 85.06 342 ASP A CA 1
ATOM 2754 C C . ASP A 1 342 ? 7.986 -14.879 24.781 1.00 85.06 342 ASP A C 1
ATOM 2756 O O . ASP A 1 342 ? 7.407 -14.802 25.860 1.00 85.06 342 ASP A O 1
ATOM 2760 N N . GLU A 1 343 ? 8.552 -13.806 24.217 1.00 85.38 343 GLU A N 1
ATOM 2761 C CA . GLU A 1 343 ? 8.420 -12.462 24.790 1.00 85.38 343 GLU A CA 1
ATOM 2762 C C . GLU A 1 343 ? 7.006 -11.882 24.598 1.00 85.38 343 GLU A C 1
ATOM 2764 O O . GLU A 1 343 ? 6.661 -10.863 25.194 1.00 85.38 343 GLU A O 1
ATOM 2769 N N . ILE A 1 344 ? 6.187 -12.504 23.742 1.00 86.38 344 ILE A N 1
ATOM 2770 C CA . ILE A 1 344 ? 4.829 -12.052 23.457 1.00 86.38 344 ILE A CA 1
ATOM 2771 C C . ILE A 1 344 ? 3.899 -12.519 24.579 1.00 86.38 344 ILE A C 1
ATOM 2773 O O . ILE A 1 344 ? 3.600 -13.706 24.713 1.00 86.38 344 ILE A O 1
ATOM 2777 N N . GLN A 1 345 ? 3.377 -11.561 25.338 1.00 86.38 345 GLN A N 1
ATOM 2778 C CA . GLN A 1 345 ? 2.374 -11.792 26.374 1.00 86.38 345 GLN A CA 1
ATOM 2779 C C . GLN A 1 345 ? 0.972 -11.804 25.753 1.00 86.38 345 GLN A C 1
ATOM 2781 O O . GLN A 1 345 ? 0.389 -10.756 25.483 1.00 86.38 345 GLN A O 1
ATOM 2786 N N . TRP A 1 346 ? 0.428 -12.998 25.515 1.00 85.94 346 TRP A N 1
ATOM 2787 C CA . TRP A 1 346 ? -0.883 -13.173 24.870 1.00 85.94 346 TRP A CA 1
ATOM 2788 C C . TRP A 1 346 ? -2.065 -12.755 25.748 1.00 85.94 346 TRP A C 1
ATOM 2790 O O . TRP A 1 346 ? -3.113 -12.393 25.224 1.00 85.94 346 TRP A O 1
ATOM 2800 N N . ASP A 1 347 ? -1.870 -12.729 27.063 1.00 86.19 347 ASP A N 1
ATOM 2801 C CA . ASP A 1 347 ? -2.897 -12.331 28.027 1.00 86.19 347 ASP A CA 1
ATOM 2802 C C . ASP A 1 347 ? -2.917 -10.814 28.291 1.00 86.19 347 ASP A C 1
ATOM 2804 O O . ASP A 1 347 ? -3.749 -10.333 29.059 1.00 86.19 347 ASP A O 1
ATOM 2808 N N . GLU A 1 348 ? -2.013 -10.041 27.670 1.00 87.25 348 GLU A N 1
ATOM 2809 C CA . GLU A 1 348 ? -1.883 -8.597 27.880 1.00 87.25 348 GLU A CA 1
ATOM 2810 C C . GLU A 1 348 ? -2.265 -7.801 26.612 1.00 87.25 348 GLU A C 1
ATOM 2812 O O . GLU A 1 348 ? -1.418 -7.542 25.748 1.00 87.25 348 GLU A O 1
ATOM 2817 N N . PRO A 1 349 ? -3.529 -7.337 26.488 1.00 84.94 349 PRO A N 1
ATOM 2818 C CA . PRO A 1 349 ? -4.025 -6.685 25.274 1.00 84.94 349 PRO A CA 1
ATOM 2819 C C . PRO A 1 349 ? -3.234 -5.446 24.846 1.00 84.94 349 PRO A C 1
ATOM 2821 O O . PRO A 1 349 ? -3.077 -5.198 23.655 1.00 84.94 349 PRO A O 1
ATOM 2824 N N . VAL A 1 350 ? -2.716 -4.665 25.801 1.00 83.81 350 VAL A N 1
ATOM 2825 C CA . VAL A 1 350 ? -1.946 -3.442 25.511 1.00 83.81 350 VAL A CA 1
ATOM 2826 C C . VAL A 1 350 ? -0.596 -3.782 24.870 1.00 83.81 350 VAL A C 1
ATOM 2828 O O . VAL A 1 350 ? -0.189 -3.141 23.898 1.00 83.81 350 VAL A O 1
ATOM 2831 N N . SER A 1 351 ? 0.072 -4.825 25.370 1.00 86.62 351 SER A N 1
ATOM 2832 C CA . SER A 1 351 ? 1.327 -5.332 24.807 1.00 86.62 351 SER A CA 1
ATOM 2833 C C . SER A 1 351 ? 1.111 -5.845 23.380 1.00 86.62 351 SER A C 1
ATOM 2835 O O . SER A 1 351 ? 1.821 -5.442 22.452 1.00 86.62 351 SER A O 1
ATOM 2837 N N . LEU A 1 352 ? 0.053 -6.638 23.165 1.00 89.06 352 LEU A N 1
ATOM 2838 C CA . LEU A 1 352 ? -0.323 -7.115 21.832 1.00 89.06 352 LEU A CA 1
ATOM 2839 C C . LEU A 1 352 ? -0.663 -5.964 20.882 1.00 89.06 352 LEU A C 1
ATOM 2841 O O . LEU A 1 352 ? -0.178 -5.946 19.752 1.00 89.06 352 LEU A O 1
ATOM 2845 N N . PHE A 1 353 ? -1.433 -4.975 21.340 1.00 88.56 353 PHE A N 1
ATOM 2846 C CA . PHE A 1 353 ? -1.794 -3.794 20.557 1.00 88.56 353 PHE A CA 1
ATOM 2847 C C . PHE A 1 353 ? -0.549 -3.049 20.052 1.00 88.56 353 PHE A C 1
ATOM 2849 O O . PHE A 1 353 ? -0.460 -2.715 18.867 1.00 88.56 353 PHE A O 1
ATOM 2856 N N . ASN A 1 354 ? 0.444 -2.833 20.922 1.00 88.25 354 ASN A N 1
ATOM 2857 C CA . ASN A 1 354 ? 1.691 -2.158 20.554 1.00 88.25 354 ASN A CA 1
ATOM 2858 C C . ASN A 1 354 ? 2.556 -2.990 19.594 1.00 88.25 354 ASN A C 1
ATOM 2860 O O . ASN A 1 354 ? 3.268 -2.427 18.759 1.00 88.25 354 ASN A O 1
ATOM 2864 N N . ARG A 1 355 ? 2.470 -4.318 19.660 1.00 91.50 355 ARG A N 1
ATOM 2865 C CA . ARG A 1 355 ? 3.234 -5.238 18.805 1.00 91.50 355 ARG A CA 1
ATOM 2866 C C . ARG A 1 355 ? 2.514 -5.620 17.513 1.00 91.50 355 ARG A C 1
ATOM 2868 O O . ARG A 1 355 ? 3.119 -6.295 16.681 1.00 91.50 355 ARG A O 1
ATOM 2875 N N . LEU A 1 356 ? 1.266 -5.188 17.322 1.00 93.12 356 LEU A N 1
ATOM 2876 C CA . LEU A 1 356 ? 0.421 -5.538 16.182 1.00 93.12 356 LEU A CA 1
ATOM 2877 C C . LEU A 1 356 ? 0.591 -4.563 15.007 1.00 93.12 356 LEU A C 1
ATOM 2879 O O . LEU A 1 356 ? 0.232 -3.379 15.070 1.00 93.12 356 LEU A O 1
ATOM 2883 N N . PHE A 1 357 ? 1.066 -5.101 13.885 1.00 94.38 357 PHE A N 1
ATOM 2884 C CA . PHE A 1 357 ? 1.288 -4.365 12.646 1.00 94.38 357 PHE A CA 1
ATOM 2885 C C . PHE A 1 357 ? 0.507 -4.975 11.485 1.00 94.38 357 PHE A C 1
ATOM 2887 O O . PHE A 1 357 ? 0.343 -6.187 11.396 1.00 94.38 357 PHE A O 1
ATOM 2894 N N . LYS A 1 358 ? 0.092 -4.130 10.541 1.00 94.12 358 LYS A N 1
ATOM 2895 C CA . LYS A 1 358 ? -0.459 -4.535 9.245 1.00 94.12 358 LYS A CA 1
ATOM 2896 C C . LYS A 1 358 ? 0.586 -4.415 8.143 1.00 94.12 358 LYS A C 1
ATOM 2898 O O . LYS A 1 358 ? 1.394 -3.481 8.127 1.00 94.12 358 LYS A O 1
ATOM 2903 N N . VAL A 1 359 ? 0.540 -5.328 7.183 1.00 94.25 359 VAL A N 1
ATOM 2904 C CA . VAL A 1 359 ? 1.386 -5.304 5.987 1.00 94.25 359 VAL A CA 1
ATOM 2905 C C . VAL A 1 359 ? 0.838 -4.297 4.982 1.00 94.25 359 VAL A C 1
ATOM 2907 O O . VAL A 1 359 ? -0.295 -4.419 4.529 1.00 94.25 359 VAL A O 1
ATOM 2910 N N . VAL A 1 360 ? 1.652 -3.316 4.583 1.00 92.69 360 VAL A N 1
ATOM 2911 C CA . VAL A 1 360 ? 1.221 -2.263 3.643 1.00 92.69 360 VAL A CA 1
ATOM 2912 C C . VAL A 1 360 ? 1.846 -2.443 2.262 1.00 92.69 360 VAL A C 1
ATOM 2914 O O . VAL A 1 360 ? 1.164 -2.342 1.240 1.00 92.69 360 VAL A O 1
ATOM 2917 N N . LYS A 1 361 ? 3.152 -2.720 2.200 1.00 91.62 361 LYS A N 1
ATOM 2918 C CA . LYS A 1 361 ? 3.876 -2.915 0.934 1.00 91.62 361 LYS A CA 1
ATOM 2919 C C . LYS A 1 361 ? 4.922 -4.009 1.072 1.00 91.62 361 LYS A C 1
ATOM 2921 O O . LYS A 1 361 ? 5.513 -4.174 2.133 1.00 91.62 361 LYS A O 1
ATOM 2926 N N . PHE A 1 362 ? 5.187 -4.697 -0.026 1.00 93.81 362 PHE A N 1
ATOM 2927 C CA . PHE A 1 362 ? 6.360 -5.544 -0.189 1.00 93.81 362 PHE A CA 1
ATOM 2928 C C . PHE A 1 362 ? 6.780 -5.571 -1.657 1.00 93.81 362 PHE A C 1
ATOM 2930 O O . PHE A 1 362 ? 5.944 -5.372 -2.546 1.00 93.81 362 PHE A O 1
ATOM 2937 N N . ASP A 1 363 ? 8.067 -5.778 -1.911 1.00 90.50 363 ASP A N 1
ATOM 2938 C CA . ASP A 1 363 ? 8.651 -5.727 -3.253 1.00 90.50 363 ASP A CA 1
ATOM 2939 C C . ASP A 1 363 ? 9.195 -7.088 -3.732 1.00 90.50 363 ASP A C 1
ATOM 2941 O O . ASP A 1 363 ? 9.071 -8.125 -3.072 1.00 90.50 363 ASP A O 1
ATOM 2945 N N . GLN A 1 364 ? 9.771 -7.084 -4.934 1.00 87.00 364 GLN A N 1
ATOM 2946 C CA . GLN A 1 364 ? 10.395 -8.258 -5.554 1.00 87.00 364 GLN A CA 1
ATOM 2947 C C . GLN A 1 364 ? 11.785 -8.576 -4.974 1.00 87.00 364 GLN A C 1
ATOM 2949 O O . GLN A 1 364 ? 12.314 -9.655 -5.212 1.00 87.00 364 GLN A O 1
ATOM 2954 N N . ASN A 1 365 ? 12.352 -7.674 -4.168 1.00 89.62 365 ASN A N 1
ATOM 2955 C CA . ASN A 1 365 ? 13.611 -7.871 -3.446 1.00 89.62 365 ASN A CA 1
ATOM 2956 C C . ASN A 1 365 ? 13.377 -8.409 -2.020 1.00 89.62 365 ASN A C 1
ATOM 2958 O O . ASN A 1 365 ? 14.325 -8.612 -1.260 1.00 89.62 365 ASN A O 1
ATOM 2962 N N . GLY A 1 366 ? 12.110 -8.626 -1.650 1.00 89.62 366 GLY A N 1
ATOM 2963 C CA . GLY A 1 366 ? 11.694 -9.149 -0.357 1.00 89.62 366 GLY A CA 1
ATOM 2964 C C . GLY A 1 366 ? 11.765 -8.122 0.774 1.00 89.62 366 GLY A C 1
ATOM 2965 O O . GLY A 1 366 ? 11.802 -8.506 1.942 1.00 89.62 366 GLY A O 1
ATOM 2966 N N . ASN A 1 367 ? 11.770 -6.825 0.462 1.00 94.00 367 ASN A N 1
ATOM 2967 C CA . ASN A 1 367 ? 11.542 -5.782 1.459 1.00 94.00 367 ASN A CA 1
ATOM 2968 C C . ASN A 1 367 ? 10.057 -5.741 1.818 1.00 94.00 367 ASN A C 1
ATOM 2970 O O . ASN A 1 367 ? 9.202 -5.867 0.944 1.00 94.00 367 ASN A O 1
ATOM 2974 N N . ILE A 1 368 ? 9.752 -5.555 3.101 1.00 94.62 368 ILE A N 1
ATOM 2975 C CA . ILE A 1 368 ? 8.400 -5.571 3.660 1.00 94.62 368 ILE A CA 1
ATOM 2976 C C . ILE A 1 368 ? 8.232 -4.327 4.533 1.00 94.62 368 ILE A C 1
ATOM 2978 O O . ILE A 1 368 ? 9.040 -4.049 5.420 1.00 94.62 368 ILE A O 1
ATOM 2982 N N . ILE A 1 369 ? 7.168 -3.573 4.287 1.00 94.50 369 ILE A N 1
ATOM 2983 C CA . ILE A 1 369 ? 6.808 -2.383 5.049 1.00 94.50 369 ILE A CA 1
ATOM 2984 C C . ILE A 1 369 ? 5.533 -2.672 5.828 1.00 94.50 369 ILE A C 1
ATOM 2986 O O . ILE A 1 369 ? 4.482 -2.974 5.254 1.00 94.50 369 ILE A O 1
ATOM 2990 N N . LEU A 1 370 ? 5.653 -2.533 7.141 1.00 94.62 370 LEU A N 1
ATOM 2991 C CA . LEU A 1 370 ? 4.614 -2.754 8.128 1.00 94.62 370 LEU A CA 1
ATOM 2992 C C . LEU A 1 370 ? 4.249 -1.416 8.780 1.00 94.62 370 LEU A C 1
ATOM 2994 O O . LEU A 1 370 ? 5.115 -0.564 8.983 1.00 94.62 370 LEU A O 1
ATOM 2998 N N . VAL A 1 371 ? 2.981 -1.231 9.127 1.00 94.12 371 VAL A N 1
ATOM 2999 C CA . VAL A 1 371 ? 2.478 -0.040 9.833 1.00 94.12 371 VAL A CA 1
ATOM 3000 C C . VAL A 1 371 ? 1.664 -0.494 11.033 1.00 94.12 371 VAL A C 1
ATOM 3002 O O . VAL A 1 371 ? 1.022 -1.539 10.956 1.00 94.12 371 VAL A O 1
ATOM 3005 N N . ARG A 1 372 ? 1.675 0.258 12.139 1.00 92.06 372 ARG A N 1
ATOM 3006 C CA . ARG A 1 372 ? 0.790 -0.051 13.274 1.00 92.06 372 ARG A CA 1
ATOM 3007 C C . ARG A 1 372 ? -0.661 -0.138 12.803 1.00 92.06 372 ARG A C 1
ATOM 3009 O O . ARG A 1 372 ? -1.129 0.697 12.028 1.00 92.06 372 ARG A O 1
ATOM 3016 N N . HIS A 1 373 ? -1.366 -1.165 13.252 1.00 91.62 373 HIS A N 1
ATOM 3017 C CA . HIS A 1 373 ? -2.701 -1.481 12.748 1.00 91.62 373 HIS A CA 1
ATOM 3018 C C . HIS A 1 373 ? -3.730 -0.357 13.001 1.00 91.62 373 HIS A C 1
ATOM 3020 O O . HIS A 1 373 ? -4.657 -0.194 12.208 1.00 91.62 373 HIS A O 1
ATOM 3026 N N . ASN A 1 374 ? -3.549 0.456 14.048 1.00 90.56 374 ASN A N 1
ATOM 3027 C CA . ASN A 1 374 ? -4.457 1.549 14.396 1.00 90.56 374 ASN A CA 1
ATOM 3028 C C . ASN A 1 374 ? -4.294 2.812 13.537 1.00 90.56 374 ASN A C 1
ATOM 3030 O O . ASN A 1 374 ? -5.206 3.633 13.486 1.00 90.56 374 ASN A O 1
ATOM 3034 N N . LEU A 1 375 ? -3.160 2.991 12.857 1.00 88.88 375 LEU A N 1
ATOM 3035 C CA . LEU A 1 375 ? -2.869 4.240 12.158 1.00 88.88 375 LEU A CA 1
ATOM 3036 C C . LEU A 1 375 ? -3.511 4.311 10.759 1.00 88.88 375 LEU A C 1
ATOM 3038 O O . LEU A 1 375 ? -3.418 3.385 9.940 1.00 88.88 375 LEU A O 1
ATOM 3042 N N . ALA A 1 376 ? -4.102 5.474 10.478 1.00 81.00 376 ALA A N 1
ATOM 3043 C CA . ALA A 1 376 ? -4.645 5.895 9.190 1.00 81.00 376 ALA A CA 1
ATOM 3044 C C . ALA A 1 376 ? -3.624 6.736 8.417 1.00 81.00 376 ALA A C 1
ATOM 3046 O O . ALA A 1 376 ? -2.838 7.472 9.002 1.00 81.00 376 ALA A O 1
ATOM 3047 N N . ASN A 1 377 ? -3.687 6.685 7.083 1.00 80.31 377 ASN A N 1
ATOM 3048 C CA . ASN A 1 377 ? -3.017 7.639 6.183 1.00 80.31 377 ASN A CA 1
ATOM 3049 C C . ASN A 1 377 ? -1.495 7.815 6.372 1.00 80.31 377 ASN A C 1
ATOM 3051 O O . ASN A 1 377 ? -0.925 8.826 5.954 1.00 80.31 377 ASN A O 1
ATOM 3055 N N . VAL A 1 378 ? -0.816 6.822 6.950 1.00 83.88 378 VAL A N 1
ATOM 3056 C CA . VAL A 1 378 ? 0.631 6.873 7.184 1.00 83.88 378 VAL A CA 1
ATOM 3057 C C . VAL A 1 378 ? 1.384 6.963 5.859 1.00 83.88 378 VAL A C 1
ATOM 3059 O O . VAL A 1 378 ? 1.287 6.091 4.989 1.00 83.88 378 VAL A O 1
ATOM 3062 N N . LYS A 1 379 ? 2.198 8.012 5.711 1.00 85.81 379 LYS A N 1
ATOM 3063 C CA . LYS A 1 379 ? 3.106 8.166 4.569 1.00 85.81 379 LYS A CA 1
ATOM 3064 C C . LYS A 1 379 ? 4.315 7.262 4.763 1.00 85.81 379 LYS A C 1
ATOM 3066 O O . LYS A 1 379 ? 5.341 7.700 5.268 1.00 85.81 379 LYS A O 1
ATOM 3071 N N . VAL A 1 380 ? 4.203 6.011 4.326 1.00 83.81 380 VAL A N 1
ATOM 3072 C CA . VAL A 1 380 ? 5.207 4.952 4.547 1.00 83.81 380 VAL A CA 1
ATOM 3073 C C . VAL A 1 380 ? 6.657 5.336 4.224 1.00 83.81 380 VAL A C 1
ATOM 3075 O O . VAL A 1 380 ? 7.569 4.862 4.895 1.00 83.81 380 VAL A O 1
ATOM 3078 N N . ASP A 1 381 ? 6.895 6.219 3.252 1.00 81.44 381 ASP A N 1
ATOM 3079 C CA . ASP A 1 381 ? 8.252 6.626 2.856 1.00 81.44 381 ASP A CA 1
ATOM 3080 C C . ASP A 1 381 ? 8.885 7.631 3.835 1.00 81.44 381 ASP A C 1
ATOM 3082 O O . ASP A 1 381 ? 10.104 7.708 3.938 1.00 81.44 381 ASP A O 1
ATOM 3086 N N . LYS A 1 382 ? 8.062 8.378 4.582 1.00 82.50 382 LYS A N 1
ATOM 3087 C CA . LYS A 1 382 ? 8.487 9.411 5.547 1.00 82.50 382 LYS A CA 1
ATOM 3088 C C . LYS A 1 382 ? 8.065 9.115 6.988 1.00 82.50 382 LYS A C 1
ATOM 3090 O O . LYS A 1 382 ? 8.382 9.895 7.876 1.00 82.50 382 LYS A O 1
ATOM 3095 N N . GLY A 1 383 ? 7.336 8.023 7.208 1.00 82.12 383 GLY A N 1
ATOM 3096 C CA . GLY A 1 383 ? 6.812 7.659 8.517 1.00 82.12 383 GLY A CA 1
ATOM 3097 C C . GLY A 1 383 ? 7.927 7.309 9.496 1.00 82.12 383 GLY A C 1
ATOM 3098 O O . GLY A 1 383 ? 8.934 6.685 9.115 1.00 82.12 383 GLY A O 1
ATOM 3099 N N . MET A 1 384 ? 7.721 7.718 10.747 1.00 84.94 384 MET A N 1
ATOM 3100 C CA . MET A 1 384 ? 8.687 7.556 11.829 1.00 84.94 384 MET A CA 1
ATOM 3101 C C . MET A 1 384 ? 8.927 6.063 12.094 1.00 84.94 384 MET A C 1
ATOM 3103 O O . MET A 1 384 ? 7.957 5.314 12.251 1.00 84.94 384 MET A O 1
ATOM 3107 N N . PRO A 1 385 ? 10.185 5.589 12.111 1.00 87.38 385 PRO A N 1
ATOM 3108 C CA . PRO A 1 385 ? 10.468 4.184 12.355 1.00 87.38 385 PRO A CA 1
ATOM 3109 C C . PRO A 1 385 ? 10.107 3.782 13.790 1.00 87.38 385 PRO A C 1
ATOM 3111 O O . PRO A 1 385 ? 10.335 4.542 14.726 1.00 87.38 385 PRO A O 1
ATOM 3114 N N . VAL A 1 386 ? 9.590 2.566 13.964 1.00 86.81 386 VAL A N 1
ATOM 3115 C CA . VAL A 1 386 ? 9.443 1.950 15.291 1.00 86.81 386 VAL A CA 1
ATOM 3116 C C . VAL A 1 386 ? 10.780 1.335 15.712 1.00 86.81 386 VAL A C 1
ATOM 3118 O O . VAL A 1 386 ? 11.268 0.394 15.068 1.00 86.81 386 VAL A O 1
ATOM 3121 N N . SER A 1 387 ? 11.364 1.888 16.776 1.00 82.31 387 SER A N 1
ATOM 3122 C CA . SER A 1 387 ? 12.593 1.411 17.423 1.00 82.31 387 SER A CA 1
ATOM 3123 C C . SER A 1 387 ? 12.326 0.441 18.576 1.00 82.31 387 SER A C 1
ATOM 3125 O O . SER A 1 387 ? 13.082 -0.513 18.718 1.00 82.31 387 SER A O 1
ATOM 3127 N N . ASP A 1 388 ? 11.260 0.662 19.350 1.00 82.50 388 ASP A N 1
ATOM 3128 C CA . ASP A 1 388 ? 10.854 -0.145 20.509 1.00 82.50 388 ASP A CA 1
ATOM 3129 C C . ASP A 1 388 ? 9.419 -0.652 20.308 1.00 82.50 388 ASP A C 1
ATOM 3131 O O . ASP A 1 388 ? 8.486 0.140 20.144 1.00 82.50 388 ASP A O 1
ATOM 3135 N N . LEU A 1 389 ? 9.249 -1.976 20.292 1.00 83.88 389 LEU A N 1
ATOM 3136 C CA . LEU A 1 389 ? 7.958 -2.630 20.072 1.00 83.88 389 LEU A CA 1
ATOM 3137 C C . LEU A 1 389 ? 7.017 -2.538 21.284 1.00 83.88 389 LEU A C 1
ATOM 3139 O O . LEU A 1 389 ? 5.814 -2.729 21.123 1.00 83.88 389 LEU A O 1
ATOM 3143 N N . ASN A 1 390 ? 7.534 -2.221 22.475 1.00 81.25 390 ASN A N 1
ATOM 3144 C CA . ASN A 1 390 ? 6.732 -2.112 23.698 1.00 81.25 390 ASN A CA 1
ATOM 3145 C C . ASN A 1 390 ? 6.095 -0.731 23.867 1.00 81.25 390 ASN A C 1
ATOM 3147 O O . ASN A 1 390 ? 5.141 -0.571 24.627 1.00 81.25 390 ASN A O 1
ATOM 3151 N N . ARG A 1 391 ? 6.610 0.279 23.161 1.00 78.06 391 ARG A N 1
ATOM 3152 C CA . ARG A 1 391 ? 6.081 1.645 23.193 1.00 78.06 391 ARG A CA 1
ATOM 3153 C C . ARG A 1 391 ? 5.100 1.858 22.054 1.00 78.06 391 ARG A C 1
ATOM 3155 O O . ARG A 1 391 ? 5.205 1.232 21.005 1.00 78.06 391 ARG A O 1
ATOM 3162 N N . SER A 1 392 ? 4.191 2.813 22.221 1.00 75.31 392 SER A N 1
ATOM 3163 C CA . SER A 1 392 ? 3.270 3.265 21.169 1.00 75.31 392 SER A CA 1
ATOM 3164 C C . SER A 1 392 ? 3.918 4.237 20.168 1.00 75.31 392 SER A C 1
ATOM 3166 O O . SER A 1 392 ? 3.289 4.620 19.182 1.00 75.31 392 SER A O 1
ATOM 3168 N N . GLN A 1 393 ? 5.18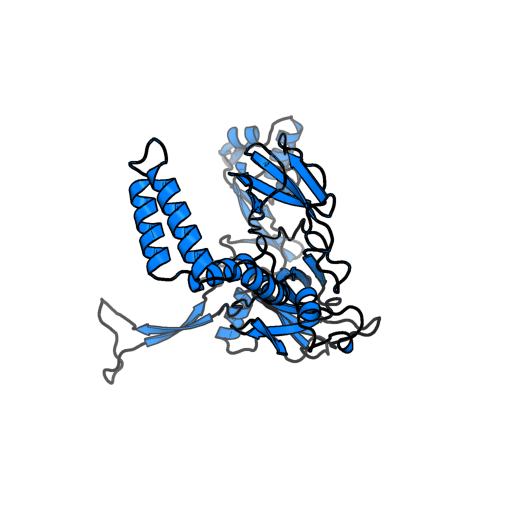0 4.626 20.391 1.00 77.81 393 GLN A N 1
ATOM 3169 C CA . GLN A 1 393 ? 5.933 5.526 19.518 1.00 77.81 393 GLN A CA 1
ATOM 3170 C C . GLN A 1 393 ? 6.313 4.859 18.184 1.00 77.81 393 GLN A C 1
ATOM 3172 O O . GLN A 1 393 ? 6.561 3.653 18.093 1.00 77.81 393 GLN A O 1
ATOM 3177 N N . GLY A 1 394 ? 6.393 5.677 17.136 1.00 81.94 394 GLY A N 1
ATOM 3178 C CA . GLY A 1 394 ? 6.731 5.248 15.781 1.00 81.94 394 GLY A CA 1
ATOM 3179 C C . GLY A 1 394 ? 5.529 4.695 15.018 1.00 81.94 394 GLY A C 1
ATOM 3180 O O . GLY A 1 394 ? 4.556 4.215 15.591 1.00 81.94 394 GLY A O 1
ATOM 3181 N N . GLU A 1 395 ? 5.604 4.762 13.696 1.00 86.69 395 GLU A N 1
ATOM 3182 C CA . GLU A 1 395 ? 4.488 4.455 12.799 1.00 86.69 395 GLU A CA 1
ATOM 3183 C C . GLU A 1 395 ? 4.788 3.245 11.913 1.00 86.69 395 GLU A C 1
ATOM 3185 O O . GLU A 1 395 ? 3.915 2.413 11.661 1.00 86.69 395 GLU A O 1
ATOM 3190 N N . VAL A 1 396 ? 6.030 3.159 11.425 1.00 90.88 396 VAL A N 1
ATOM 3191 C CA . VAL A 1 396 ? 6.434 2.246 10.355 1.00 90.88 396 VAL A CA 1
ATOM 3192 C C . VAL A 1 396 ? 7.536 1.313 10.839 1.00 90.88 396 VAL A C 1
ATOM 3194 O O . VAL A 1 396 ? 8.557 1.753 11.363 1.00 90.88 396 VAL A O 1
ATOM 3197 N N . ARG A 1 397 ? 7.399 0.017 10.569 1.00 92.12 397 ARG A N 1
ATOM 3198 C CA . ARG A 1 397 ? 8.492 -0.949 10.687 1.00 92.12 397 ARG A CA 1
ATOM 3199 C C . ARG A 1 397 ? 8.900 -1.411 9.292 1.00 92.12 397 ARG A C 1
ATOM 3201 O O . ARG A 1 397 ? 8.100 -1.967 8.544 1.00 92.12 397 ARG A O 1
ATOM 3208 N N . ARG A 1 398 ? 10.159 -1.160 8.932 1.00 91.56 398 ARG A N 1
ATOM 3209 C CA . ARG A 1 398 ? 10.754 -1.617 7.668 1.00 91.56 398 ARG A CA 1
ATOM 3210 C C . ARG A 1 398 ? 11.554 -2.876 7.959 1.00 91.56 398 ARG A C 1
ATOM 3212 O O . ARG A 1 398 ? 12.491 -2.840 8.750 1.00 91.56 398 ARG A O 1
ATOM 3219 N N . ALA A 1 399 ? 11.147 -3.977 7.353 1.00 90.50 399 ALA A N 1
ATOM 3220 C CA . ALA A 1 399 ? 11.780 -5.272 7.500 1.00 90.50 399 ALA A CA 1
ATOM 3221 C C . ALA A 1 399 ? 12.129 -5.840 6.123 1.00 90.50 399 ALA A C 1
ATOM 3223 O O . ALA A 1 399 ? 11.734 -5.323 5.079 1.00 90.50 399 ALA A O 1
ATOM 3224 N N . ASN A 1 400 ? 12.880 -6.926 6.127 1.00 90.88 400 ASN A N 1
ATOM 3225 C CA . ASN A 1 400 ? 13.177 -7.719 4.950 1.00 90.88 400 ASN A CA 1
ATOM 3226 C C . ASN A 1 400 ? 12.755 -9.170 5.238 1.00 90.88 400 ASN A C 1
ATOM 3228 O O . ASN A 1 400 ? 12.653 -9.557 6.403 1.00 90.88 400 ASN A O 1
ATOM 3232 N N . PHE A 1 401 ? 12.519 -9.984 4.210 1.00 89.25 401 PHE A N 1
ATOM 3233 C CA . PHE A 1 401 ? 12.180 -11.405 4.343 1.00 89.25 401 PHE A CA 1
ATOM 3234 C C . PHE A 1 401 ? 13.126 -12.162 5.291 1.00 89.25 401 PHE A C 1
ATOM 3236 O O . PHE A 1 401 ? 12.709 -13.096 5.978 1.00 89.25 401 PHE A O 1
ATOM 3243 N N . ASN A 1 402 ? 14.394 -11.743 5.349 1.00 87.56 402 ASN A N 1
ATOM 3244 C CA . ASN A 1 402 ? 15.399 -12.347 6.212 1.00 87.56 402 ASN A CA 1
ATOM 3245 C C . ASN A 1 402 ? 15.381 -11.819 7.657 1.00 87.56 402 ASN A C 1
ATOM 3247 O O . ASN A 1 402 ? 15.861 -12.505 8.550 1.00 87.56 402 ASN A O 1
ATOM 3251 N N . THR A 1 403 ? 14.862 -10.612 7.894 1.00 86.69 403 THR A N 1
ATOM 3252 C CA . THR A 1 403 ? 14.921 -9.930 9.201 1.00 86.69 403 THR A CA 1
ATOM 3253 C C . THR A 1 403 ? 13.575 -9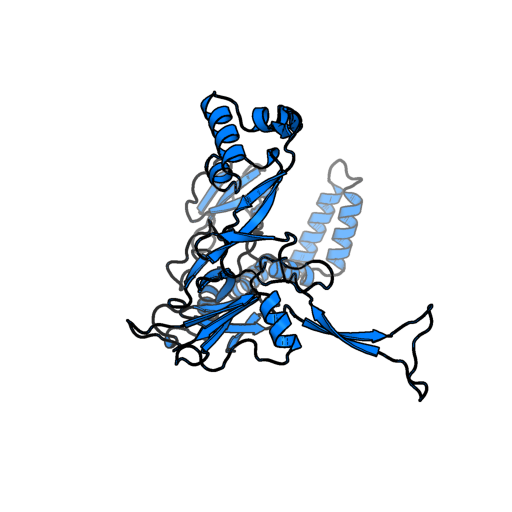.817 9.905 1.00 86.69 403 THR A C 1
ATOM 3255 O O . THR A 1 403 ? 13.542 -9.482 11.086 1.00 86.69 403 THR A O 1
ATOM 3258 N N . ILE A 1 404 ? 12.464 -10.076 9.210 1.00 88.00 404 ILE A N 1
ATOM 3259 C CA . ILE A 1 404 ? 11.131 -10.032 9.806 1.00 88.00 404 ILE A CA 1
ATOM 3260 C C . ILE A 1 404 ? 10.994 -11.113 10.884 1.00 88.00 404 ILE A C 1
ATOM 3262 O O . ILE A 1 404 ? 11.052 -12.310 10.607 1.00 88.00 404 ILE A O 1
ATOM 3266 N N . LYS A 1 405 ? 10.811 -10.676 12.124 1.00 88.56 405 LYS A N 1
ATOM 3267 C CA . LYS A 1 405 ? 10.555 -11.522 13.287 1.00 88.56 405 LYS A CA 1
ATOM 3268 C C . LYS A 1 405 ? 9.131 -11.262 13.741 1.00 88.56 405 LYS A C 1
ATOM 3270 O O . LYS A 1 405 ? 8.843 -10.209 14.308 1.00 88.56 405 LYS A O 1
ATOM 3275 N N . GLY A 1 406 ? 8.225 -12.158 13.376 1.00 89.25 406 GLY A N 1
ATOM 3276 C CA . GLY A 1 406 ? 6.829 -11.990 13.727 1.00 89.25 406 GLY A CA 1
ATOM 3277 C C . GLY A 1 406 ? 5.971 -13.200 13.421 1.00 89.25 406 GLY A C 1
ATOM 3278 O O . GLY A 1 406 ? 6.303 -14.012 12.558 1.00 89.25 406 GLY A O 1
ATOM 3279 N N . ILE A 1 407 ? 4.859 -13.274 14.141 1.00 90.12 407 ILE A N 1
ATOM 3280 C CA . ILE A 1 407 ? 3.837 -14.306 14.021 1.00 90.12 407 ILE A CA 1
ATOM 3281 C C . ILE A 1 407 ? 2.671 -13.707 13.249 1.00 90.12 407 ILE A C 1
ATOM 3283 O O . ILE A 1 407 ? 2.179 -12.626 13.582 1.00 90.12 407 ILE A O 1
ATOM 3287 N N . LYS A 1 408 ? 2.231 -14.402 12.203 1.00 92.00 408 LYS A N 1
ATOM 3288 C CA . LYS A 1 408 ? 1.026 -14.020 11.473 1.00 92.00 408 LYS A CA 1
ATOM 3289 C C . LYS A 1 408 ? -0.201 -14.239 12.361 1.00 92.00 408 LYS A C 1
ATOM 3291 O O . LYS A 1 408 ? -0.360 -15.314 12.935 1.00 92.00 408 LYS A O 1
ATOM 3296 N N . VAL A 1 409 ? -1.067 -13.234 12.433 1.00 92.56 409 VAL A N 1
ATOM 3297 C CA . VAL A 1 409 ? -2.294 -13.271 13.236 1.00 92.56 409 VAL A CA 1
ATOM 3298 C C . VAL A 1 409 ? -3.497 -12.793 12.432 1.00 92.56 409 VAL A C 1
ATOM 3300 O O . VAL A 1 409 ? -3.362 -12.055 11.452 1.00 92.56 409 VAL A O 1
ATOM 3303 N N . ILE A 1 410 ? -4.681 -13.201 12.873 1.00 90.31 410 ILE A N 1
ATOM 3304 C CA . ILE A 1 410 ? -5.964 -12.658 12.432 1.00 90.31 410 ILE A CA 1
ATOM 3305 C C . ILE A 1 410 ? -6.556 -11.880 13.600 1.00 90.31 410 ILE A C 1
ATOM 3307 O O . ILE A 1 410 ? -6.454 -12.300 14.747 1.00 90.31 410 ILE A O 1
ATOM 3311 N N . VAL A 1 411 ? -7.163 -10.737 13.293 1.00 89.50 411 VAL A N 1
ATOM 3312 C CA . VAL A 1 411 ? -8.010 -10.019 14.243 1.00 89.50 411 VAL A CA 1
ATOM 3313 C C . VAL A 1 411 ? -9.440 -10.233 13.793 1.00 89.50 411 VAL A C 1
ATOM 3315 O O . VAL A 1 411 ? -9.785 -9.852 12.668 1.00 89.50 411 VAL A O 1
ATOM 3318 N N . ASN A 1 412 ? -10.244 -10.881 14.627 1.00 85.75 412 ASN A N 1
ATOM 3319 C CA . ASN A 1 412 ? -11.636 -11.159 14.303 1.00 85.75 412 ASN A CA 1
ATOM 3320 C C . ASN A 1 412 ? -12.486 -9.870 14.327 1.00 85.75 412 ASN A C 1
ATOM 3322 O O . ASN A 1 412 ? -11.994 -8.780 14.630 1.00 85.75 412 ASN A O 1
ATOM 3326 N N . GLU A 1 413 ? -13.768 -9.970 13.970 1.00 81.06 413 GLU A N 1
ATOM 3327 C CA . GLU A 1 413 ? -14.673 -8.810 13.891 1.00 81.06 413 GLU A CA 1
ATOM 3328 C C . GLU A 1 413 ? -14.857 -8.092 15.241 1.00 81.06 413 GLU A C 1
ATOM 3330 O O . GLU A 1 413 ? -15.196 -6.909 15.270 1.00 81.06 413 GLU A O 1
ATOM 3335 N N . CYS A 1 414 ? -14.585 -8.782 16.352 1.00 77.00 414 CYS A N 1
ATOM 3336 C CA . CYS A 1 414 ? -14.660 -8.251 17.710 1.00 77.00 414 CYS A CA 1
ATOM 3337 C C . CYS A 1 414 ? -13.336 -7.650 18.208 1.00 77.00 414 CYS A C 1
ATOM 3339 O O . CYS A 1 414 ? -13.299 -7.102 19.308 1.00 77.00 414 CYS A O 1
ATOM 3341 N N . GLY A 1 415 ? -12.262 -7.704 17.414 1.00 77.56 415 GLY A N 1
ATOM 3342 C CA . GLY A 1 415 ? -10.953 -7.187 17.814 1.00 77.56 415 GLY A CA 1
ATOM 3343 C C . GLY A 1 415 ? -10.091 -8.190 18.586 1.00 77.56 415 GLY A C 1
ATOM 3344 O O . GLY A 1 415 ? -9.044 -7.806 19.103 1.00 77.56 415 GLY A O 1
ATOM 3345 N N . GLU A 1 416 ? -10.487 -9.460 18.672 1.00 83.62 416 GLU A N 1
ATOM 3346 C CA . GLU A 1 416 ? -9.686 -10.485 19.342 1.00 83.62 416 GLU A CA 1
ATOM 3347 C C . GLU A 1 416 ? -8.614 -11.019 18.393 1.00 83.62 416 GLU A C 1
ATOM 3349 O O . GLU A 1 416 ? -8.838 -11.169 17.189 1.00 83.62 416 GLU A O 1
ATOM 3354 N N . ILE A 1 417 ? -7.430 -11.275 18.943 1.00 87.19 417 ILE A N 1
ATOM 3355 C CA . ILE A 1 417 ? -6.243 -11.663 18.187 1.00 87.19 417 ILE A CA 1
ATOM 3356 C C . ILE A 1 417 ? -6.075 -13.178 18.270 1.00 87.19 417 ILE A C 1
ATOM 3358 O O . ILE A 1 417 ? -5.849 -13.729 19.344 1.00 87.19 417 ILE A O 1
ATOM 3362 N N . GLU A 1 418 ? -6.085 -13.835 17.116 1.00 85.75 418 GLU A N 1
ATOM 3363 C CA . GLU A 1 418 ? -5.918 -15.279 16.983 1.00 85.75 418 GLU A CA 1
ATOM 3364 C C . GLU A 1 418 ? -4.684 -15.611 16.132 1.00 85.75 418 GLU A C 1
ATOM 3366 O O . GLU A 1 418 ? -4.357 -14.923 15.157 1.00 85.75 418 GLU A O 1
ATOM 3371 N N . ARG A 1 419 ? -3.976 -16.688 16.493 1.00 82.88 419 ARG A N 1
ATOM 3372 C CA . ARG A 1 419 ? -2.850 -17.202 15.699 1.00 82.88 419 ARG A CA 1
ATOM 3373 C C . ARG A 1 419 ? -3.369 -17.915 14.446 1.00 82.88 419 ARG A C 1
ATOM 3375 O O . ARG A 1 419 ? -4.371 -18.620 14.515 1.00 82.88 419 ARG A O 1
ATOM 3382 N N . CYS A 1 420 ? -2.682 -17.713 13.319 1.00 76.38 420 CYS A N 1
ATOM 3383 C CA . CYS A 1 420 ? -2.977 -18.382 12.044 1.00 76.38 420 CYS A CA 1
ATOM 3384 C C . CYS A 1 420 ? -2.461 -19.817 11.971 1.00 76.38 420 CYS A C 1
ATOM 3386 O O . CYS A 1 420 ? -1.357 -20.068 12.507 1.00 76.38 420 CYS A O 1
#

Sequence (420 aa):
AIKIGGNYPEGSYRVFFDENGAILNVEQKTGSDKKDAEEGFVEGYIQEGYFYFRKKRDDHRHHAIDALAVALTNSRIFNSIAKSSTIEDFDPYGIFVKAMKDKIKRIMAEELDADKIRKEAREIVEKLAISYDSMKKVVASSKKKLYRNGKSLKNKEGKILYAKGHTARAPLHEESLYGAVTFDDGSMRYVIRRPVSYFSSRKHVEEIVDTSIRLIFLRMLDSGKSFKEIAEKGIFLPNRNGENVPVKNIRTYVEGNDLPKIRTSDISGLFIKTGGNYRIGIYGESNPQKGSKRSFITRSYFEAARLMNRHEPLFPQIHNGKSLLFSLTQDEMVILFDQHEDEIQWDEPVSLFNRLFKVVKFDQNGNIILVRHNLANVKVDKGMPVSDLNRSQGEVRRANFNTIKGIKVIVNECGEIERC

Foldseek 3Di:
DAQDDDDDDWAKWKFFADPVRHTPDIGGDDDDDPDDDDPGIFIATDDPRDTDTDDDPFFQLVVVVVVVVVVLQDPVLVVLVVVLVVCVVPCPPCPVNVVSVVVSVVVCVVPDPPVVCVVVSVVCSLLFFDFDPLPPDQKDWDWAFDDDPNDGDADPVRHGDTDTAIDGPDDFFDPDKWFWDADPVRDIFIKDKDFLLVDQDLVQLVQFPDPVQSVVVVVCVVVVDHSVNCNVVADWDQDPVGDTDGDGITMGTDDDDDFDFDDDPPDGGIGTGGPAWFKKWKWADLAADDPRFIDIAIHGSNRVSVCVRVVHDPDDQDDPNTGTPDMAGFFWKWFADDHDPVVDDLVDSSLSQLRIWTWHDADRQQKTKTFRSRTDPAPRVPWFEDPDSRDNDTTIHIDGSGGTNTFTWGQDPRRRIGGD

pLDDT: mean 83.43, std 9.68, range [36.44, 94.81]

Secondary structure (DSSP, 8-state):
-EE-SS-PPSEEEEEEE-TTS-EEEEEE--S-------TTEEEEEEETTEEEE---TTBTTHHHHHHHHHHT--HHHHHHHHHHHHHHTT-TT-HHHHHHHHHHHHHHHHH--HHHHHHHHHHHHHH----------SEEEEEEE-EETTEE-B-TTSPBPEEEEEEE-S--EEEEEEEEEE-TTS-EEEEEEEEGGG--SHHHHHTBS-HHHHHHHHHHHHTT--HHHHHHH-EEEE-TTSPEEEE-EEEEE---S-PPEE--SS--SEEEEE-SEEEEEEES-SS--TTPPPEEEEEEHHHHHHHHHTT--SS-SEETTEEEEEEEETT-EEEE-SS-GGG--TT-HHHHHHHEEEEEEE-TT-EEEEEETTB-S--TTTPPB---TTSS--SEEEEETTT--EEEEEE-TTS-EEE-